Protein AF-0000000076972872 (afdb_homodimer)

Radius of gyration: 23.61 Å; Cα contacts (8 Å, |Δi|>4): 945; chains: 2; bounding box: 46×82×68 Å

InterPro domains:
  IPR011008 Dimeric alpha-beta barrel [SSF54909] (11-113)
  IPR011008 Dimeric alpha-beta barrel [SSF54909] (128-221)
  IPR013097 Stress responsive alpha+beta-barrel [PF07876] (12-112)
  IPR013097 Stress responsive alpha+beta-barrel [PF07876] (128-219)
  IPR013097 Stress responsive alpha+beta-barrel [PS51502] (12-111)
  IPR013097 Stress responsive alpha+beta-barrel [PS51502] (126-217)
  IPR013097 Stress responsive alpha+beta-barrel [SM00886] (12-113)
  IPR013097 Stress responsive alpha+beta-barrel [SM00886] (126-219)
  IPR044662 Stress-response A/B barrel domain-containing protein HS1/DABB1-like [PTHR33178] (10-219)

Structure (mmCIF, N/CA/C/O backbone):
data_AF-0000000076972872-model_v1
#
loop_
_entity.id
_entity.type
_entity.pdbx_description
1 polymer 'Stress-response A/B barrel domain-containing protein'
#
loop_
_atom_site.group_PDB
_atom_site.id
_atom_site.type_symbol
_atom_site.label_atom_id
_atom_site.label_alt_id
_atom_site.label_comp_id
_atom_site.label_asym_id
_atom_site.label_entity_id
_atom_site.label_seq_id
_atom_site.pdbx_PDB_ins_code
_atom_site.Cartn_x
_atom_site.Cartn_y
_atom_site.Cartn_z
_atom_site.occupancy
_atom_site.B_iso_or_equiv
_atom_site.auth_seq_id
_atom_site.auth_comp_id
_atom_site.auth_asym_id
_atom_site.auth_atom_id
_atom_site.pdbx_PDB_model_num
ATOM 1 N N . MET A 1 1 ? -20.781 -19.766 -42.25 1 26.36 1 MET A N 1
ATOM 2 C CA . MET A 1 1 ? -19.344 -19.75 -41.969 1 26.36 1 MET A CA 1
ATOM 3 C C . MET A 1 1 ? -19.062 -19.281 -40.562 1 26.36 1 MET A C 1
ATOM 5 O O . MET A 1 1 ? -19.422 -18.156 -40.188 1 26.36 1 MET A O 1
ATOM 9 N N . SER A 1 2 ? -19.234 -20.109 -39.5 1 29.66 2 SER A N 1
ATOM 10 C CA . SER A 1 2 ? -19.297 -19.969 -38.031 1 29.66 2 SER A CA 1
ATOM 11 C C . SER A 1 2 ? -18.031 -19.312 -37.5 1 29.66 2 SER A C 1
ATOM 13 O O . SER A 1 2 ? -16.922 -19.781 -37.75 1 29.66 2 SER A O 1
ATOM 15 N N . SER A 1 3 ? -17.938 -17.969 -37.531 1 35.22 3 SER A N 1
ATOM 16 C CA . SER A 1 3 ? -16.812 -17.156 -37.062 1 35.22 3 SER A CA 1
ATOM 17 C C . SER A 1 3 ? -16.219 -17.719 -35.781 1 35.22 3 SER A C 1
ATOM 19 O O . SER A 1 3 ? -16.891 -17.828 -34.75 1 35.22 3 SER A O 1
ATOM 21 N N . SER A 1 4 ? -15.445 -18.812 -35.875 1 34.09 4 SER A N 1
ATOM 22 C CA . SER A 1 4 ? -14.711 -19.484 -34.812 1 34.09 4 SER A CA 1
ATOM 23 C C . SER A 1 4 ? -14.055 -18.469 -33.875 1 34.09 4 SER A C 1
ATOM 25 O O . SER A 1 4 ? -13.164 -17.734 -34.281 1 34.09 4 SER A O 1
ATOM 27 N N . SER A 1 5 ? -14.852 -17.703 -33.156 1 38.12 5 SER A N 1
ATOM 28 C CA . SER A 1 5 ? -14.367 -16.844 -32.094 1 38.12 5 SER A CA 1
ATOM 29 C C . SER A 1 5 ? -13.094 -17.406 -31.469 1 38.12 5 SER A C 1
ATOM 31 O O . SER A 1 5 ? -13.078 -18.531 -30.984 1 38.12 5 SER A O 1
ATOM 33 N N . VAL A 1 6 ? -12 -17.344 -32.125 1 38.38 6 VAL A N 1
ATOM 34 C CA . VAL A 1 6 ? -10.703 -17.781 -31.625 1 38.38 6 VAL A CA 1
ATOM 35 C C . VAL A 1 6 ? -10.672 -17.641 -30.109 1 38.38 6 VAL A C 1
ATOM 37 O O . VAL A 1 6 ? -10.812 -16.547 -29.578 1 38.38 6 VAL A O 1
ATOM 40 N N . ALA A 1 7 ? -11.227 -18.547 -29.438 1 41.62 7 ALA A N 1
ATOM 41 C CA . ALA A 1 7 ? -11.188 -18.672 -27.984 1 41.62 7 ALA A CA 1
ATOM 42 C C . ALA A 1 7 ? -9.852 -18.203 -27.422 1 41.62 7 ALA A C 1
ATOM 44 O O . ALA A 1 7 ? -8.797 -18.719 -27.797 1 41.62 7 ALA A O 1
ATOM 45 N N . VAL A 1 8 ? -9.453 -16.969 -27.422 1 49.28 8 VAL A N 1
ATOM 46 C CA . VAL A 1 8 ? -8.273 -16.438 -26.734 1 49.28 8 VAL A CA 1
ATOM 47 C C . VAL A 1 8 ? -7.949 -17.328 -25.531 1 49.28 8 VAL A C 1
ATOM 49 O O . VAL A 1 8 ? -8.805 -17.547 -24.672 1 49.28 8 VAL A O 1
ATOM 52 N N . ALA A 1 9 ? -7.047 -18.281 -25.719 1 61.34 9 ALA A N 1
ATOM 53 C CA . ALA A 1 9 ? -6.613 -19.203 -24.672 1 61.34 9 ALA A CA 1
ATOM 54 C C . ALA A 1 9 ? -6.395 -18.5 -23.344 1 61.34 9 ALA A C 1
ATOM 56 O O . ALA A 1 9 ? -5.984 -17.328 -23.328 1 61.34 9 ALA A O 1
ATOM 57 N N . ALA A 1 10 ?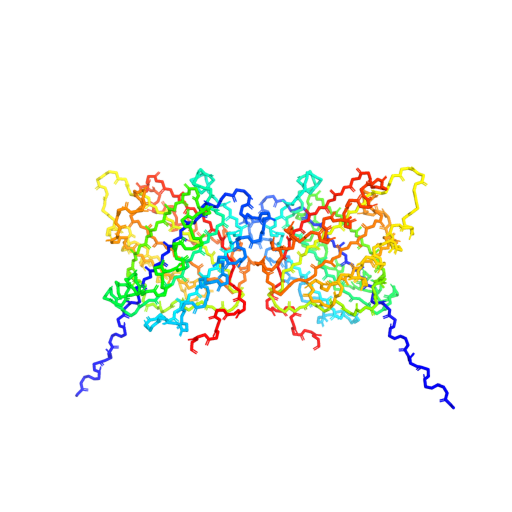 -6.902 -18.984 -22.234 1 83.5 10 ALA A N 1
ATOM 58 C CA . ALA A 1 10 ? -6.816 -18.484 -20.875 1 83.5 10 ALA A CA 1
ATOM 59 C C . ALA A 1 10 ? -5.363 -18.281 -20.453 1 83.5 10 ALA A C 1
ATOM 61 O O . ALA A 1 10 ? -4.52 -19.156 -20.688 1 83.5 10 ALA A O 1
ATOM 62 N N . PRO A 1 11 ? -5.004 -17.094 -20.109 1 92.88 11 PRO A N 1
ATOM 63 C CA . PRO A 1 11 ? -3.609 -16.844 -19.734 1 92.88 11 PRO A CA 1
ATOM 64 C C . PRO A 1 11 ? -3.111 -17.781 -18.641 1 92.88 11 PRO A C 1
ATOM 66 O O . PRO A 1 11 ? -3.898 -18.25 -17.812 1 92.88 11 PRO A O 1
ATOM 69 N N . VAL A 1 12 ? -1.85 -18.141 -18.781 1 96.81 12 VAL A N 1
ATOM 70 C CA . VAL A 1 12 ? -1.115 -18.844 -17.734 1 96.81 12 VAL A CA 1
ATOM 71 C C . VAL A 1 12 ? -0.46 -17.828 -16.797 1 96.81 12 VAL A C 1
ATOM 73 O O . VAL A 1 12 ? 0.195 -16.891 -17.25 1 96.81 12 VAL A O 1
ATOM 76 N N . GLU A 1 13 ? -0.621 -18.078 -15.492 1 97.5 13 GLU A N 1
ATOM 77 C CA . GLU A 1 13 ? -0.102 -17.109 -14.523 1 97.5 13 GLU A CA 1
ATOM 78 C C . GLU A 1 13 ? 0.884 -17.781 -13.57 1 97.5 13 GLU A C 1
ATOM 80 O O . GLU A 1 13 ? 0.744 -18.953 -13.242 1 97.5 13 GLU A O 1
ATOM 85 N N . HIS A 1 14 ? 1.835 -17 -13.219 1 98.38 14 HIS A N 1
ATOM 86 C CA . HIS A 1 14 ? 2.936 -17.406 -12.344 1 98.38 14 HIS A CA 1
ATOM 87 C C . HIS A 1 14 ? 3.104 -16.438 -11.188 1 98.38 14 HIS A C 1
ATOM 89 O O . HIS A 1 14 ? 3.252 -15.227 -11.398 1 98.38 14 HIS A O 1
ATOM 95 N N . MET A 1 15 ? 3 -16.938 -9.898 1 98.62 15 MET A N 1
ATOM 96 C CA . MET A 1 15 ? 3.168 -16.156 -8.68 1 98.62 15 MET A CA 1
ATOM 97 C C . MET A 1 15 ? 4.297 -16.719 -7.824 1 98.62 15 MET A C 1
ATOM 99 O O . MET A 1 15 ? 4.312 -17.922 -7.52 1 98.62 15 MET A O 1
ATOM 103 N N . VAL A 1 16 ? 5.25 -15.867 -7.504 1 98.75 16 VAL A N 1
ATOM 104 C CA . VAL A 1 16 ? 6.312 -16.234 -6.574 1 98.75 16 VAL A CA 1
ATOM 105 C C . VAL A 1 16 ? 6.262 -15.32 -5.348 1 98.75 16 VAL A C 1
ATOM 107 O O . VAL A 1 16 ? 6.297 -14.094 -5.477 1 98.75 16 VAL A O 1
ATOM 110 N N . LEU A 1 17 ? 6.137 -15.898 -4.211 1 98.56 17 LEU A N 1
ATOM 111 C CA . LEU A 1 17 ? 6.27 -15.203 -2.938 1 98.56 17 LEU A CA 1
ATOM 112 C C . LEU A 1 17 ? 7.676 -15.359 -2.373 1 98.56 17 LEU A C 1
ATOM 114 O O . LEU A 1 17 ? 8.219 -16.469 -2.348 1 98.56 17 LEU A O 1
ATOM 118 N N . ILE A 1 18 ? 8.258 -14.234 -1.926 1 98.06 18 ILE A N 1
ATOM 119 C CA . ILE A 1 18 ? 9.641 -14.242 -1.466 1 98.06 18 ILE A CA 1
ATOM 120 C C . ILE A 1 18 ? 9.719 -13.664 -0.054 1 98.06 18 ILE A C 1
ATOM 122 O O . ILE A 1 18 ? 9.25 -12.555 0.195 1 98.06 18 ILE A O 1
ATOM 126 N N . LYS A 1 19 ? 10.25 -14.438 0.799 1 97.38 19 LYS A N 1
ATOM 127 C CA . LYS A 1 19 ? 10.633 -13.93 2.115 1 97.38 19 LYS A CA 1
ATOM 128 C C . LYS A 1 19 ? 12.109 -13.539 2.145 1 97.38 19 LYS A C 1
ATOM 130 O O . LYS A 1 19 ? 12.984 -14.398 2.172 1 97.38 19 LYS A O 1
ATOM 135 N N . LEU A 1 20 ? 12.344 -12.25 2.145 1 95.56 20 LEU A N 1
ATOM 136 C CA . LEU A 1 20 ? 13.719 -11.758 2.098 1 95.56 20 LEU A CA 1
ATOM 137 C C . LEU A 1 20 ? 14.328 -11.711 3.494 1 95.56 20 LEU A C 1
ATOM 139 O O . LEU A 1 20 ? 13.609 -11.539 4.484 1 95.56 20 LEU A O 1
ATOM 143 N N . ARG A 1 21 ? 15.602 -11.836 3.416 1 94.38 21 ARG A N 1
ATOM 144 C CA . ARG A 1 21 ? 16.344 -11.547 4.637 1 94.38 21 ARG A CA 1
ATOM 145 C C . ARG A 1 21 ? 16.203 -10.078 5.039 1 94.38 21 ARG A C 1
ATOM 147 O O . ARG A 1 21 ? 16.203 -9.195 4.184 1 94.38 21 ARG A O 1
ATOM 154 N N . PRO A 1 22 ? 16.156 -9.93 6.352 1 86.75 22 PRO A N 1
ATOM 155 C CA . PRO A 1 22 ? 16.031 -8.539 6.805 1 86.75 22 PRO A CA 1
ATOM 156 C C . PRO A 1 22 ? 17.156 -7.648 6.297 1 86.75 22 PRO A C 1
ATOM 158 O O . PRO A 1 22 ? 16.922 -6.488 5.949 1 86.75 22 PRO A O 1
ATOM 161 N N . GLU A 1 23 ? 18.328 -8.109 6.188 1 86.31 23 GLU A N 1
ATOM 162 C CA . GLU A 1 23 ? 19.484 -7.348 5.73 1 86.31 23 GLU A CA 1
ATOM 163 C C . GLU A 1 23 ? 19.328 -6.938 4.27 1 86.31 23 GLU A C 1
ATOM 165 O O . GLU A 1 23 ? 19.891 -5.926 3.842 1 86.31 23 GLU A O 1
ATOM 170 N N . ALA A 1 24 ? 18.609 -7.73 3.541 1 86.19 24 ALA A N 1
ATOM 171 C CA . ALA A 1 24 ? 18.406 -7.41 2.133 1 86.19 24 ALA A CA 1
ATOM 172 C C . ALA A 1 24 ? 17.531 -6.176 1.975 1 86.19 24 ALA A C 1
ATOM 174 O O . ALA A 1 24 ? 17.672 -5.418 1.015 1 86.19 24 ALA A O 1
ATOM 175 N N . VAL A 1 25 ? 16.672 -6.035 2.887 1 73.69 25 VAL A N 1
ATOM 176 C CA . VAL A 1 25 ? 15.75 -4.906 2.84 1 73.69 25 VAL A CA 1
ATOM 177 C C . VAL A 1 25 ? 16.484 -3.621 3.211 1 73.69 25 VAL A C 1
ATOM 179 O O . VAL A 1 25 ? 16.344 -2.596 2.541 1 73.69 25 VAL A O 1
ATOM 182 N N . THR A 1 26 ? 17.453 -3.736 4.094 1 71.5 26 THR A N 1
ATOM 183 C CA . THR A 1 26 ? 18.125 -2.557 4.617 1 71.5 26 THR A CA 1
ATOM 184 C C . THR A 1 26 ? 19.312 -2.176 3.734 1 71.5 26 THR A C 1
ATOM 186 O O . THR A 1 26 ? 19.703 -1.008 3.684 1 71.5 26 THR A O 1
ATOM 189 N N . SER A 1 27 ? 19.844 -3.055 2.918 1 75.12 27 SER A N 1
ATOM 190 C CA . SER A 1 27 ? 21.062 -2.834 2.141 1 75.12 27 SER A CA 1
ATOM 191 C C . SER A 1 27 ? 20.734 -2.322 0.741 1 75.12 27 SER A C 1
ATOM 193 O O . SER A 1 27 ? 21.641 -1.948 -0.012 1 75.12 27 SER A O 1
ATOM 195 N N . GLY A 1 28 ? 19.469 -2.301 0.375 1 81.12 28 GLY A N 1
ATOM 196 C CA . GLY A 1 28 ? 19.125 -1.942 -0.988 1 81.12 28 GLY A CA 1
ATOM 197 C C . GLY A 1 28 ? 19.047 -3.137 -1.921 1 81.12 28 GLY A C 1
ATOM 198 O O . GLY A 1 28 ? 18.625 -3.006 -3.074 1 81.12 28 GLY A O 1
ATOM 199 N N . ALA A 1 29 ? 19.5 -4.262 -1.414 1 89.25 29 ALA A N 1
ATOM 200 C CA . ALA A 1 29 ? 19.484 -5.48 -2.223 1 89.25 29 ALA A CA 1
ATOM 201 C C . ALA A 1 29 ? 18.062 -5.812 -2.676 1 89.25 29 ALA A C 1
ATOM 203 O O . ALA A 1 29 ? 17.859 -6.332 -3.773 1 89.25 29 ALA A O 1
ATOM 204 N N . ALA A 1 30 ? 17.172 -5.539 -1.905 1 91 30 ALA A N 1
ATOM 205 C CA . ALA A 1 30 ? 15.773 -5.766 -2.275 1 91 30 ALA A CA 1
ATOM 206 C C . ALA A 1 30 ? 15.375 -4.914 -3.477 1 91 30 ALA A C 1
ATOM 208 O O . ALA A 1 30 ? 14.727 -5.398 -4.406 1 91 30 ALA A O 1
ATOM 209 N N . ALA A 1 31 ? 15.797 -3.686 -3.451 1 85.81 31 ALA A N 1
ATOM 210 C CA . ALA A 1 31 ? 15.492 -2.789 -4.562 1 85.81 31 ALA A CA 1
ATOM 211 C C . ALA A 1 31 ? 16.172 -3.258 -5.848 1 85.81 31 ALA A C 1
ATOM 213 O O . ALA A 1 31 ? 15.578 -3.205 -6.926 1 85.81 31 ALA A O 1
ATOM 214 N N . ALA A 1 32 ? 17.359 -3.66 -5.703 1 89.62 32 ALA A N 1
ATOM 215 C CA . ALA A 1 32 ? 18.078 -4.18 -6.855 1 89.62 32 ALA A CA 1
ATOM 216 C C . ALA A 1 32 ? 17.406 -5.426 -7.418 1 89.62 32 ALA A C 1
ATOM 218 O O . ALA A 1 32 ? 17.312 -5.594 -8.641 1 89.62 32 ALA A O 1
ATOM 219 N N . MET A 1 33 ? 16.953 -6.277 -6.547 1 94.5 33 MET A N 1
ATOM 220 C CA . MET A 1 33 ? 16.234 -7.477 -6.961 1 94.5 33 MET A CA 1
ATOM 221 C C . MET A 1 33 ? 14.977 -7.105 -7.746 1 94.5 33 MET A C 1
ATOM 223 O O . MET A 1 33 ? 14.75 -7.629 -8.836 1 94.5 33 MET A O 1
ATOM 227 N N . VAL A 1 34 ? 14.242 -6.215 -7.234 1 93.12 34 VAL A N 1
ATOM 228 C CA . VAL A 1 34 ? 13 -5.801 -7.875 1 93.12 34 VAL A CA 1
ATOM 229 C C . VAL A 1 34 ? 13.297 -5.215 -9.25 1 93.12 34 VAL A C 1
ATOM 231 O O . VAL A 1 34 ? 12.633 -5.562 -10.234 1 93.12 34 VAL A O 1
ATOM 234 N N . SER A 1 35 ? 14.266 -4.383 -9.297 1 89.94 35 SER A N 1
ATOM 235 C CA . SER A 1 35 ? 14.648 -3.773 -10.57 1 89.94 35 SER A CA 1
ATOM 236 C C . SER A 1 35 ? 15.047 -4.832 -11.594 1 89.94 35 SER A C 1
ATOM 238 O O . SER A 1 35 ? 14.633 -4.766 -12.75 1 89.94 35 SER A O 1
ATOM 240 N N . ALA A 1 36 ? 15.773 -5.742 -11.164 1 94.69 36 ALA A N 1
ATOM 241 C CA . ALA A 1 36 ? 16.234 -6.805 -12.062 1 94.69 36 ALA A CA 1
ATOM 242 C C . ALA A 1 36 ? 15.055 -7.641 -12.562 1 94.69 36 ALA A C 1
ATOM 244 O O . ALA A 1 36 ? 14.984 -7.98 -13.742 1 94.69 36 ALA A O 1
ATOM 245 N N . LEU A 1 37 ? 14.156 -7.949 -11.703 1 96.19 37 LEU A N 1
ATOM 246 C CA . LEU A 1 37 ? 13.008 -8.766 -12.07 1 96.19 37 LEU A CA 1
ATOM 247 C C . LEU A 1 37 ? 12.078 -8 -13.008 1 96.19 37 LEU A C 1
ATOM 249 O O . LEU A 1 37 ? 11.555 -8.562 -13.969 1 96.19 37 LEU A O 1
ATOM 253 N N . GLN A 1 38 ? 11.945 -6.773 -12.742 1 93.38 38 GLN A N 1
ATOM 254 C CA . GLN A 1 38 ? 11.039 -5.957 -13.539 1 93.38 38 GLN A CA 1
ATOM 255 C C . GLN A 1 38 ? 11.594 -5.746 -14.945 1 93.38 38 GLN A C 1
ATOM 257 O O . GLN A 1 38 ? 10.844 -5.395 -15.867 1 93.38 38 GLN A O 1
ATOM 262 N N . ALA A 1 39 ? 12.781 -5.965 -15.164 1 94.38 39 ALA A N 1
ATOM 263 C CA . ALA A 1 39 ? 13.414 -5.797 -16.469 1 94.38 39 ALA A CA 1
ATOM 264 C C . ALA A 1 39 ? 13.219 -7.039 -17.328 1 94.38 39 ALA A C 1
ATOM 266 O O . ALA A 1 39 ? 13.469 -7.008 -18.547 1 94.38 39 ALA A O 1
ATOM 267 N N . LEU A 1 40 ? 12.758 -8.086 -16.812 1 96.38 40 LEU A N 1
ATOM 268 C CA . LEU A 1 40 ? 12.75 -9.391 -17.469 1 96.38 40 LEU A CA 1
ATOM 269 C C . LEU A 1 40 ? 11.844 -9.367 -18.703 1 96.38 40 LEU A C 1
ATOM 271 O O . LEU A 1 40 ? 12.172 -9.984 -19.719 1 96.38 40 LEU A O 1
ATOM 275 N N . PRO A 1 41 ? 10.688 -8.672 -18.703 1 95 41 PRO A N 1
ATOM 276 C CA . PRO A 1 41 ? 9.844 -8.68 -19.891 1 95 41 PRO A CA 1
ATOM 277 C C . PRO A 1 41 ? 10.555 -8.133 -21.125 1 95 41 PRO A C 1
ATOM 279 O O . PRO A 1 41 ? 10.203 -8.477 -22.266 1 95 41 PRO A O 1
ATOM 282 N N . THR A 1 42 ? 11.508 -7.301 -20.922 1 94.81 42 THR A N 1
ATOM 283 C CA . THR A 1 42 ? 12.258 -6.754 -22.047 1 94.81 42 THR A CA 1
ATOM 284 C C . THR A 1 42 ? 13.352 -7.723 -22.484 1 94.81 42 THR A C 1
ATOM 286 O O . THR A 1 42 ? 13.836 -7.648 -23.625 1 94.81 42 THR A O 1
ATOM 289 N N . LEU A 1 43 ? 13.719 -8.625 -21.688 1 95.12 43 LEU A N 1
ATOM 290 C CA . LEU A 1 43 ? 14.852 -9.508 -21.953 1 95.12 43 LEU A CA 1
ATOM 291 C C . LEU A 1 43 ? 14.367 -10.891 -22.391 1 95.12 43 LEU A C 1
ATOM 293 O O . LEU A 1 43 ? 15.086 -11.602 -23.109 1 95.12 43 LEU A O 1
ATOM 297 N N . VAL A 1 44 ? 13.188 -11.281 -21.922 1 95.44 44 VAL A N 1
ATOM 298 C CA . VAL A 1 44 ? 12.664 -12.625 -22.172 1 95.44 44 VAL A CA 1
ATOM 299 C C . VAL A 1 44 ? 11.391 -12.539 -23.016 1 95.44 44 VAL A C 1
ATOM 301 O O . VAL A 1 44 ? 10.367 -12.023 -22.547 1 95.44 44 VAL A O 1
ATOM 304 N N . PRO A 1 45 ? 11.359 -13.102 -24.125 1 94.62 45 PRO A N 1
ATOM 305 C CA . PRO A 1 45 ? 10.141 -13.07 -24.953 1 94.62 45 PRO A CA 1
ATOM 306 C C . PRO A 1 45 ? 9 -13.891 -24.344 1 94.62 45 PRO A C 1
ATOM 308 O O . PRO A 1 45 ? 9.25 -14.867 -23.641 1 94.62 45 PRO A O 1
ATOM 311 N N . GLY A 1 46 ? 7.809 -13.453 -24.594 1 94 46 GLY A N 1
ATOM 312 C CA . GLY A 1 46 ? 6.656 -14.258 -24.234 1 94 46 GLY A CA 1
ATOM 313 C C . GLY A 1 46 ? 6.027 -13.844 -22.906 1 94 46 GLY A C 1
ATOM 314 O O . GLY A 1 46 ? 5.027 -14.422 -22.484 1 94 46 GLY A O 1
ATOM 315 N N . VAL A 1 47 ? 6.605 -12.898 -22.25 1 94.69 47 VAL A N 1
ATOM 316 C CA . VAL A 1 47 ? 6.039 -12.375 -21 1 94.69 47 VAL A CA 1
ATOM 317 C C . VAL A 1 47 ? 5.051 -11.25 -21.328 1 94.69 47 VAL A C 1
ATOM 319 O O . VAL A 1 47 ? 5.434 -10.195 -21.828 1 94.69 47 VAL A O 1
ATOM 322 N N . SER A 1 48 ? 3.789 -11.414 -21.016 1 93 48 SER A N 1
ATOM 323 C CA . SER A 1 48 ? 2.777 -10.438 -21.391 1 93 48 SER A CA 1
ATOM 324 C C . SER A 1 48 ? 2.531 -9.438 -20.25 1 93 48 SER A C 1
ATOM 326 O O . SER A 1 48 ? 2.021 -8.344 -20.484 1 93 48 SER A O 1
ATOM 328 N N . TYR A 1 49 ? 2.867 -9.875 -19.109 1 93.31 49 TYR A N 1
ATOM 329 C CA . TYR A 1 49 ? 2.727 -9.055 -17.922 1 93.31 49 TYR A CA 1
ATOM 330 C C . TYR A 1 49 ? 3.686 -9.523 -16.828 1 93.31 49 TYR A C 1
ATOM 332 O O . TYR A 1 49 ? 3.871 -10.727 -16.625 1 93.31 49 TYR A O 1
ATOM 340 N N . LEU A 1 50 ? 4.27 -8.484 -16.125 1 95.62 50 LEU A N 1
ATOM 341 C CA . LEU A 1 50 ? 5.074 -8.836 -14.961 1 95.62 50 LEU A CA 1
ATOM 342 C C . LEU A 1 50 ? 5.148 -7.68 -13.977 1 95.62 50 LEU A C 1
ATOM 344 O O . LEU A 1 50 ? 5.41 -6.539 -14.367 1 95.62 50 LEU A O 1
ATOM 348 N N . HIS A 1 51 ? 4.879 -8.047 -12.75 1 94.75 51 HIS A N 1
ATOM 349 C CA . HIS A 1 51 ? 5.098 -7.137 -11.633 1 94.75 51 HIS A CA 1
ATOM 350 C C . HIS A 1 51 ? 5.918 -7.809 -10.531 1 94.75 51 HIS A C 1
ATOM 352 O O . HIS A 1 51 ? 5.633 -8.945 -10.148 1 94.75 51 HIS A O 1
ATOM 358 N N . ALA A 1 52 ? 6.93 -7.078 -10.141 1 95.06 52 ALA A N 1
ATOM 359 C CA . ALA A 1 52 ? 7.672 -7.461 -8.945 1 95.06 52 ALA A CA 1
ATOM 360 C C . ALA A 1 52 ? 7.75 -6.305 -7.953 1 95.06 52 ALA A C 1
ATOM 362 O O . ALA A 1 52 ? 8.016 -5.164 -8.336 1 95.06 52 ALA A O 1
ATOM 363 N N . GLY A 1 53 ? 7.516 -6.605 -6.719 1 92.69 53 GLY A N 1
ATOM 364 C CA . GLY A 1 53 ? 7.547 -5.555 -5.715 1 92.69 53 GLY A CA 1
ATOM 365 C C . GLY A 1 53 ? 7.211 -6.047 -4.32 1 92.69 53 GLY A C 1
ATOM 366 O O . GLY A 1 53 ? 7.07 -7.254 -4.102 1 92.69 53 GLY A O 1
ATOM 367 N N . PRO A 1 54 ? 7.109 -5.098 -3.416 1 90.88 54 PRO A N 1
ATOM 368 C CA . PRO A 1 54 ? 6.832 -5.477 -2.029 1 90.88 54 PRO A CA 1
ATOM 369 C C . PRO A 1 54 ? 5.375 -5.875 -1.807 1 90.88 54 PRO A C 1
ATOM 371 O O . PRO A 1 54 ? 4.492 -5.441 -2.551 1 90.88 54 PRO A O 1
ATOM 374 N N . VAL A 1 55 ? 5.203 -6.754 -0.783 1 92.62 55 VAL A N 1
ATOM 375 C CA . VAL A 1 55 ? 3.871 -7.031 -0.261 1 92.62 55 VAL A CA 1
ATOM 376 C C . VAL A 1 55 ? 3.361 -5.824 0.525 1 92.62 55 VAL A C 1
ATOM 378 O O . VAL A 1 55 ? 4.102 -5.23 1.312 1 92.62 55 VAL A O 1
ATOM 381 N N . LEU A 1 56 ? 2.168 -5.52 0.202 1 88.69 56 LEU A N 1
ATOM 382 C CA . LEU A 1 56 ? 1.577 -4.383 0.897 1 88.69 56 LEU A CA 1
ATOM 383 C C . LEU A 1 56 ? 1.19 -4.758 2.324 1 88.69 56 LEU A C 1
ATOM 385 O O . LEU A 1 56 ? 1.545 -4.055 3.273 1 88.69 56 LEU A O 1
ATOM 389 N N . ARG A 1 57 ? 0.44 -5.836 2.469 1 87.69 57 ARG A N 1
ATOM 390 C CA . ARG A 1 57 ? -0.048 -6.273 3.773 1 87.69 57 ARG A CA 1
ATOM 391 C C . ARG A 1 57 ? -0.397 -7.758 3.76 1 87.69 57 ARG A C 1
ATOM 393 O O . ARG A 1 57 ? -0.877 -8.281 2.752 1 87.69 57 ARG A O 1
ATOM 400 N N . LEU A 1 58 ? -0.141 -8.297 4.918 1 92.62 58 LEU A N 1
ATOM 401 C CA . LEU A 1 58 ? -0.562 -9.672 5.176 1 92.62 58 LEU A CA 1
ATOM 402 C C . LEU A 1 58 ? -1.938 -9.703 5.836 1 92.62 58 LEU A C 1
ATOM 404 O O . LEU A 1 58 ? -2.176 -8.992 6.816 1 92.62 58 LEU A O 1
ATOM 408 N N . ARG A 1 59 ? -2.859 -10.539 5.297 1 90.31 59 ARG A N 1
ATOM 409 C CA . ARG A 1 59 ? -4.262 -10.406 5.68 1 90.31 59 ARG A CA 1
ATOM 410 C C . ARG A 1 59 ? -4.754 -11.656 6.402 1 90.31 59 ARG A C 1
ATOM 412 O O . ARG A 1 59 ? -5.914 -11.734 6.805 1 90.31 59 ARG A O 1
ATOM 419 N N . SER A 1 60 ? -3.938 -12.648 6.535 1 93.31 60 SER A N 1
ATOM 420 C CA . SER A 1 60 ? -4.344 -13.898 7.168 1 93.31 60 SER A CA 1
ATOM 421 C C . SER A 1 60 ? -3.238 -14.445 8.062 1 93.31 60 SER A C 1
ATOM 423 O O . SER A 1 60 ? -2.061 -14.141 7.863 1 93.31 60 SER A O 1
ATOM 425 N N . PRO A 1 61 ? -3.654 -15.297 9.031 1 94.81 61 PRO A N 1
ATOM 426 C CA . PRO A 1 61 ? -2.631 -15.945 9.852 1 94.81 61 PRO A CA 1
ATOM 427 C C . PRO A 1 61 ? -1.643 -16.766 9.023 1 94.81 61 PRO A C 1
ATOM 429 O O . PRO A 1 61 ? -0.445 -16.781 9.32 1 94.81 61 PRO A O 1
ATOM 432 N N . ALA A 1 62 ? -2.145 -17.391 8.016 1 96.12 62 ALA A N 1
ATOM 433 C CA . ALA A 1 62 ? -1.265 -18.172 7.16 1 96.12 62 ALA A CA 1
ATOM 434 C C . ALA A 1 62 ? -0.251 -17.281 6.449 1 96.12 62 ALA A C 1
ATOM 436 O O . ALA A 1 62 ? 0.901 -17.688 6.254 1 96.12 62 ALA A O 1
ATOM 437 N N . ALA A 1 63 ? -0.701 -16.125 6.051 1 97 63 ALA A N 1
ATOM 438 C CA . ALA A 1 63 ? 0.211 -15.172 5.422 1 97 63 ALA A CA 1
ATOM 439 C C . ALA A 1 63 ? 1.278 -14.703 6.406 1 97 63 ALA A C 1
ATOM 441 O O . ALA A 1 63 ? 2.453 -14.59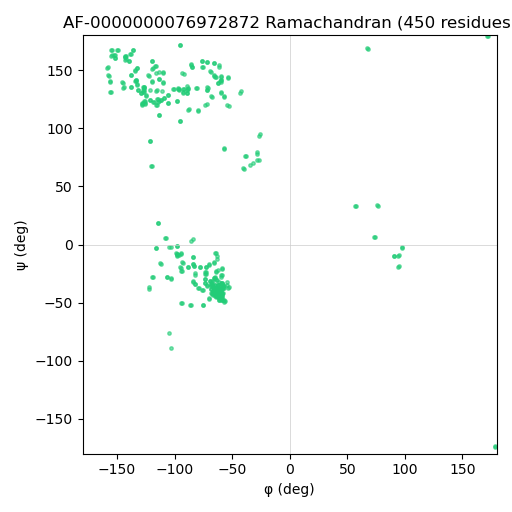4 6.051 1 97 63 ALA A O 1
ATOM 442 N N . ASP A 1 64 ? 0.856 -14.508 7.629 1 94.88 64 ASP A N 1
ATOM 443 C CA . ASP A 1 64 ? 1.797 -14.109 8.672 1 94.88 64 ASP A CA 1
ATOM 444 C C . ASP A 1 64 ? 2.852 -15.195 8.898 1 94.88 64 ASP A C 1
ATOM 446 O O . ASP A 1 64 ? 4.031 -14.891 9.078 1 94.88 64 ASP A O 1
ATOM 450 N N . ALA A 1 65 ? 2.391 -16.359 8.938 1 95.94 65 ALA A N 1
ATOM 451 C CA . ALA A 1 65 ? 3.287 -17.484 9.18 1 95.94 65 ALA A CA 1
ATOM 452 C C . ALA A 1 65 ? 4.281 -17.656 8.039 1 95.94 65 ALA A C 1
ATOM 454 O O . ALA A 1 65 ? 5.465 -17.906 8.266 1 95.94 65 ALA A O 1
ATOM 455 N N . LEU A 1 66 ? 3.838 -17.484 6.812 1 96.25 66 LEU A N 1
ATOM 456 C CA . LEU A 1 66 ? 4.711 -17.578 5.645 1 96.25 66 LEU A CA 1
ATOM 457 C C . LEU A 1 66 ? 5.668 -16.406 5.582 1 96.25 66 LEU A C 1
ATOM 459 O O . LEU A 1 66 ? 6.832 -16.562 5.203 1 96.25 66 LEU A O 1
ATOM 463 N N . GLY A 1 67 ? 5.176 -15.227 5.773 1 96.31 67 GLY A N 1
ATOM 464 C CA . GLY A 1 67 ? 5.953 -14.016 5.973 1 96.31 67 GLY A CA 1
ATOM 465 C C . GLY A 1 67 ? 6.555 -13.477 4.688 1 96.31 67 GLY A C 1
ATOM 466 O O . GLY A 1 67 ? 7.668 -12.953 4.691 1 96.31 67 GLY A O 1
ATOM 467 N N . PRO A 1 68 ? 5.898 -13.625 3.559 1 97.12 68 PRO A N 1
ATOM 468 C CA . PRO A 1 68 ? 6.477 -13.039 2.346 1 97.12 68 PRO A CA 1
ATOM 469 C C . PRO A 1 68 ? 6.605 -11.523 2.428 1 97.12 68 PRO A C 1
ATOM 471 O O . PRO A 1 68 ? 5.711 -10.852 2.951 1 97.12 68 PRO A O 1
ATOM 474 N N . THR A 1 69 ? 7.73 -11.047 1.928 1 93.31 69 THR A N 1
ATOM 475 C CA . THR A 1 69 ? 7.977 -9.609 1.947 1 93.31 69 THR A CA 1
ATOM 476 C C . THR A 1 69 ? 7.844 -9.023 0.547 1 93.31 69 THR A C 1
ATOM 478 O O . THR A 1 69 ? 7.547 -7.836 0.393 1 93.31 69 THR A O 1
ATOM 481 N N . HIS A 1 70 ? 8.109 -9.812 -0.458 1 95.19 70 HIS A N 1
ATOM 482 C CA . HIS A 1 70 ? 8.031 -9.422 -1.861 1 95.19 70 HIS A CA 1
ATOM 483 C C . HIS A 1 70 ? 7.352 -10.5 -2.695 1 95.19 70 HIS A C 1
ATOM 485 O O . HIS A 1 70 ? 7.094 -11.602 -2.199 1 95.19 70 HIS A O 1
ATOM 491 N N . LEU A 1 71 ? 7.027 -10.094 -3.895 1 97.31 71 LEU A N 1
ATOM 492 C CA . LEU A 1 71 ? 6.43 -11.078 -4.789 1 97.31 71 LEU A CA 1
ATOM 493 C C . LEU A 1 71 ? 6.723 -10.734 -6.246 1 97.31 71 LEU A C 1
ATOM 495 O O . LEU A 1 71 ? 7.164 -9.625 -6.551 1 97.31 71 LEU A O 1
ATOM 499 N N . LEU A 1 72 ? 6.535 -11.719 -7.09 1 97.69 72 LEU A N 1
ATOM 500 C CA . LEU A 1 72 ? 6.523 -11.594 -8.547 1 97.69 72 LEU A CA 1
ATOM 501 C C . LEU A 1 72 ? 5.266 -12.219 -9.133 1 97.69 72 LEU A C 1
ATOM 503 O O . LEU A 1 72 ? 4.961 -13.383 -8.852 1 97.69 72 LEU A O 1
ATOM 507 N N . HIS A 1 73 ? 4.488 -11.445 -9.812 1 97.56 73 HIS A N 1
ATOM 508 C CA . HIS A 1 73 ? 3.305 -11.875 -10.539 1 97.56 73 HIS A CA 1
ATOM 509 C C . HIS A 1 73 ? 3.49 -11.695 -12.047 1 97.56 73 HIS A C 1
ATOM 511 O O . HIS A 1 73 ? 3.721 -10.578 -12.516 1 97.56 73 HIS A O 1
ATOM 517 N N . SER A 1 74 ? 3.338 -12.805 -12.836 1 96.94 74 SER A N 1
ATOM 518 C CA . SER A 1 74 ? 3.549 -12.703 -14.281 1 96.94 74 SER A CA 1
ATOM 519 C C . SER A 1 74 ? 2.562 -13.57 -15.047 1 96.94 74 SER A C 1
ATOM 521 O O . SER A 1 74 ? 1.922 -14.453 -14.469 1 96.94 74 SER A O 1
ATOM 523 N N . ARG A 1 75 ? 2.406 -13.266 -16.391 1 96.44 75 ARG A N 1
ATOM 524 C CA . ARG A 1 75 ? 1.455 -13.961 -17.25 1 96.44 75 ARG A CA 1
ATOM 525 C C . ARG A 1 75 ? 2.107 -14.375 -18.562 1 96.44 75 ARG A C 1
ATOM 527 O O . ARG A 1 75 ? 2.996 -13.688 -19.062 1 96.44 75 ARG A O 1
ATOM 534 N N . TYR A 1 76 ? 1.513 -15.492 -19.094 1 96.12 76 TYR A N 1
ATOM 535 C CA . TYR A 1 76 ? 1.972 -16.109 -20.328 1 96.12 76 TYR A CA 1
ATOM 536 C C . TYR A 1 76 ? 0.796 -16.625 -21.156 1 96.12 76 TYR A C 1
ATOM 538 O O . TYR A 1 76 ? -0.276 -16.906 -20.609 1 96.12 76 TYR A O 1
ATOM 546 N N . ALA A 1 77 ? 1.103 -16.797 -22.422 1 94.56 77 ALA A N 1
ATOM 547 C CA . ALA A 1 77 ? 0.05 -17.328 -23.281 1 94.56 77 ALA A CA 1
ATOM 548 C C . ALA A 1 77 ? -0.135 -18.828 -23.062 1 94.56 77 ALA A C 1
ATOM 550 O O . ALA A 1 77 ? -1.256 -19.344 -23.141 1 94.56 77 ALA A O 1
ATOM 551 N N . THR A 1 78 ? 0.981 -19.531 -22.875 1 95.06 78 THR A N 1
ATOM 552 C CA . THR A 1 78 ? 0.917 -20.984 -22.75 1 95.06 78 THR A CA 1
ATOM 553 C C . THR A 1 78 ? 1.846 -21.469 -21.641 1 95.06 78 THR A C 1
ATOM 555 O O . THR A 1 78 ? 2.729 -20.734 -21.188 1 95.06 78 THR A O 1
ATOM 558 N N . LYS A 1 79 ? 1.582 -22.75 -21.234 1 96.81 79 LYS A N 1
ATOM 559 C CA . LYS A 1 79 ? 2.482 -23.375 -20.281 1 96.81 79 LYS A CA 1
ATOM 560 C C . LYS A 1 79 ? 3.896 -23.484 -20.844 1 96.81 79 LYS A C 1
ATOM 562 O O . LYS A 1 79 ? 4.875 -23.375 -20.109 1 96.81 79 LYS A O 1
ATOM 567 N N . ALA A 1 80 ? 3.979 -23.703 -22.109 1 96.44 80 ALA A N 1
ATOM 568 C CA . ALA A 1 80 ? 5.277 -23.797 -22.781 1 96.44 80 ALA A CA 1
ATOM 569 C C . ALA A 1 80 ? 6.027 -22.469 -22.688 1 96.44 80 ALA A C 1
ATOM 571 O O . ALA A 1 80 ? 7.246 -22.453 -22.484 1 96.44 80 ALA A O 1
ATOM 572 N N . ASP A 1 81 ? 5.336 -21.375 -22.812 1 96.56 81 ASP A N 1
ATOM 573 C CA . ASP A 1 81 ? 5.953 -20.047 -22.672 1 96.56 81 ASP A CA 1
ATOM 574 C C . ASP A 1 81 ? 6.508 -19.844 -21.266 1 96.56 81 ASP A C 1
ATOM 576 O O . ASP A 1 81 ? 7.594 -19.297 -21.094 1 96.56 81 ASP A O 1
ATOM 580 N N . LEU A 1 82 ? 5.746 -20.281 -20.266 1 97.81 82 LEU A N 1
ATOM 581 C CA . LEU A 1 82 ? 6.219 -20.203 -18.891 1 97.81 82 LEU A CA 1
ATOM 582 C C . LEU A 1 82 ? 7.48 -21.031 -18.703 1 97.81 82 LEU A C 1
ATOM 584 O O . LEU A 1 82 ? 8.43 -20.594 -18.062 1 97.81 82 LEU A O 1
ATOM 588 N N . ALA A 1 83 ? 7.449 -22.203 -19.297 1 97.56 83 ALA A N 1
ATOM 589 C CA . ALA A 1 83 ? 8.617 -23.062 -19.203 1 97.56 83 ALA A CA 1
ATOM 590 C C . ALA A 1 83 ? 9.836 -22.422 -19.875 1 97.56 83 ALA A C 1
ATOM 592 O O . ALA A 1 83 ? 10.953 -22.5 -19.359 1 97.56 83 ALA A O 1
ATOM 593 N N . ALA A 1 84 ? 9.648 -21.797 -20.984 1 97.56 84 ALA A N 1
ATOM 594 C CA . ALA A 1 84 ? 10.727 -21.109 -21.688 1 97.56 84 ALA A CA 1
ATOM 595 C C . ALA A 1 84 ? 11.273 -19.953 -20.859 1 97.56 84 ALA A C 1
ATOM 597 O O . ALA A 1 84 ? 12.484 -19.734 -20.797 1 97.56 84 ALA A O 1
ATOM 598 N N . TYR A 1 85 ? 10.398 -19.234 -20.281 1 97.81 85 TYR A N 1
ATOM 599 C CA . TYR A 1 85 ? 10.789 -18.156 -19.359 1 97.81 85 TYR A CA 1
ATOM 600 C C . TYR A 1 85 ? 11.656 -18.688 -18.234 1 97.81 85 TYR A C 1
ATOM 602 O O . TYR A 1 85 ? 12.711 -18.125 -17.922 1 97.81 85 TYR A O 1
ATOM 610 N N . ALA A 1 86 ? 11.227 -19.766 -17.609 1 97.5 86 ALA A N 1
ATOM 611 C CA . ALA A 1 86 ? 11.906 -20.344 -16.438 1 97.5 86 ALA A CA 1
ATOM 612 C C . ALA A 1 86 ? 13.328 -20.781 -16.797 1 97.5 86 ALA A C 1
ATOM 614 O O . ALA A 1 86 ? 14.242 -20.656 -15.984 1 97.5 86 ALA A O 1
ATOM 615 N N . ALA A 1 87 ? 13.484 -21.203 -18.031 1 97.69 87 ALA A N 1
ATOM 616 C CA . ALA A 1 87 ? 14.766 -21.734 -18.453 1 97.69 87 ALA A CA 1
ATOM 617 C C . ALA A 1 87 ? 15.641 -20.656 -19.078 1 97.69 87 ALA A C 1
ATOM 619 O O . ALA A 1 87 ? 16.828 -20.875 -19.312 1 97.69 87 ALA A O 1
ATOM 620 N N . HIS A 1 88 ? 15.102 -19.531 -19.453 1 97.94 88 HIS A N 1
ATOM 621 C CA . HIS A 1 88 ? 15.828 -18.5 -20.172 1 97.94 88 HIS A CA 1
ATOM 622 C C . HIS A 1 88 ? 17.031 -18 -19.359 1 97.94 88 HIS A C 1
ATOM 624 O O . HIS A 1 88 ? 16.922 -17.766 -18.156 1 97.94 88 HIS A O 1
ATOM 630 N N . PRO A 1 89 ? 18.141 -17.75 -19.969 1 98.06 89 PRO A N 1
ATOM 631 C CA . PRO A 1 89 ? 19.359 -17.344 -19.266 1 98.06 89 PRO A CA 1
ATOM 632 C C . PRO A 1 89 ? 19.188 -16.062 -18.453 1 98.06 89 PRO A C 1
ATOM 634 O O . PRO A 1 89 ? 19.703 -15.961 -17.344 1 98.06 89 PRO A O 1
ATOM 637 N N . ALA A 1 90 ? 18.484 -15.156 -18.953 1 97.81 90 ALA A N 1
ATOM 638 C CA . ALA A 1 90 ? 18.266 -13.898 -18.25 1 97.81 90 ALA A CA 1
ATOM 639 C C . ALA A 1 90 ? 17.5 -14.125 -16.953 1 97.81 90 ALA A C 1
ATOM 641 O O . ALA A 1 90 ? 17.812 -13.508 -15.93 1 97.81 90 ALA A O 1
ATOM 642 N N . HIS A 1 91 ? 16.469 -14.906 -17 1 98.06 91 HIS A N 1
ATOM 643 C CA . HIS A 1 91 ? 15.719 -15.234 -15.789 1 98.06 91 HIS A CA 1
ATOM 644 C C . HIS A 1 91 ? 16.594 -15.969 -14.773 1 98.06 91 HIS A C 1
ATOM 646 O O . HIS A 1 91 ? 16.625 -15.617 -13.594 1 98.06 91 HIS A O 1
ATOM 652 N N . VAL A 1 92 ? 17.297 -16.969 -15.258 1 98.12 92 VAL A N 1
ATOM 653 C CA . VAL A 1 92 ? 18.156 -17.766 -14.391 1 98.12 92 VAL A CA 1
ATOM 654 C C . VAL A 1 92 ? 19.203 -16.859 -13.734 1 98.12 92 VAL A C 1
ATOM 656 O O . VAL A 1 92 ? 19.469 -16.969 -12.531 1 98.12 92 VAL A O 1
ATOM 659 N N . ALA A 1 93 ? 19.75 -15.953 -14.461 1 97.88 93 ALA A N 1
ATOM 660 C CA . ALA A 1 93 ? 20.75 -15.031 -13.93 1 97.88 93 ALA A CA 1
ATOM 661 C C . ALA A 1 93 ? 20.156 -14.141 -12.844 1 97.88 93 ALA A C 1
ATOM 663 O O . ALA A 1 93 ? 20.781 -13.906 -11.812 1 97.88 93 ALA A O 1
ATOM 664 N N . ALA A 1 94 ? 18.984 -13.695 -13.062 1 97.5 94 ALA A N 1
ATOM 665 C CA . ALA A 1 94 ? 18.328 -12.836 -12.078 1 97.5 94 ALA A CA 1
ATOM 666 C C . ALA A 1 94 ? 18.062 -13.602 -10.781 1 97.5 94 ALA A C 1
ATOM 668 O O . ALA A 1 94 ? 18.266 -13.062 -9.688 1 97.5 94 ALA A O 1
ATOM 669 N N . VAL A 1 95 ? 17.625 -14.805 -10.922 1 97.94 95 VAL A N 1
ATOM 670 C CA . VAL A 1 95 ? 17.344 -15.633 -9.758 1 97.94 95 VAL A CA 1
ATOM 671 C C . VAL A 1 95 ? 18.625 -15.891 -8.969 1 97.94 95 VAL A C 1
ATOM 673 O O . VAL A 1 95 ? 18.672 -15.68 -7.758 1 97.94 95 VAL A O 1
ATOM 676 N N . GLN A 1 96 ? 19.656 -16.188 -9.648 1 97.88 96 GLN A N 1
ATOM 677 C CA . GLN A 1 96 ? 20.922 -16.562 -9.016 1 97.88 96 GLN A CA 1
ATOM 678 C C . GLN A 1 96 ? 21.578 -15.344 -8.375 1 97.88 96 GLN A C 1
ATOM 680 O O . GLN A 1 96 ? 22.172 -15.445 -7.297 1 97.88 96 GLN A O 1
ATOM 685 N N . ALA A 1 97 ? 21.438 -14.266 -8.961 1 97.56 97 ALA A N 1
ATOM 686 C CA . ALA A 1 97 ? 22.141 -13.07 -8.5 1 97.56 97 ALA A CA 1
ATOM 687 C C . ALA A 1 97 ? 21.375 -12.391 -7.367 1 97.56 97 ALA A C 1
ATOM 689 O O . ALA A 1 97 ? 21.984 -11.812 -6.465 1 97.56 97 ALA A O 1
ATOM 690 N N . HIS A 1 98 ? 20.031 -12.523 -7.445 1 97.06 98 HIS A N 1
ATOM 691 C CA . HIS A 1 98 ? 19.281 -11.625 -6.574 1 97.0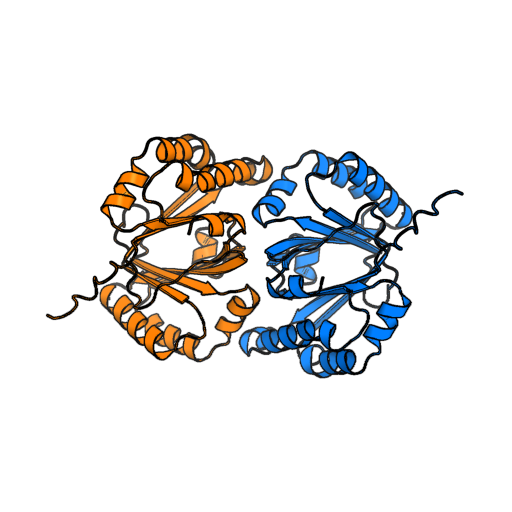6 98 HIS A CA 1
ATOM 692 C C . HIS A 1 98 ? 18.375 -12.398 -5.621 1 97.06 98 HIS A C 1
ATOM 694 O O . HIS A 1 98 ? 18.188 -12 -4.473 1 97.06 98 HIS A O 1
ATOM 700 N N . ILE A 1 99 ? 17.797 -13.461 -6.02 1 97.19 99 ILE A N 1
ATOM 701 C CA . ILE A 1 99 ? 16.844 -14.156 -5.164 1 97.19 99 ILE A CA 1
ATOM 702 C C . ILE A 1 99 ? 17.594 -15.125 -4.25 1 97.19 99 ILE A C 1
ATOM 704 O O . ILE A 1 99 ? 17.453 -15.062 -3.025 1 97.19 99 ILE A O 1
ATOM 708 N N . VAL A 1 100 ? 18.406 -15.938 -4.793 1 97.12 100 VAL A N 1
ATOM 709 C CA . VAL A 1 100 ? 19.062 -17.031 -4.07 1 97.12 100 VAL A CA 1
ATOM 710 C C . VAL A 1 100 ? 19.859 -16.453 -2.898 1 97.12 100 VAL A C 1
ATOM 712 O O . VAL A 1 100 ? 19.703 -16.906 -1.761 1 97.12 100 VAL A O 1
ATOM 715 N N . PRO A 1 101 ? 20.641 -15.438 -3.072 1 96.69 101 PRO A N 1
ATOM 716 C CA . PRO A 1 101 ? 21.453 -14.953 -1.948 1 96.69 101 PRO A CA 1
ATOM 717 C C . PRO A 1 101 ? 20.625 -14.227 -0.896 1 96.69 101 PRO A C 1
ATOM 719 O O . PRO A 1 101 ? 21.047 -14.078 0.249 1 96.69 101 PRO A O 1
ATOM 722 N N . ASN A 1 102 ? 19.453 -13.789 -1.265 1 96.56 102 ASN A N 1
ATOM 723 C CA . ASN A 1 102 ? 18.75 -12.859 -0.383 1 96.56 102 ASN A CA 1
ATOM 724 C C . ASN A 1 102 ? 17.5 -13.484 0.222 1 96.56 102 ASN A C 1
ATOM 726 O O . ASN A 1 102 ? 16.953 -12.977 1.2 1 96.56 102 ASN A O 1
ATOM 730 N N . ALA A 1 103 ? 17.047 -14.539 -0.293 1 97.12 103 ALA A N 1
ATOM 731 C CA . ALA A 1 103 ? 15.766 -15.102 0.123 1 97.12 103 ALA A CA 1
ATOM 732 C C . ALA A 1 103 ? 15.953 -16.141 1.23 1 97.12 103 ALA A C 1
ATOM 734 O O . ALA A 1 103 ? 16.844 -16.984 1.148 1 97.12 103 ALA A O 1
ATOM 735 N N . LEU A 1 104 ? 15.172 -16.062 2.234 1 97.56 104 LEU A N 1
ATOM 736 C CA . LEU A 1 104 ? 15.078 -17.094 3.264 1 97.56 104 LEU A CA 1
ATOM 737 C C . LEU A 1 104 ? 14.164 -18.219 2.811 1 97.56 104 LEU A C 1
ATOM 739 O O . LEU A 1 104 ? 14.359 -19.375 3.207 1 97.56 104 LEU A O 1
ATOM 743 N N . ASP A 1 105 ? 13.18 -17.812 2.066 1 97.19 105 ASP A N 1
ATOM 744 C CA . ASP A 1 105 ? 12.172 -18.766 1.624 1 97.19 105 ASP A CA 1
ATOM 745 C C . ASP A 1 105 ? 11.438 -18.266 0.385 1 97.19 105 ASP A C 1
ATOM 747 O O . ASP A 1 105 ? 11.359 -17.062 0.153 1 97.19 105 ASP A O 1
ATOM 751 N N . THR A 1 106 ? 10.945 -19.219 -0.429 1 97.94 106 THR A N 1
ATOM 752 C CA . THR A 1 106 ? 10.133 -18.891 -1.594 1 97.94 106 THR A CA 1
ATOM 753 C C . THR A 1 106 ? 8.953 -19.859 -1.716 1 97.94 106 THR A C 1
ATOM 755 O O . THR A 1 106 ? 9.031 -21 -1.261 1 97.94 106 THR A O 1
ATOM 758 N N . THR A 1 107 ? 7.859 -19.391 -2.184 1 98.44 107 THR A N 1
ATOM 759 C CA . THR A 1 107 ? 6.672 -20.141 -2.574 1 98.44 107 THR A CA 1
ATOM 760 C C . THR A 1 107 ? 6.242 -19.781 -3.992 1 98.44 107 THR A C 1
ATOM 762 O O . THR A 1 107 ? 6.188 -18.594 -4.348 1 98.44 107 THR A O 1
ATOM 765 N N . ALA A 1 108 ? 5.973 -20.812 -4.777 1 98.62 108 ALA A N 1
ATOM 766 C CA . ALA A 1 108 ? 5.578 -20.531 -6.156 1 98.62 108 ALA A CA 1
ATOM 767 C C . ALA A 1 108 ? 4.34 -21.344 -6.539 1 98.62 108 ALA A C 1
ATOM 769 O O . ALA A 1 108 ? 4.215 -22.516 -6.168 1 98.62 108 ALA A O 1
ATOM 770 N N . VAL A 1 109 ? 3.438 -20.703 -7.23 1 98.62 109 VAL A N 1
ATOM 771 C CA . VAL A 1 109 ? 2.242 -21.344 -7.758 1 98.62 109 VAL A CA 1
ATOM 772 C C . VAL A 1 109 ? 2.021 -20.922 -9.211 1 98.62 109 VAL A C 1
ATOM 774 O O . VAL A 1 109 ? 2.365 -19.812 -9.594 1 98.62 109 VAL A O 1
ATOM 777 N N . ASP A 1 110 ? 1.428 -21.812 -9.977 1 98.69 110 ASP A N 1
ATOM 778 C CA . ASP A 1 110 ? 1.069 -21.578 -11.375 1 98.69 110 ASP A CA 1
ATOM 779 C C . ASP A 1 110 ? -0.36 -22.031 -11.656 1 98.69 110 ASP A C 1
ATOM 781 O O . ASP A 1 110 ? -0.787 -23.094 -11.172 1 98.69 110 ASP A O 1
ATOM 785 N N . TRP A 1 111 ? -1.053 -21.25 -12.477 1 97.88 111 TRP A N 1
ATOM 786 C CA . TRP A 1 111 ? -2.408 -21.672 -12.82 1 97.88 111 TRP A CA 1
ATOM 787 C C . TRP A 1 111 ? -2.805 -21.141 -14.195 1 97.88 111 TRP A C 1
ATOM 789 O O . TRP A 1 111 ? -2.141 -20.266 -14.742 1 97.88 111 TRP A O 1
ATOM 799 N N . VAL A 1 112 ? -3.816 -21.797 -14.742 1 96.44 112 VAL A N 1
ATOM 800 C CA . VAL A 1 112 ? -4.508 -21.297 -15.922 1 96.44 112 VAL A CA 1
ATOM 801 C C . VAL A 1 112 ? -5.789 -20.578 -15.508 1 96.44 112 VAL A C 1
ATOM 803 O O . VAL A 1 112 ? -6.629 -21.141 -14.805 1 96.44 112 VAL A O 1
ATOM 806 N N . ASN A 1 113 ? -5.828 -19.359 -15.945 1 95.81 113 ASN A N 1
ATOM 807 C CA . ASN A 1 113 ? -7.012 -18.594 -15.57 1 95.81 113 ASN A CA 1
ATOM 808 C C . ASN A 1 113 ? -8.297 -19.281 -16.031 1 95.81 113 ASN A C 1
ATOM 810 O O . ASN A 1 113 ? -8.469 -19.547 -17.219 1 95.81 113 ASN A O 1
ATOM 814 N N . ALA A 1 114 ? -9.219 -19.453 -15.078 1 93.25 114 ALA A N 1
ATOM 815 C CA . ALA A 1 114 ? -10.484 -20.141 -15.367 1 93.25 114 ALA A CA 1
ATOM 816 C C . ALA A 1 114 ? -11.633 -19.141 -15.477 1 93.25 114 ALA A C 1
ATOM 818 O O . ALA A 1 114 ? -12.773 -19.516 -15.758 1 93.25 114 ALA A O 1
ATOM 819 N N . ALA A 1 115 ? -11.336 -17.922 -15.266 1 88.88 115 ALA A N 1
ATOM 820 C CA 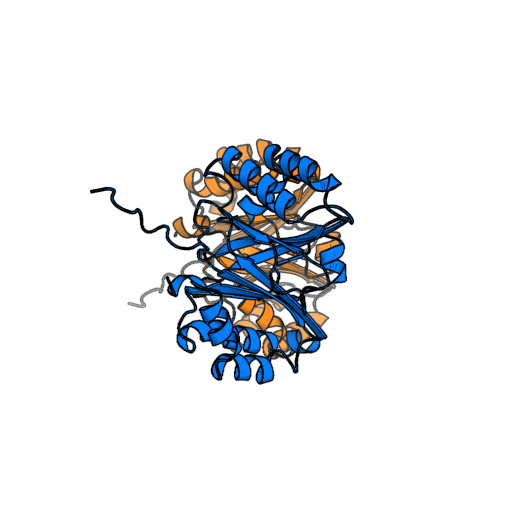. ALA A 1 115 ? -12.375 -16.906 -15.375 1 88.88 115 ALA A CA 1
ATOM 821 C C . ALA A 1 115 ? -12.773 -16.672 -16.828 1 88.88 115 ALA A C 1
ATOM 823 O O . ALA A 1 115 ? -11.977 -16.906 -17.734 1 88.88 115 ALA A O 1
ATOM 824 N N . GLU A 1 116 ? -13.938 -16.172 -17.047 1 80.44 116 GLU A N 1
ATOM 825 C CA . GLU A 1 116 ? -14.453 -15.945 -18.391 1 80.44 116 GLU A CA 1
ATOM 826 C C . GLU A 1 116 ? -13.922 -14.633 -18.969 1 80.44 116 GLU A C 1
ATOM 828 O O . GLU A 1 116 ? -13.852 -14.469 -20.188 1 80.44 116 GLU A O 1
ATOM 833 N N . SER A 1 117 ? -13.602 -13.75 -18.141 1 77.5 117 SER A N 1
ATOM 834 C CA . SER A 1 117 ? -13.133 -12.438 -18.578 1 77.5 117 SER A CA 1
ATOM 835 C C . SER A 1 117 ? -11.68 -12.211 -18.203 1 77.5 117 SER A C 1
ATOM 837 O O . SER A 1 117 ? -11.195 -12.758 -17.203 1 77.5 117 SER A O 1
ATOM 839 N N . PRO A 1 118 ? -11.07 -11.445 -19.094 1 78.94 118 PRO A N 1
ATOM 840 C CA . PRO A 1 118 ? -9.695 -11.094 -18.719 1 78.94 118 PRO A CA 1
ATOM 841 C C . PRO A 1 118 ? -9.617 -10.289 -17.422 1 78.94 118 PRO A C 1
ATOM 843 O O . PRO A 1 118 ? -10.609 -9.703 -17 1 78.94 118 PRO A O 1
ATOM 846 N N . SER A 1 119 ? -8.547 -10.383 -16.797 1 84.12 119 SER A N 1
ATOM 847 C CA . SER A 1 119 ? -8.297 -9.641 -15.562 1 84.12 119 SER A CA 1
ATOM 848 C C . SER A 1 119 ? -7.086 -8.719 -15.703 1 84.12 119 SER A C 1
ATOM 850 O O . SER A 1 119 ? -6.066 -8.914 -15.039 1 84.12 119 SER A O 1
ATOM 852 N N . PRO A 1 120 ? -7.273 -7.754 -16.516 1 84.75 120 PRO A N 1
ATOM 853 C CA . PRO A 1 120 ? -6.129 -6.863 -16.719 1 84.75 120 PRO A CA 1
ATOM 854 C C . PRO A 1 120 ? -5.664 -6.195 -15.422 1 84.75 120 PRO A C 1
ATOM 856 O O . PRO A 1 120 ? -6.48 -5.926 -14.539 1 84.75 120 PRO A O 1
ATOM 859 N N . VAL A 1 121 ? -4.363 -6.02 -15.336 1 88.75 121 VAL A N 1
ATOM 860 C CA . VAL A 1 121 ? -3.756 -5.32 -14.211 1 88.75 121 VAL A CA 1
ATOM 861 C C . VAL A 1 121 ? -3.129 -4.016 -14.688 1 88.75 121 VAL A C 1
ATOM 863 O O . VAL A 1 121 ? -2.17 -4.027 -15.461 1 88.75 121 VAL A O 1
ATOM 866 N N . GLY A 1 122 ? -3.721 -2.938 -14.266 1 85.06 122 GLY A N 1
ATOM 867 C CA . GLY A 1 122 ? -3.203 -1.632 -14.641 1 85.06 122 GLY A CA 1
ATOM 868 C C . GLY A 1 122 ? -2.277 -1.032 -13.602 1 85.06 122 GLY A C 1
ATOM 869 O O . GLY A 1 122 ? -2.09 -1.605 -12.523 1 85.06 122 GLY A O 1
ATOM 870 N N . PRO A 1 123 ? -1.691 0.084 -14.094 1 82.94 123 PRO A N 1
ATOM 871 C CA . PRO A 1 123 ? -0.841 0.772 -13.117 1 82.94 123 PRO A CA 1
ATOM 872 C C . PRO A 1 123 ? -1.607 1.213 -11.875 1 82.94 123 PRO A C 1
ATOM 874 O O . PRO A 1 123 ? -2.777 1.593 -11.969 1 82.94 123 PRO A O 1
ATOM 877 N N . CYS A 1 124 ? -1.045 1.131 -10.727 1 83.25 124 CYS A N 1
ATOM 878 C CA . CYS A 1 124 ? -1.558 1.595 -9.438 1 83.25 124 CYS A CA 1
ATOM 879 C C . CYS A 1 124 ? -2.672 0.685 -8.938 1 83.25 124 CYS A C 1
ATOM 881 O O . CYS A 1 124 ? -3.357 1.013 -7.965 1 83.25 124 CYS A O 1
ATOM 883 N N . ALA A 1 125 ? -2.852 -0.361 -9.648 1 89.56 125 ALA A N 1
ATOM 884 C CA . ALA A 1 125 ? -3.902 -1.275 -9.211 1 89.56 125 ALA A CA 1
ATOM 885 C C . ALA A 1 125 ? -3.551 -1.916 -7.875 1 89.56 125 ALA A C 1
ATOM 887 O O . ALA A 1 125 ? -2.375 -2.148 -7.582 1 89.56 125 ALA A O 1
ATOM 888 N N . ALA A 1 126 ? -4.574 -2.121 -7.133 1 89.94 126 ALA A N 1
ATOM 889 C CA . ALA A 1 126 ? -4.449 -2.926 -5.918 1 89.94 126 ALA A CA 1
ATOM 890 C C . ALA A 1 126 ? -4.879 -4.367 -6.172 1 89.94 126 ALA A C 1
ATOM 892 O O . ALA A 1 126 ? -5.902 -4.613 -6.816 1 89.94 126 ALA A O 1
ATOM 893 N N . VAL A 1 127 ? -4.047 -5.273 -5.684 1 93.62 127 VAL A N 1
ATOM 894 C CA . VAL A 1 127 ? -4.312 -6.676 -5.988 1 93.62 127 VAL A CA 1
ATOM 895 C C . VAL A 1 127 ? -4.355 -7.488 -4.699 1 93.62 127 VAL A C 1
ATOM 897 O O . VAL A 1 127 ? -3.502 -7.32 -3.824 1 93.62 127 VAL A O 1
ATOM 900 N N . ARG A 1 128 ? -5.359 -8.375 -4.598 1 94.19 128 ARG A N 1
ATOM 901 C CA . ARG A 1 128 ? -5.434 -9.336 -3.504 1 94.19 128 ARG A CA 1
ATOM 902 C C . ARG A 1 128 ? -5.145 -10.75 -3.998 1 94.19 128 ARG A C 1
ATOM 904 O O . ARG A 1 128 ? -5.805 -11.242 -4.914 1 94.19 128 ARG A O 1
ATOM 911 N N . LEU A 1 129 ? -4.215 -11.367 -3.371 1 96.94 129 LEU A N 1
ATOM 912 C CA . LEU A 1 129 ? -3.891 -12.766 -3.637 1 96.94 129 LEU A CA 1
ATOM 913 C C . LEU A 1 129 ? -4.5 -13.68 -2.576 1 96.94 129 LEU A C 1
ATOM 915 O O . LEU A 1 129 ? -4.395 -13.398 -1.38 1 96.94 129 LEU A O 1
ATOM 919 N N . THR A 1 130 ? -5.109 -14.727 -3.029 1 96.25 130 THR A N 1
ATOM 920 C CA . THR A 1 130 ? -5.621 -15.781 -2.158 1 96.25 130 THR A CA 1
ATOM 921 C C . THR A 1 130 ? -5.07 -17.141 -2.574 1 96.25 130 THR A C 1
ATOM 923 O O . THR A 1 130 ? -5.211 -17.547 -3.732 1 96.25 130 THR A O 1
ATOM 926 N N . LEU A 1 131 ? -4.418 -17.781 -1.734 1 98 131 LEU A N 1
ATOM 927 C CA . LEU A 1 131 ? -4.047 -19.188 -1.88 1 98 131 LEU A CA 1
ATOM 928 C C . LEU A 1 131 ? -4.828 -20.062 -0.9 1 98 131 LEU A C 1
ATOM 930 O O . LEU A 1 131 ? -5.113 -19.641 0.222 1 98 131 LEU A O 1
ATOM 934 N N . ALA A 1 132 ? -5.105 -21.328 -1.342 1 97.56 132 ALA A N 1
ATOM 935 C CA . ALA A 1 132 ? -5.848 -22.188 -0.426 1 97.56 132 ALA A CA 1
ATOM 936 C C . ALA A 1 132 ? -5.402 -23.641 -0.554 1 97.56 132 ALA A C 1
ATOM 938 O O . ALA A 1 132 ? -5.086 -24.109 -1.652 1 97.56 132 ALA A O 1
ATOM 939 N N . LYS A 1 133 ? -5.305 -24.266 0.568 1 97.56 133 LYS A N 1
ATOM 940 C CA . LYS A 1 133 ? -5.266 -25.719 0.639 1 97.56 133 LYS A CA 1
ATOM 941 C C . LYS A 1 133 ? -6.672 -26.297 0.747 1 97.56 133 LYS A C 1
ATOM 943 O O . LYS A 1 133 ? -7.52 -25.766 1.466 1 97.56 133 LYS A O 1
ATOM 948 N N . VAL A 1 134 ? -6.887 -27.312 0.012 1 96.06 134 VAL A N 1
ATOM 949 C CA . VAL A 1 134 ? -8.195 -27.953 0.022 1 96.06 134 VAL A CA 1
ATOM 950 C C . VAL A 1 134 ? -8.203 -29.094 1.034 1 96.06 134 VAL A C 1
ATOM 952 O O . VAL A 1 134 ? -7.195 -29.781 1.215 1 96.06 134 VAL A O 1
ATOM 955 N N . LYS A 1 135 ? -9.406 -29.297 1.644 1 94.69 135 LYS A N 1
ATOM 956 C CA . LYS A 1 135 ? -9.539 -30.359 2.645 1 94.69 135 LYS A CA 1
ATOM 957 C C . LYS A 1 135 ? -9.367 -31.734 2.016 1 94.69 135 LYS A C 1
ATOM 959 O O . LYS A 1 135 ? -9.656 -31.922 0.832 1 94.69 135 LYS A O 1
ATOM 964 N N . GLU A 1 136 ? -8.969 -32.625 2.959 1 90.19 136 GLU A N 1
ATOM 965 C CA . GLU A 1 136 ? -8.875 -34 2.506 1 90.19 136 GLU A CA 1
ATOM 966 C C . GLU A 1 136 ? -10.219 -34.5 1.993 1 90.19 136 GLU A C 1
ATOM 968 O O . GLU A 1 136 ? -11.242 -34.312 2.645 1 90.19 136 GLU A O 1
ATOM 973 N N . GLY A 1 137 ? -10.25 -35.094 0.837 1 87.25 137 GLY A N 1
ATOM 974 C CA . GLY A 1 137 ? -11.477 -35.594 0.262 1 87.25 137 GLY A CA 1
ATOM 975 C C . GLY A 1 137 ? -12.156 -34.625 -0.683 1 87.25 137 GLY A C 1
ATOM 976 O O . GLY A 1 137 ? -13.023 -35.031 -1.467 1 87.25 137 GLY A O 1
ATOM 977 N N . ALA A 1 138 ? -11.797 -33.406 -0.557 1 85.25 138 ALA A N 1
ATOM 978 C CA . ALA A 1 138 ? -12.367 -32.438 -1.472 1 85.25 138 ALA A CA 1
ATOM 979 C C . ALA A 1 138 ? -11.57 -32.375 -2.773 1 85.25 138 ALA A C 1
ATOM 981 O O . ALA A 1 138 ? -10.414 -32.781 -2.82 1 85.25 138 ALA A O 1
ATOM 982 N N . ASP A 1 139 ? -12.305 -31.938 -3.781 1 90.38 139 ASP A N 1
ATOM 983 C CA . ASP A 1 139 ? -11.727 -31.797 -5.113 1 90.38 139 ASP A CA 1
ATOM 984 C C . ASP A 1 139 ? -11.492 -30.328 -5.457 1 90.38 139 ASP A C 1
ATOM 986 O O . ASP A 1 139 ? -12.43 -29.531 -5.484 1 90.38 139 ASP A O 1
ATOM 990 N N . VAL A 1 140 ? -10.234 -30 -5.754 1 93.31 140 VAL A N 1
ATOM 991 C CA . VAL A 1 140 ? -9.891 -28.625 -6.098 1 93.31 140 VAL A CA 1
ATOM 992 C C . VAL A 1 140 ? -10.688 -28.172 -7.32 1 93.31 140 VAL A C 1
ATOM 994 O O . VAL A 1 140 ? -11.055 -27 -7.445 1 93.31 140 VAL A O 1
ATOM 997 N N . GLY A 1 141 ? -10.953 -29.078 -8.195 1 94.31 141 GLY A N 1
ATOM 998 C CA . GLY A 1 141 ? -11.789 -28.766 -9.344 1 94.31 141 GLY A CA 1
ATOM 999 C C . GLY A 1 141 ? -13.164 -28.234 -8.961 1 94.31 141 GLY A C 1
ATOM 1000 O O . GLY A 1 141 ? -13.688 -27.344 -9.617 1 94.31 141 GLY A O 1
ATOM 1001 N N . GLN A 1 142 ? -13.695 -28.766 -7.934 1 93.12 142 GLN A N 1
ATOM 1002 C CA . GLN A 1 142 ? -14.992 -28.297 -7.449 1 93.12 142 GLN A CA 1
ATOM 1003 C C . GLN A 1 142 ? -14.898 -26.875 -6.918 1 93.12 142 GLN A C 1
ATOM 1005 O O . GLN A 1 142 ? -15.828 -26.078 -7.09 1 93.12 142 GLN A O 1
ATOM 1010 N N . VAL A 1 143 ? -13.805 -26.641 -6.238 1 93.5 143 VAL A N 1
ATOM 1011 C CA . VAL A 1 143 ? -13.602 -25.281 -5.742 1 93.5 143 VAL A CA 1
ATOM 1012 C C . VAL A 1 143 ? -13.555 -24.297 -6.914 1 93.5 143 VAL A C 1
ATOM 1014 O O . VAL A 1 143 ? -14.227 -23.266 -6.891 1 93.5 143 VAL A O 1
ATOM 1017 N N . VAL A 1 144 ? -12.852 -24.594 -7.953 1 94.69 144 VAL A N 1
ATOM 1018 C CA . VAL A 1 144 ? -12.719 -23.75 -9.133 1 94.69 144 VAL A CA 1
ATOM 1019 C C . VAL A 1 144 ? -14.094 -23.516 -9.758 1 94.69 144 VAL A C 1
ATOM 1021 O O . VAL A 1 144 ? -14.43 -22.375 -10.125 1 94.69 144 VAL A O 1
ATOM 1024 N N . GLU A 1 145 ? -14.875 -24.547 -9.844 1 92.38 145 GLU A N 1
ATOM 1025 C CA . GLU A 1 145 ? -16.203 -24.438 -10.438 1 92.38 145 GLU A CA 1
ATOM 1026 C C . GLU A 1 145 ? -17.109 -23.531 -9.617 1 92.38 145 GLU A C 1
ATOM 1028 O O . GLU A 1 145 ? -17.859 -22.734 -10.172 1 92.38 145 GLU A O 1
ATOM 1033 N N . LYS A 1 146 ? -17.031 -23.672 -8.359 1 90.25 146 LYS A N 1
ATOM 1034 C CA . LYS A 1 146 ? -17.859 -22.844 -7.48 1 90.25 146 LYS A CA 1
ATOM 1035 C C . LYS A 1 146 ? -17.469 -21.375 -7.574 1 90.25 146 LYS A C 1
ATOM 1037 O O . LYS A 1 146 ? -18.328 -20.5 -7.602 1 90.25 146 LYS A O 1
ATOM 1042 N N . VAL A 1 147 ? -16.203 -21.125 -7.602 1 90.5 147 VAL A N 1
ATOM 1043 C CA . VAL A 1 147 ? -15.734 -19.75 -7.723 1 90.5 147 VAL A CA 1
ATOM 1044 C C . VAL A 1 147 ? -16.125 -19.188 -9.086 1 90.5 147 VAL A C 1
ATOM 1046 O O . VAL A 1 147 ? -16.516 -18.016 -9.195 1 90.5 147 VAL A O 1
ATOM 1049 N N . ALA A 1 148 ? -16.047 -19.969 -10.102 1 89.25 148 ALA A N 1
ATOM 1050 C CA . ALA A 1 148 ? -16.453 -19.547 -11.445 1 89.25 148 ALA A CA 1
ATOM 1051 C C . ALA A 1 148 ? -17.922 -19.125 -11.461 1 89.25 148 ALA A C 1
ATOM 1053 O O . ALA A 1 148 ? -18.266 -18.094 -12.047 1 89.25 148 ALA A O 1
ATOM 1054 N N . LYS A 1 149 ? -18.703 -19.844 -10.828 1 85.88 149 LYS A N 1
ATOM 1055 C CA . LYS A 1 149 ? -20.125 -19.531 -10.75 1 85.88 149 LYS A CA 1
ATOM 1056 C C . LYS A 1 149 ? -20.375 -18.266 -9.953 1 85.88 149 LYS A C 1
ATOM 1058 O O . LYS A 1 149 ? -21.141 -17.391 -10.375 1 85.88 149 LYS A O 1
ATOM 1063 N N . ALA A 1 150 ? -19.656 -18.172 -8.859 1 83.31 150 ALA A N 1
ATOM 1064 C CA . ALA A 1 150 ? -19.812 -17 -8.008 1 83.31 150 ALA A CA 1
ATOM 1065 C C . ALA A 1 150 ? -19.359 -15.734 -8.734 1 83.31 150 ALA A C 1
ATOM 1067 O O . ALA A 1 150 ? -19.938 -14.664 -8.555 1 83.31 150 ALA A O 1
ATOM 1068 N N . SER A 1 151 ? -18.312 -15.82 -9.422 1 82.25 151 SER A N 1
ATOM 1069 C CA . SER A 1 151 ? -17.766 -14.672 -10.141 1 82.25 151 SER A CA 1
ATOM 1070 C C . SER A 1 151 ? -18.703 -14.203 -11.25 1 82.25 151 SER A C 1
ATOM 1072 O O . SER A 1 151 ? -18.797 -13.008 -11.531 1 82.25 151 SER A O 1
ATOM 1074 N N . LYS A 1 152 ? -19.359 -15.031 -11.859 1 77.5 152 LYS A N 1
ATOM 1075 C CA . LYS A 1 152 ? -20.344 -14.695 -12.898 1 77.5 152 LYS A CA 1
ATOM 1076 C C . LYS A 1 152 ? -21.547 -13.969 -12.305 1 77.5 152 LYS A C 1
ATOM 1078 O O . LYS A 1 152 ? -22.062 -13.023 -12.898 1 77.5 152 LYS A O 1
ATOM 1083 N N . ASP A 1 153 ? -21.922 -14.289 -11.141 1 73.19 153 ASP A N 1
ATOM 1084 C CA . ASP A 1 153 ? -23.109 -13.742 -10.484 1 73.19 153 ASP A CA 1
ATOM 1085 C C . ASP A 1 153 ? -22.828 -12.359 -9.914 1 73.19 153 ASP A C 1
ATOM 1087 O O . ASP A 1 153 ? -23.734 -11.531 -9.781 1 73.19 153 ASP A O 1
ATOM 1091 N N . ALA A 1 154 ? -21.562 -12.203 -9.367 1 65.94 154 ALA A N 1
ATOM 1092 C CA . ALA A 1 154 ? -21.203 -10.93 -8.742 1 65.94 154 ALA A CA 1
ATOM 1093 C C . ALA A 1 154 ? -21.188 -9.797 -9.766 1 65.94 154 ALA A C 1
ATOM 1095 O O . ALA A 1 154 ? -21.344 -8.633 -9.414 1 65.94 154 ALA A O 1
ATOM 1096 N N . GLY A 1 155 ? -21.328 -10.055 -11.062 1 57.28 155 GLY A N 1
ATOM 1097 C CA . GLY A 1 155 ? -21.359 -9.047 -12.109 1 57.28 155 GLY A CA 1
ATOM 1098 C C . GLY A 1 155 ? -20.031 -8.344 -12.289 1 57.28 155 GLY A C 1
ATOM 1099 O O . GLY A 1 155 ? -19.062 -8.617 -11.562 1 57.28 155 GLY A O 1
ATOM 1100 N N . ALA A 1 156 ? -19.781 -7.492 -13.422 1 52.06 156 ALA A N 1
ATOM 1101 C CA . ALA A 1 156 ? -18.609 -6.801 -13.961 1 52.06 156 ALA A CA 1
ATOM 1102 C C . ALA A 1 156 ? -18.094 -5.754 -12.984 1 52.06 156 ALA A C 1
ATOM 1104 O O . ALA A 1 156 ? -16.953 -5.293 -13.102 1 52.06 156 ALA A O 1
ATOM 1105 N N . GLY A 1 157 ? -18.719 -5.418 -11.977 1 55.66 157 GLY A N 1
ATOM 1106 C CA . GLY A 1 157 ? -18.406 -4.113 -11.414 1 55.66 157 GLY A CA 1
ATOM 1107 C C . GLY A 1 157 ? -17.438 -4.176 -10.258 1 55.66 157 GLY A C 1
ATOM 1108 O O . GLY A 1 157 ? -16.906 -3.146 -9.828 1 55.66 157 GLY A O 1
ATOM 1109 N N . VAL A 1 158 ? -17.094 -5.301 -9.711 1 60.91 158 VAL A N 1
ATOM 1110 C CA . VAL A 1 158 ? -16.328 -5.043 -8.492 1 60.91 158 VAL A CA 1
ATOM 1111 C C . VAL A 1 158 ? -14.852 -5.32 -8.734 1 60.91 158 VAL A C 1
ATOM 1113 O O . VAL A 1 158 ? -14.016 -4.426 -8.594 1 60.91 158 VAL A O 1
ATOM 1116 N N . ALA A 1 159 ? -14.453 -6.625 -8.781 1 72.19 159 ALA A N 1
ATOM 1117 C CA . ALA A 1 159 ? -13.047 -7 -8.969 1 72.19 159 ALA A CA 1
ATOM 1118 C C . ALA A 1 159 ? -12.867 -7.855 -10.211 1 72.19 159 ALA A C 1
ATOM 1120 O O . ALA A 1 159 ? -13.781 -8.594 -10.602 1 72.19 159 ALA A O 1
ATOM 1121 N N . ARG A 1 160 ? -11.891 -7.562 -11.062 1 87.56 160 ARG A N 1
ATOM 1122 C CA . ARG A 1 160 ? -11.422 -8.461 -12.109 1 87.56 160 ARG A CA 1
ATOM 1123 C C . ARG A 1 160 ? -10.609 -9.609 -11.523 1 87.56 160 ARG A C 1
ATOM 1125 O O . ARG A 1 160 ? -9.609 -9.383 -10.836 1 87.56 160 ARG A O 1
ATOM 1132 N N . VAL A 1 161 ? -11.094 -10.781 -11.758 1 91.81 161 VAL A N 1
ATOM 1133 C CA . VAL A 1 161 ? -10.469 -11.883 -11.031 1 91.81 161 VAL A CA 1
ATOM 1134 C C . VAL A 1 161 ? -9.805 -12.836 -12.016 1 91.81 161 VAL A C 1
ATOM 1136 O O . VAL A 1 161 ? -10.18 -12.891 -13.188 1 91.81 161 VAL A O 1
ATOM 1139 N N . SER A 1 162 ? -8.828 -13.516 -11.594 1 94 162 SER A N 1
ATOM 1140 C CA . SER A 1 162 ? -8.18 -14.68 -12.188 1 94 162 SER A CA 1
ATOM 1141 C C . SER A 1 162 ? -8 -15.789 -11.156 1 94 162 SER A C 1
ATOM 1143 O O . SER A 1 162 ? -7.586 -15.531 -10.023 1 94 162 SER A O 1
ATOM 1145 N N . PHE A 1 163 ? -8.359 -16.984 -11.547 1 95.06 163 PHE A N 1
ATOM 1146 C CA . PHE A 1 163 ? -8.258 -18.062 -10.578 1 95.06 163 PHE A CA 1
ATOM 1147 C C . PHE A 1 163 ? -8.102 -19.406 -11.289 1 95.06 163 PHE A C 1
ATOM 1149 O O . PHE A 1 163 ? -8.312 -19.5 -12.5 1 95.06 163 PHE A O 1
ATOM 1156 N N . GLY A 1 164 ? -7.637 -20.391 -10.5 1 96.62 164 GLY A N 1
ATOM 1157 C CA . GLY A 1 164 ? -7.492 -21.734 -11.047 1 96.62 164 GLY A CA 1
ATOM 1158 C C . GLY A 1 164 ? -6.777 -22.688 -10.102 1 96.62 164 GLY A C 1
ATOM 1159 O O . GLY A 1 164 ? -6.453 -22.312 -8.969 1 96.62 164 GLY A O 1
ATOM 1160 N N . GLU A 1 165 ? -6.668 -23.875 -10.617 1 97.5 165 GLU A N 1
ATOM 1161 C CA . GLU A 1 165 ? -5.91 -24.906 -9.906 1 97.5 165 GLU A CA 1
ATOM 1162 C C . GLU A 1 165 ? -4.41 -24.75 -10.148 1 97.5 165 GLU A C 1
ATOM 1164 O O . GLU A 1 165 ? -3.98 -24.516 -11.281 1 97.5 165 GLU A O 1
ATOM 1169 N N . ASN A 1 166 ? -3.684 -24.859 -9.016 1 98.31 166 ASN A N 1
ATOM 1170 C CA . ASN A 1 166 ? -2.23 -24.875 -9.156 1 98.31 166 ASN A CA 1
ATOM 1171 C C . ASN A 1 166 ? -1.738 -26.141 -9.844 1 98.31 166 ASN A C 1
ATOM 1173 O O . ASN A 1 166 ? -1.983 -27.25 -9.359 1 98.31 166 ASN A O 1
ATOM 1177 N N . PHE A 1 167 ? -0.939 -25.984 -10.891 1 97.88 167 PHE A N 1
ATOM 1178 C CA . PHE A 1 167 ? -0.462 -27.172 -11.578 1 97.88 167 PHE A CA 1
ATOM 1179 C C . PHE A 1 167 ? 1.021 -27.406 -11.312 1 97.88 167 PHE A C 1
ATOM 1181 O O . PHE A 1 167 ? 1.638 -28.297 -11.898 1 97.88 167 PHE A O 1
ATOM 1188 N N . SER A 1 168 ? 1.626 -26.625 -10.445 1 97.19 168 SER A N 1
ATOM 1189 C CA . SER A 1 168 ? 3.016 -26.781 -10.031 1 97.19 168 SER A CA 1
ATOM 1190 C C . SER A 1 168 ? 3.123 -26.984 -8.523 1 97.19 168 SER A C 1
ATOM 1192 O O . SER A 1 168 ? 3.451 -26.062 -7.781 1 97.19 168 SER A O 1
ATOM 1194 N N . PRO A 1 169 ? 3.07 -28.203 -8.031 1 96 169 PRO A N 1
ATOM 1195 C CA . PRO A 1 169 ? 2.957 -28.438 -6.594 1 96 169 PRO A CA 1
ATOM 1196 C C . PRO A 1 169 ? 4.309 -28.406 -5.883 1 96 169 PRO A C 1
ATOM 1198 O O . PRO A 1 169 ? 4.363 -28.281 -4.656 1 96 169 PRO A O 1
ATOM 1201 N N . ALA A 1 170 ? 5.387 -28.516 -6.59 1 95.56 170 ALA A N 1
ATOM 1202 C CA . ALA A 1 170 ? 6.699 -28.766 -5.996 1 95.56 170 ALA A CA 1
ATOM 1203 C C . ALA A 1 170 ? 7.086 -27.641 -5.035 1 95.56 170 ALA A C 1
ATOM 1205 O O . ALA A 1 170 ? 7.684 -27.891 -3.984 1 95.56 170 ALA A O 1
ATOM 1206 N N . ARG A 1 171 ? 6.781 -26.438 -5.359 1 96.19 171 ARG A N 1
ATOM 1207 C CA . ARG A 1 171 ? 7.195 -25.281 -4.555 1 96.19 171 ARG A CA 1
ATOM 1208 C C . ARG A 1 171 ? 5.992 -24.578 -3.951 1 96.19 171 ARG A C 1
ATOM 1210 O O . ARG A 1 171 ? 6.094 -23.422 -3.518 1 96.19 171 ARG A O 1
ATOM 1217 N N . ALA A 1 172 ? 4.852 -25.203 -3.873 1 98.25 172 ALA A N 1
ATOM 1218 C CA . ALA A 1 172 ? 3.602 -24.5 -3.568 1 98.25 172 ALA A CA 1
ATOM 1219 C C . ALA A 1 172 ? 3.252 -24.641 -2.088 1 98.25 172 ALA A C 1
ATOM 1221 O O . ALA A 1 172 ? 2.273 -24.047 -1.622 1 98.25 172 ALA A O 1
ATOM 1222 N N . LYS A 1 173 ? 3.971 -25.438 -1.333 1 97.62 173 LYS A N 1
ATOM 1223 C CA . LYS A 1 173 ? 3.77 -25.656 0.098 1 97.62 173 LYS A CA 1
ATOM 1224 C C . LYS A 1 173 ? 2.355 -26.141 0.39 1 97.62 173 LYS A C 1
ATOM 1226 O O . LYS A 1 173 ? 1.729 -25.703 1.36 1 97.62 173 LYS A O 1
ATOM 1231 N N . GLY A 1 174 ? 1.812 -26.891 -0.502 1 97.31 174 GLY A N 1
ATOM 1232 C CA . GLY A 1 174 ? 0.536 -27.562 -0.287 1 97.31 174 GLY A CA 1
ATOM 1233 C C . GLY A 1 174 ? -0.645 -26.781 -0.826 1 97.31 174 GLY A C 1
ATOM 1234 O O . GLY A 1 174 ? -1.771 -27.281 -0.851 1 97.31 174 GLY A O 1
ATOM 1235 N N . PHE A 1 175 ? -0.457 -25.562 -1.251 1 98.06 175 PHE A N 1
ATOM 1236 C CA . PHE A 1 175 ? -1.558 -24.766 -1.794 1 98.06 175 PHE A CA 1
ATOM 1237 C C . PHE A 1 175 ? -1.974 -25.297 -3.164 1 98.06 175 PHE A C 1
ATOM 1239 O O . PHE A 1 175 ? -1.129 -25.5 -4.039 1 98.06 175 PHE A O 1
ATOM 1246 N N . GLN A 1 176 ? -3.291 -25.406 -3.357 1 97.94 176 GLN A N 1
ATOM 1247 C CA . GLN A 1 176 ? -3.801 -26.062 -4.559 1 97.94 176 GLN A CA 1
ATOM 1248 C C . GLN A 1 176 ? -4.656 -25.109 -5.383 1 97.94 176 GLN A C 1
ATOM 1250 O O . GLN A 1 176 ? -4.883 -25.344 -6.574 1 97.94 176 GLN A O 1
ATOM 1255 N N . PHE A 1 177 ? -5.242 -24.203 -4.746 1 97.38 177 PHE A N 1
ATOM 1256 C CA . PHE A 1 177 ? -6.094 -23.219 -5.395 1 97.38 177 PHE A CA 1
ATOM 1257 C C . PHE A 1 177 ? -5.477 -21.828 -5.297 1 97.38 177 PHE A C 1
ATOM 1259 O O . PHE A 1 177 ? -4.891 -21.469 -4.27 1 97.38 177 PHE A O 1
ATOM 1266 N N . VAL A 1 178 ? -5.629 -21.047 -6.391 1 97.75 178 VAL A N 1
ATOM 1267 C CA . VAL A 1 178 ? -5.098 -19.688 -6.441 1 97.75 178 VAL A CA 1
ATOM 1268 C C . VAL A 1 178 ? -6.156 -18.734 -7 1 97.75 178 VAL A C 1
ATOM 1270 O O . VAL A 1 178 ? -6.855 -19.062 -7.957 1 97.75 178 VAL A O 1
ATOM 1273 N N . MET A 1 179 ? -6.234 -17.5 -6.43 1 95.25 179 MET A N 1
ATOM 1274 C CA . MET A 1 179 ? -7.07 -16.438 -6.977 1 95.25 179 MET A CA 1
ATOM 1275 C C . MET A 1 179 ? -6.406 -15.078 -6.793 1 95.25 179 MET A C 1
ATOM 1277 O O . MET A 1 179 ? -5.859 -14.789 -5.727 1 95.25 179 MET A O 1
ATOM 1281 N N . VAL A 1 180 ? -6.441 -14.312 -7.836 1 95.75 180 VAL A N 1
ATOM 1282 C CA . VAL A 1 180 ? -6.086 -12.898 -7.758 1 95.75 180 VAL A CA 1
ATOM 1283 C C . VAL A 1 180 ? -7.309 -12.039 -8.078 1 95.75 180 VAL A C 1
ATOM 1285 O O . VAL A 1 180 ? -8.039 -12.32 -9.031 1 95.75 180 VAL A O 1
ATOM 1288 N N . ALA A 1 181 ? -7.551 -11.062 -7.277 1 93 181 ALA A N 1
ATOM 1289 C CA . ALA A 1 181 ? -8.562 -10.039 -7.512 1 93 181 ALA A CA 1
ATOM 1290 C C . ALA A 1 181 ? -7.922 -8.664 -7.695 1 93 181 ALA A C 1
ATOM 1292 O O . ALA A 1 181 ? -7.16 -8.211 -6.84 1 93 181 ALA A O 1
ATOM 1293 N N . VAL A 1 182 ? -8.234 -8.047 -8.789 1 92.5 182 VAL A N 1
ATOM 1294 C CA . VAL A 1 182 ? -7.633 -6.766 -9.156 1 92.5 182 VAL A CA 1
ATOM 1295 C C . VAL A 1 182 ? -8.641 -5.641 -8.945 1 92.5 182 VAL A C 1
ATOM 1297 O O . VAL A 1 182 ? -9.773 -5.715 -9.43 1 92.5 182 VAL A O 1
ATOM 1300 N N . PHE A 1 183 ? -8.188 -4.637 -8.227 1 88.62 183 PHE A N 1
ATOM 1301 C CA . PHE A 1 183 ? -8.969 -3.438 -7.957 1 88.62 183 PHE A CA 1
ATOM 1302 C C . PHE A 1 183 ? -8.273 -2.197 -8.5 1 88.62 183 PHE A C 1
ATOM 1304 O O . PHE A 1 183 ? -7.047 -2.184 -8.648 1 88.62 183 PHE A O 1
ATOM 1311 N N . ASP A 1 184 ? -9.031 -1.19 -8.719 1 84.25 184 ASP A N 1
ATOM 1312 C CA . ASP A 1 184 ? -8.445 0.019 -9.289 1 84.25 184 ASP A CA 1
ATOM 1313 C C . ASP A 1 184 ? -7.695 0.823 -8.227 1 84.25 184 ASP A C 1
ATOM 1315 O O . ASP A 1 184 ? -6.883 1.689 -8.555 1 84.25 184 ASP A O 1
ATOM 1319 N N . SER A 1 185 ? -8.039 0.526 -6.98 1 81.94 185 SER A N 1
ATOM 1320 C CA . SER A 1 185 ? -7.402 1.249 -5.883 1 81.94 185 SER A CA 1
ATOM 1321 C C . SER A 1 185 ? -7.418 0.427 -4.598 1 81.94 185 SER A C 1
ATOM 1323 O O . SER A 1 185 ? -8.148 -0.559 -4.492 1 81.94 185 SER A O 1
ATOM 1325 N N . VAL A 1 186 ? -6.637 0.932 -3.697 1 83.12 186 VAL A N 1
ATOM 1326 C CA . VAL A 1 186 ? -6.605 0.283 -2.391 1 83.12 186 VAL A CA 1
ATOM 1327 C C . VAL A 1 186 ? -7.941 0.493 -1.68 1 83.12 186 VAL A C 1
ATOM 1329 O O . VAL A 1 186 ? -8.422 -0.395 -0.969 1 83.12 186 VAL A O 1
ATOM 1332 N N . GLU A 1 187 ? -8.555 1.633 -1.86 1 79 187 GLU A N 1
ATOM 1333 C CA . GLU A 1 187 ? -9.852 1.921 -1.255 1 79 187 GLU A CA 1
ATOM 1334 C C . GLU A 1 187 ? -10.906 0.913 -1.702 1 79 187 GLU A C 1
ATOM 1336 O O . GLU A 1 187 ? -11.68 0.406 -0.883 1 79 187 GLU A O 1
ATOM 1341 N N . GLU A 1 188 ? -10.867 0.692 -2.984 1 82.62 188 GLU A N 1
ATOM 1342 C CA . GLU A 1 188 ? -11.82 -0.278 -3.52 1 82.62 188 GLU A CA 1
ATOM 1343 C C . GLU A 1 188 ? -11.555 -1.674 -2.963 1 82.62 188 GLU A C 1
ATOM 1345 O O . GLU A 1 188 ? -12.492 -2.424 -2.682 1 82.62 188 GLU A O 1
ATOM 1350 N N . LEU A 1 189 ? -10.297 -1.974 -2.82 1 86.56 189 LEU A N 1
ATOM 1351 C CA . LEU A 1 189 ? -9.906 -3.264 -2.262 1 86.56 189 LEU A CA 1
ATOM 1352 C C . LEU A 1 189 ? -10.414 -3.416 -0.833 1 86.56 189 LEU A C 1
ATOM 1354 O O . LEU A 1 189 ? -10.938 -4.473 -0.464 1 86.56 189 LEU A O 1
ATOM 1358 N N . GLU A 1 190 ? -10.375 -2.385 -0.109 1 79.94 190 GLU A N 1
ATOM 1359 C CA . GLU A 1 190 ? -10.828 -2.424 1.277 1 79.94 190 GLU A CA 1
ATOM 1360 C C . GLU A 1 190 ? -12.352 -2.492 1.356 1 79.94 190 GLU A C 1
ATOM 1362 O O . GLU A 1 190 ? -12.906 -3.117 2.264 1 79.94 190 GLU A O 1
ATOM 1367 N N . ALA A 1 191 ? -13.008 -1.94 0.388 1 76.25 191 ALA A N 1
ATOM 1368 C CA . ALA A 1 191 ? -14.461 -1.856 0.384 1 76.25 191 ALA A CA 1
ATOM 1369 C C . ALA A 1 191 ? -15.094 -3.221 0.104 1 76.25 191 ALA A C 1
ATOM 1371 O O . ALA A 1 191 ? -16.234 -3.479 0.5 1 76.25 191 ALA A O 1
ATOM 1372 N N . VAL A 1 192 ? -14.297 -4.051 -0.551 1 76.69 192 VAL A N 1
ATOM 1373 C CA . VAL A 1 192 ? -14.836 -5.348 -0.94 1 76.69 192 VAL A CA 1
ATOM 1374 C C . VAL A 1 192 ? -15.094 -6.195 0.304 1 76.69 192 VAL A C 1
ATOM 1376 O O . VAL A 1 192 ? -15.969 -7.059 0.303 1 76.69 192 VAL A O 1
ATOM 1379 N N . GLU A 1 193 ? -14.305 -6.043 1.351 1 69.75 193 GLU A N 1
ATOM 1380 C CA . GLU A 1 193 ? -14.492 -6.82 2.572 1 69.75 193 GLU A CA 1
ATOM 1381 C C . GLU A 1 193 ? -15.883 -6.59 3.164 1 69.75 193 GLU A C 1
ATOM 1383 O O . GLU A 1 193 ? -16.406 -7.449 3.877 1 69.75 193 GLU A O 1
ATOM 1388 N N . ALA A 1 194 ? -16.484 -5.492 2.766 1 64 194 ALA A N 1
ATOM 1389 C CA . ALA A 1 194 ? -17.797 -5.152 3.316 1 64 194 ALA A CA 1
ATOM 1390 C C . ALA A 1 194 ? -18.922 -5.582 2.373 1 64 194 ALA A C 1
ATOM 1392 O O . ALA A 1 194 ? -20.094 -5.488 2.719 1 64 194 ALA A O 1
ATOM 1393 N N . ASP A 1 195 ? -18.453 -6.129 1.302 1 70.31 195 ASP A N 1
ATOM 1394 C CA . ASP A 1 195 ? -19.453 -6.508 0.319 1 70.31 195 ASP A CA 1
ATOM 1395 C C . ASP A 1 195 ? -20.125 -7.832 0.696 1 70.31 195 ASP A C 1
ATOM 1397 O O . ASP A 1 195 ? -19.453 -8.859 0.802 1 70.31 195 ASP A O 1
ATOM 1401 N N . GLY A 1 196 ? -21.375 -7.832 0.974 1 66.44 196 GLY A N 1
ATOM 1402 C CA . GLY A 1 196 ? -22.141 -8.992 1.379 1 66.44 196 GLY A CA 1
ATOM 1403 C C . GLY A 1 196 ? -22.016 -10.156 0.415 1 66.44 196 GLY A C 1
ATOM 1404 O O . GLY A 1 196 ? -21.953 -11.312 0.834 1 66.44 196 GLY A O 1
ATOM 1405 N N . LYS A 1 197 ? -21.953 -9.898 -0.849 1 69 197 LYS A N 1
ATOM 1406 C CA . LYS A 1 197 ? -21.844 -10.961 -1.845 1 69 197 LYS A CA 1
ATOM 1407 C C . LYS A 1 197 ? -20.516 -11.695 -1.709 1 69 197 LYS A C 1
ATOM 1409 O O . LYS A 1 197 ? -20.453 -12.922 -1.872 1 69 197 LYS A O 1
ATOM 1414 N N . VAL A 1 198 ? -19.516 -10.953 -1.461 1 74.31 198 VAL A N 1
ATOM 1415 C CA . VAL A 1 198 ? -18.188 -11.547 -1.294 1 74.31 198 VAL A CA 1
ATOM 1416 C C . VAL A 1 198 ? -18.172 -12.414 -0.034 1 74.31 198 VAL A C 1
ATOM 1418 O O . VAL A 1 198 ? -17.609 -13.508 -0.033 1 74.31 198 VAL A O 1
ATOM 1421 N N . GLU A 1 199 ? -18.859 -11.953 0.896 1 75.44 199 GLU A N 1
ATOM 1422 C CA . GLU A 1 199 ? -18.922 -12.727 2.131 1 75.44 199 GLU A CA 1
ATOM 1423 C C . GLU A 1 199 ? -19.688 -14.039 1.919 1 75.44 199 GLU A C 1
ATOM 1425 O O . GLU A 1 199 ? -19.312 -15.078 2.471 1 75.44 199 GLU A O 1
ATOM 1430 N N . GLU A 1 200 ? -20.688 -13.945 1.236 1 77.25 200 GLU A N 1
ATOM 1431 C CA . GLU A 1 200 ? -21.469 -15.148 0.951 1 77.25 200 GLU A CA 1
ATOM 1432 C C . GLU A 1 200 ? -20.641 -16.156 0.163 1 77.25 200 GLU A C 1
ATOM 1434 O O . GLU A 1 200 ? -20.703 -17.359 0.438 1 77.25 200 GLU A O 1
ATOM 1439 N N . ALA A 1 201 ? -19.984 -15.695 -0.782 1 76.12 201 ALA A N 1
ATOM 1440 C CA . ALA A 1 201 ? -19.141 -16.578 -1.58 1 76.12 201 ALA A CA 1
ATOM 1441 C C . ALA A 1 201 ? -18.062 -17.234 -0.717 1 76.12 201 ALA A C 1
ATOM 1443 O O . ALA A 1 201 ? -17.812 -18.422 -0.849 1 76.12 201 ALA A O 1
ATOM 1444 N N . LYS A 1 202 ? -17.562 -16.5 0.128 1 78.44 202 LYS A N 1
ATOM 1445 C CA . LYS A 1 202 ? -16.562 -17.031 1.051 1 78.44 202 LYS A CA 1
ATOM 1446 C C . LYS A 1 202 ? -17.156 -18.125 1.936 1 78.44 202 LYS A C 1
ATOM 1448 O O . LYS A 1 202 ? -16.547 -19.172 2.148 1 78.44 202 LYS A O 1
ATOM 1453 N N . ALA A 1 203 ? -18.328 -17.812 2.348 1 82.06 203 ALA A N 1
ATOM 1454 C CA . ALA A 1 203 ? -19.016 -18.75 3.234 1 82.06 203 ALA A CA 1
ATOM 1455 C C . ALA A 1 203 ? -19.266 -20.094 2.531 1 82.06 203 ALA A C 1
ATOM 1457 O O . ALA A 1 203 ? -19.172 -21.156 3.15 1 82.06 203 ALA A O 1
ATOM 1458 N N . ALA A 1 204 ? -19.516 -20.078 1.328 1 83.12 204 ALA A N 1
ATOM 1459 C CA . ALA A 1 204 ? -19.812 -21.281 0.555 1 83.12 204 ALA A CA 1
ATOM 1460 C C . ALA A 1 204 ? -18.547 -22.109 0.32 1 83.12 204 ALA A C 1
ATOM 1462 O O . ALA A 1 204 ? -18.609 -23.328 0.189 1 83.12 204 ALA A O 1
ATOM 1463 N N . LEU A 1 205 ? -17.469 -21.469 0.345 1 88.94 205 LEU A N 1
ATOM 1464 C CA . LEU A 1 205 ? -16.203 -22.125 0.018 1 88.94 205 LEU A CA 1
ATOM 1465 C C . LEU A 1 205 ? -15.508 -22.609 1.28 1 88.94 205 LEU A C 1
ATOM 1467 O O . LEU A 1 205 ? -14.703 -23.547 1.228 1 88.94 205 LEU A O 1
ATOM 1471 N N . ARG A 1 206 ? -15.828 -22.109 2.375 1 88.75 206 ARG A N 1
ATOM 1472 C CA . ARG A 1 206 ? -15.133 -22.328 3.637 1 88.75 206 ARG A CA 1
ATOM 1473 C C . ARG A 1 206 ? -15.109 -23.797 4 1 88.75 206 ARG A C 1
ATOM 1475 O O . ARG A 1 206 ? -14.07 -24.328 4.398 1 88.75 206 ARG A O 1
ATOM 1482 N N . PRO A 1 207 ? -16.25 -24.516 3.787 1 91.38 207 PRO A N 1
ATOM 1483 C CA . PRO A 1 207 ? -16.25 -25.938 4.18 1 91.38 207 PRO A CA 1
ATOM 1484 C C . PRO A 1 207 ? -15.297 -26.781 3.352 1 91.38 207 PRO A C 1
ATOM 1486 O O . PRO A 1 207 ? -14.969 -27.906 3.738 1 91.38 207 PRO A O 1
ATOM 1489 N N . MET A 1 208 ? -14.852 -26.312 2.311 1 93.75 208 MET A N 1
ATOM 1490 C CA . MET A 1 208 ? -14.008 -27.078 1.405 1 93.75 208 MET A CA 1
ATOM 1491 C C . MET A 1 208 ? -12.531 -26.766 1.627 1 93.75 208 MET A C 1
ATOM 1493 O O . MET A 1 208 ? -11.664 -27.453 1.095 1 93.75 208 MET A O 1
ATOM 1497 N N . LEU A 1 209 ? -12.266 -25.781 2.422 1 95.38 209 LEU A N 1
ATOM 1498 C CA . LEU A 1 209 ? -10.906 -25.266 2.52 1 95.38 209 LEU A CA 1
ATOM 1499 C C . LEU A 1 209 ? -10.289 -25.609 3.871 1 95.38 209 LEU A C 1
ATOM 1501 O O . LEU A 1 209 ? -10.977 -25.594 4.895 1 95.38 209 LEU A O 1
ATOM 1505 N N . ASP A 1 210 ? -9.047 -25.984 3.879 1 95.88 210 ASP A N 1
ATOM 1506 C CA . ASP A 1 210 ? -8.289 -26.281 5.09 1 95.88 210 ASP A CA 1
ATOM 1507 C C . ASP A 1 210 ? -7.52 -25.062 5.574 1 95.88 210 ASP A C 1
ATOM 1509 O O . ASP A 1 210 ? -7.625 -24.672 6.742 1 95.88 210 ASP A O 1
ATOM 1513 N N . GLU A 1 211 ? -6.785 -24.422 4.719 1 96.38 211 GLU A N 1
ATOM 1514 C CA . GLU A 1 211 ? -5.984 -23.25 5.016 1 96.38 211 GLU A CA 1
ATOM 1515 C C . GLU A 1 211 ? -6.098 -22.203 3.9 1 96.38 211 GLU A C 1
ATOM 1517 O O . GLU A 1 211 ? -6.047 -22.562 2.719 1 96.38 211 GLU A O 1
ATOM 1522 N N . VAL A 1 212 ? -6.266 -20.969 4.312 1 96.38 212 VAL A N 1
ATOM 1523 C CA . VAL A 1 212 ? -6.363 -19.875 3.352 1 96.38 212 VAL A CA 1
ATOM 1524 C C . VAL A 1 212 ? -5.312 -18.812 3.67 1 96.38 212 VAL A C 1
ATOM 1526 O O . VAL A 1 212 ? -5.18 -18.375 4.82 1 96.38 212 VAL A O 1
ATOM 1529 N N . MET A 1 213 ? -4.551 -18.438 2.729 1 97.31 213 MET A N 1
ATOM 1530 C CA . MET A 1 213 ? -3.564 -17.359 2.822 1 97.31 213 MET A CA 1
ATOM 1531 C C . MET A 1 213 ? -3.965 -16.172 1.957 1 97.31 213 MET A C 1
ATOM 1533 O O . MET A 1 213 ? -4.219 -16.328 0.761 1 97.31 213 MET A O 1
ATOM 1537 N N . VAL A 1 214 ? -4.07 -15.008 2.527 1 95.62 214 VAL A N 1
ATOM 1538 C CA . VAL A 1 214 ? -4.48 -13.805 1.812 1 95.62 214 VAL A CA 1
ATOM 1539 C C . VAL A 1 214 ? -3.455 -12.695 2.029 1 95.62 214 VAL A C 1
ATOM 1541 O O . VAL A 1 214 ? -3.018 -12.453 3.158 1 95.62 214 VAL A O 1
ATOM 1544 N N . LEU A 1 215 ? -3.012 -12.055 0.998 1 96.19 215 LEU A N 1
ATOM 1545 C CA . LEU A 1 215 ? -2.18 -10.859 1.089 1 96.19 215 LEU A CA 1
ATOM 1546 C C . LEU A 1 215 ? -2.531 -9.867 -0.013 1 96.19 215 LEU A C 1
ATOM 1548 O O . LEU A 1 215 ? -3.209 -10.219 -0.98 1 96.19 215 LEU A O 1
ATOM 1552 N N . ASP A 1 216 ? -2.145 -8.648 0.173 1 93.06 216 ASP A N 1
ATOM 1553 C CA . ASP A 1 216 ? -2.381 -7.582 -0.793 1 93.06 216 ASP A CA 1
ATOM 1554 C C . ASP A 1 216 ? -1.064 -6.984 -1.282 1 93.06 216 ASP A C 1
ATOM 1556 O O . ASP A 1 216 ? -0.073 -6.969 -0.551 1 93.06 216 ASP A O 1
ATOM 1560 N N . PHE A 1 217 ? -1.087 -6.48 -2.504 1 92.69 217 PHE A N 1
ATOM 1561 C CA . PHE A 1 217 ? 0.019 -5.691 -3.029 1 92.69 217 PHE A CA 1
ATOM 1562 C C . PHE A 1 217 ? -0.481 -4.656 -4.027 1 92.69 217 PHE A C 1
ATOM 1564 O O . PHE A 1 217 ? -1.636 -4.707 -4.457 1 92.69 217 PHE A O 1
ATOM 1571 N N . VAL A 1 218 ? 0.392 -3.725 -4.355 1 89.75 218 VAL A N 1
ATOM 1572 C CA . VAL A 1 218 ? 0.076 -2.676 -5.316 1 89.75 218 VAL A CA 1
ATOM 1573 C C . VAL A 1 218 ? 1.044 -2.746 -6.496 1 89.75 218 VAL A C 1
ATOM 1575 O O . VAL A 1 218 ? 2.246 -2.943 -6.309 1 89.75 218 VAL A O 1
ATOM 1578 N N . VAL A 1 219 ? 0.426 -2.523 -7.609 1 89.75 219 VAL A N 1
ATOM 1579 C CA . VAL A 1 219 ? 1.222 -2.564 -8.828 1 89.75 219 VAL A CA 1
ATOM 1580 C C . VAL A 1 219 ? 1.796 -1.179 -9.117 1 89.75 219 VAL A C 1
ATOM 1582 O O . VAL A 1 219 ? 1.079 -0.177 -9.055 1 89.75 219 VAL A O 1
ATOM 1585 N N . ASP A 1 220 ? 3.078 -1.091 -9.375 1 76.12 220 ASP A N 1
ATOM 1586 C CA . ASP A 1 220 ? 3.752 0.171 -9.664 1 76.12 220 ASP A CA 1
ATOM 1587 C C . ASP A 1 220 ? 3.455 0.637 -11.086 1 76.12 220 ASP A C 1
ATOM 1589 O O . ASP A 1 220 ? 2.914 -0.121 -11.898 1 76.12 220 ASP A O 1
ATOM 1593 N N . ASP A 1 221 ? 3.621 1.964 -11.328 1 63.03 221 ASP A N 1
ATOM 1594 C CA . ASP A 1 221 ? 3.377 2.547 -12.648 1 63.03 221 ASP A CA 1
ATOM 1595 C C . ASP A 1 221 ? 4.191 1.834 -13.727 1 63.03 221 ASP A C 1
ATOM 1597 O O . ASP A 1 221 ? 3.775 1.771 -14.883 1 63.03 221 ASP A O 1
ATOM 1601 N N . ALA A 1 222 ? 5.273 1.367 -13.508 1 52.62 222 ALA A N 1
ATOM 1602 C CA . ALA A 1 222 ? 6.117 0.86 -14.586 1 52.62 222 ALA A CA 1
ATOM 1603 C C . ALA A 1 222 ? 5.469 -0.341 -15.273 1 52.62 222 ALA A C 1
ATOM 1605 O O . ALA A 1 222 ? 5.734 -0.611 -16.438 1 52.62 222 ALA A O 1
ATOM 1606 N N . ALA A 1 223 ? 4.668 -1.2 -14.664 1 46.38 223 ALA A N 1
ATOM 1607 C CA . ALA A 1 223 ? 4.199 -2.447 -15.258 1 46.38 223 ALA A CA 1
ATOM 1608 C C . ALA A 1 223 ? 3.309 -2.174 -16.469 1 46.38 223 ALA A C 1
ATOM 1610 O O . ALA A 1 223 ? 3.016 -3.08 -17.25 1 46.38 223 ALA A O 1
ATOM 1611 N N . ALA A 1 224 ? 2.537 -0.977 -16.547 1 39.59 224 ALA A N 1
ATOM 1612 C CA . ALA A 1 224 ? 1.611 -0.779 -17.656 1 39.59 224 ALA A CA 1
ATOM 1613 C C . ALA A 1 224 ? 2.357 -0.701 -18.984 1 39.59 224 ALA A C 1
ATOM 1615 O O . ALA A 1 224 ? 1.739 -0.689 -20.062 1 39.59 224 ALA A O 1
ATOM 1616 N N . ALA A 1 225 ? 3.506 -0.374 -18.953 1 32.94 225 ALA A N 1
ATOM 1617 C CA . ALA A 1 225 ? 4.004 -0.15 -20.297 1 32.94 225 ALA A CA 1
ATOM 1618 C C . ALA A 1 225 ? 3.895 -1.418 -21.141 1 32.94 225 ALA A C 1
ATOM 1620 O O . ALA A 1 225 ? 4.121 -1.388 -22.359 1 32.94 225 ALA A O 1
ATOM 1621 N N . SER A 1 226 ? 3.926 -2.52 -20.656 1 28.38 226 SER A N 1
ATOM 1622 C CA . SER A 1 226 ? 4.078 -3.588 -21.641 1 28.38 226 SER A CA 1
ATOM 1623 C C . SER A 1 226 ? 2.732 -3.984 -22.234 1 28.38 226 SER A C 1
ATOM 1625 O O . SER A 1 226 ? 2.625 -5.008 -22.906 1 28.38 226 SER A O 1
ATOM 1627 N N . LEU A 1 227 ? 1.613 -3.398 -21.984 1 26.31 227 LEU A N 1
ATOM 1628 C CA . LEU A 1 227 ? 0.615 -3.955 -22.891 1 26.31 227 LEU A CA 1
ATOM 1629 C C . LEU A 1 227 ? 0.812 -3.424 -24.297 1 26.31 227 LEU A C 1
ATOM 1631 O O . LEU A 1 227 ? 1.171 -2.258 -24.484 1 26.31 227 LEU A O 1
ATOM 1635 N N . MET B 1 1 ? 15.07 46.875 -13.523 1 26.56 1 MET B N 1
ATOM 1636 C CA . MET B 1 1 ? 13.719 46.531 -13.102 1 26.56 1 MET B CA 1
ATOM 1637 C C . MET B 1 1 ? 13.664 45.094 -12.586 1 26.56 1 MET B C 1
ATOM 1639 O O . MET B 1 1 ? 13.992 44.156 -13.312 1 26.56 1 MET B O 1
ATOM 1643 N N . SER B 1 2 ? 14.086 44.781 -11.328 1 29.61 2 SER B N 1
ATOM 1644 C CA . SER B 1 2 ? 14.383 43.562 -10.602 1 29.61 2 SER B CA 1
ATOM 1645 C C . SER B 1 2 ? 13.18 42.625 -10.578 1 29.61 2 SER B C 1
ATOM 1647 O O . SER B 1 2 ? 12.086 43.031 -10.172 1 29.61 2 SER B O 1
ATOM 1649 N N . SER B 1 3 ? 12.953 41.844 -11.633 1 34.81 3 SER B N 1
ATOM 1650 C CA . SER B 1 3 ? 11.867 40.875 -11.812 1 34.81 3 SER B CA 1
ATOM 1651 C C . SER B 1 3 ? 11.562 40.156 -10.508 1 34.81 3 SER B C 1
ATOM 1653 O O . SER B 1 3 ? 12.43 39.469 -9.953 1 34.81 3 SER B O 1
ATOM 1655 N N . SER B 1 4 ? 10.875 40.781 -9.562 1 34.5 4 SER B N 1
ATOM 1656 C CA . SER B 1 4 ? 10.398 40.281 -8.289 1 34.5 4 SER B CA 1
ATOM 1657 C C . SER B 1 4 ? 9.867 38.844 -8.438 1 34.5 4 SER B C 1
ATOM 1659 O O . SER B 1 4 ? 8.883 38.625 -9.141 1 34.5 4 SER B O 1
ATOM 1661 N N . SER B 1 5 ? 10.688 37.906 -8.758 1 38.53 5 SER B N 1
ATOM 1662 C CA . SER B 1 5 ? 10.352 36.5 -8.719 1 38.53 5 SER B CA 1
ATOM 1663 C C . SER B 1 5 ? 9.25 36.219 -7.703 1 38.53 5 SER B C 1
ATOM 1665 O O . SER B 1 5 ? 9.398 36.531 -6.52 1 38.53 5 SER B O 1
ATOM 1667 N N . VAL B 1 6 ? 8.023 36.594 -7.984 1 38.81 6 VAL B N 1
ATOM 1668 C CA . VAL B 1 6 ? 6.852 36.344 -7.156 1 38.81 6 VAL B CA 1
ATOM 1669 C C . VAL B 1 6 ? 7.062 35.062 -6.336 1 38.81 6 VAL B C 1
ATOM 1671 O O . VAL B 1 6 ? 7.242 34 -6.898 1 38.81 6 VAL B O 1
ATOM 1674 N N . ALA B 1 7 ? 7.793 35.125 -5.305 1 41.22 7 ALA B N 1
ATOM 1675 C CA . ALA B 1 7 ? 8.016 34.062 -4.332 1 41.22 7 ALA B CA 1
ATOM 1676 C C . ALA B 1 7 ? 6.781 33.188 -4.188 1 41.22 7 ALA B C 1
ATOM 1678 O O . ALA B 1 7 ? 5.699 33.656 -3.846 1 41.22 7 ALA B O 1
ATOM 1679 N N . VAL B 1 8 ? 6.355 32.375 -5.102 1 48.66 8 VAL B N 1
ATOM 1680 C CA . VAL B 1 8 ? 5.297 31.391 -4.926 1 48.66 8 VAL B CA 1
ATOM 1681 C C . VAL B 1 8 ? 5.211 30.969 -3.459 1 48.66 8 VAL B C 1
ATOM 1683 O O . VAL B 1 8 ? 6.207 30.531 -2.875 1 48.66 8 VAL B O 1
ATOM 1686 N N . ALA B 1 9 ? 4.359 31.625 -2.709 1 61.56 9 ALA B N 1
ATOM 1687 C CA . ALA B 1 9 ? 4.156 31.359 -1.287 1 61.56 9 ALA B CA 1
ATOM 1688 C C . ALA B 1 9 ? 4.102 29.859 -1.002 1 61.56 9 ALA B C 1
ATOM 1690 O O . ALA B 1 9 ? 3.637 29.078 -1.835 1 61.56 9 ALA B O 1
ATOM 1691 N N . ALA B 1 10 ? 4.84 29.344 -0.037 1 83.69 10 ALA B N 1
ATOM 1692 C CA . ALA B 1 10 ? 4.941 27.969 0.421 1 83.69 10 ALA B CA 1
ATOM 1693 C C . ALA B 1 10 ? 3.564 27.391 0.753 1 83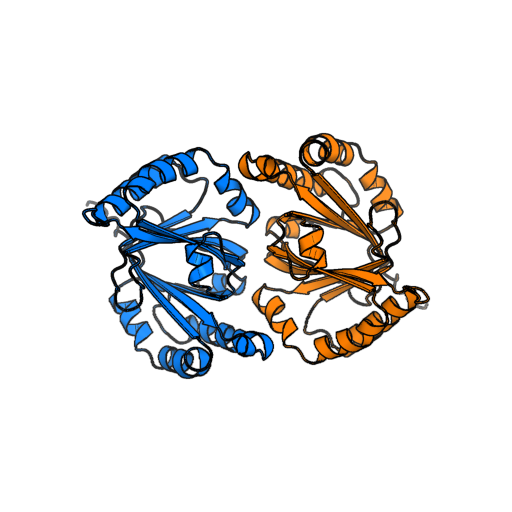.69 10 ALA B C 1
ATOM 1695 O O . ALA B 1 10 ? 2.762 28.047 1.424 1 83.69 10 ALA B O 1
ATOM 1696 N N . PRO B 1 11 ? 3.188 26.375 0.095 1 92.69 11 PRO B N 1
ATOM 1697 C CA . PRO B 1 11 ? 1.855 25.828 0.344 1 92.69 11 PRO B CA 1
ATOM 1698 C C . PRO B 1 11 ? 1.61 25.516 1.819 1 92.69 11 PRO B C 1
ATOM 1700 O O . PRO B 1 11 ? 2.553 25.219 2.557 1 92.69 11 PRO B O 1
ATOM 1703 N N . VAL B 1 12 ? 0.376 25.75 2.211 1 96.69 12 VAL B N 1
ATOM 1704 C CA . VAL B 1 12 ? -0.125 25.312 3.51 1 96.69 12 VAL B CA 1
ATOM 1705 C C . VAL B 1 12 ? -0.698 23.906 3.398 1 96.69 12 VAL B C 1
ATOM 1707 O O . VAL B 1 12 ? -1.486 23.625 2.494 1 96.69 12 VAL B O 1
ATOM 1710 N N . GLU B 1 13 ? -0.309 23.062 4.355 1 97.44 13 GLU B N 1
ATOM 1711 C CA . GLU B 1 13 ? -0.741 21.656 4.277 1 97.44 13 GLU B CA 1
ATOM 1712 C C . GLU B 1 13 ? -1.51 21.25 5.531 1 97.44 13 GLU B C 1
ATOM 1714 O O . GLU B 1 13 ? -1.23 21.75 6.625 1 97.44 13 GLU B O 1
ATOM 1719 N N . HIS B 1 14 ? -2.447 20.438 5.297 1 98.38 14 HIS B N 1
ATOM 1720 C CA . HIS B 1 14 ? -3.365 19.922 6.312 1 98.38 14 HIS B CA 1
ATOM 1721 C C . HIS B 1 14 ? -3.42 18.406 6.289 1 98.38 14 HIS B C 1
ATOM 1723 O O . HIS B 1 14 ? -3.697 17.797 5.25 1 98.38 14 HIS B O 1
ATOM 1729 N N . MET B 1 15 ? -3.082 17.719 7.449 1 98.56 15 MET B N 1
ATOM 1730 C CA . MET B 1 15 ? -3.113 16.281 7.613 1 98.56 15 MET B CA 1
ATOM 1731 C C . MET B 1 15 ? -4.047 15.875 8.75 1 98.56 15 MET B C 1
ATOM 1733 O O . MET B 1 15 ? -3.922 16.391 9.867 1 98.56 15 MET B O 1
ATOM 1737 N N . VAL B 1 16 ? -4.992 15.023 8.438 1 98.75 16 VAL B N 1
ATOM 1738 C CA . VAL B 1 16 ? -5.863 14.445 9.453 1 98.75 16 VAL B CA 1
ATOM 1739 C C . VAL B 1 16 ? -5.688 12.93 9.484 1 98.75 16 VAL B C 1
ATOM 1741 O O . VAL B 1 16 ? -5.836 12.258 8.461 1 98.75 16 VAL B O 1
ATOM 1744 N N . LEU B 1 17 ? -5.34 12.414 10.602 1 98.56 17 LEU B N 1
ATOM 1745 C CA . LEU B 1 17 ? -5.32 10.977 10.859 1 98.56 17 LEU B CA 1
ATOM 1746 C C . LEU B 1 17 ? -6.605 10.531 11.547 1 98.56 17 LEU B C 1
ATOM 1748 O O . LEU B 1 17 ? -7.055 11.164 12.508 1 98.56 17 LEU B O 1
ATOM 1752 N N . ILE B 1 18 ? -7.188 9.438 11.047 1 98.06 18 ILE B N 1
ATOM 1753 C CA . ILE B 1 18 ? -8.477 8.977 11.555 1 98.06 18 ILE B CA 1
ATOM 1754 C C . ILE B 1 18 ? -8.375 7.516 11.977 1 98.06 18 ILE B C 1
ATOM 1756 O O . ILE B 1 18 ? -7.961 6.66 11.195 1 98.06 18 ILE B O 1
ATOM 1760 N N . LYS B 1 19 ? -8.703 7.289 13.18 1 97.44 19 LYS B N 1
ATOM 1761 C CA . LYS B 1 19 ? -8.914 5.926 13.648 1 97.44 19 LYS B CA 1
ATOM 1762 C C . LYS B 1 19 ? -10.391 5.543 13.594 1 97.44 19 LYS B C 1
ATOM 1764 O O . LYS B 1 19 ? -11.188 5.996 14.422 1 97.44 19 LYS B O 1
ATOM 1769 N N . LEU B 1 20 ? -10.734 4.711 12.641 1 95.56 20 LEU B N 1
ATOM 1770 C CA . LEU B 1 20 ? -12.125 4.336 12.445 1 95.56 20 LEU B CA 1
ATOM 1771 C C . LEU B 1 20 ? -12.508 3.174 13.359 1 95.56 20 LEU B C 1
ATOM 1773 O O . LEU B 1 20 ? -11.664 2.355 13.719 1 95.56 20 LEU B O 1
ATOM 1777 N N . ARG B 1 21 ? -13.766 3.221 13.609 1 94.44 21 ARG B N 1
ATOM 1778 C CA . ARG B 1 21 ? -14.32 2.035 14.242 1 94.44 21 ARG B CA 1
ATOM 1779 C C . ARG B 1 21 ? -14.227 0.821 13.328 1 94.44 21 ARG B C 1
ATOM 1781 O O . ARG B 1 21 ? -14.438 0.932 12.117 1 94.44 21 ARG B O 1
ATOM 1788 N N . PRO B 1 22 ? -13.984 -0.298 14 1 86.81 22 PRO B N 1
ATOM 1789 C CA . PRO B 1 22 ? -13.891 -1.505 13.172 1 86.81 22 PRO B CA 1
ATOM 1790 C C . PRO B 1 22 ? -15.156 -1.757 12.352 1 86.81 22 PRO B C 1
ATOM 1792 O O . PRO B 1 22 ? -15.07 -2.191 11.195 1 86.81 22 PRO B O 1
ATOM 1795 N N . GLU B 1 23 ? -16.281 -1.477 12.836 1 86.62 23 GLU B N 1
ATOM 1796 C CA . GLU B 1 23 ? -17.562 -1.686 12.148 1 86.62 23 GLU B CA 1
ATOM 1797 C C . GLU B 1 23 ? -17.672 -0.792 10.914 1 86.62 23 GLU B C 1
ATOM 1799 O O . GLU B 1 23 ? -18.359 -1.137 9.953 1 86.62 23 GLU B O 1
ATOM 1804 N N . ALA B 1 24 ? -17.016 0.332 10.977 1 86.56 24 ALA B N 1
ATOM 1805 C CA . ALA B 1 24 ? -17.062 1.244 9.836 1 86.56 24 ALA B CA 1
ATOM 1806 C C . ALA B 1 24 ? -16.312 0.666 8.641 1 86.56 24 ALA B C 1
ATOM 1808 O O . ALA B 1 24 ? -16.672 0.93 7.492 1 86.56 24 ALA B O 1
ATOM 1809 N N . VAL B 1 25 ? -15.344 -0.061 8.953 1 74 25 VAL B N 1
ATOM 1810 C CA . VAL B 1 25 ? -14.523 -0.659 7.902 1 74 25 VAL B CA 1
ATOM 1811 C C . VAL B 1 25 ? -15.289 -1.805 7.242 1 74 25 VAL B C 1
ATOM 1813 O O . VAL B 1 25 ? -15.328 -1.909 6.016 1 74 25 VAL B O 1
ATOM 1816 N N . THR B 1 26 ? -16.094 -2.49 8.031 1 72.06 26 THR B N 1
ATOM 1817 C CA . THR B 1 26 ? -16.766 -3.688 7.539 1 72.06 26 THR B CA 1
ATOM 1818 C C . THR B 1 26 ? -18.109 -3.328 6.895 1 72.06 26 THR B C 1
ATOM 1820 O O . THR B 1 26 ? -18.594 -4.043 6.016 1 72.06 26 THR B O 1
ATOM 1823 N N . SER B 1 27 ? -18.672 -2.193 7.164 1 75.56 27 SER B N 1
ATOM 1824 C CA . SER B 1 27 ? -20.016 -1.819 6.715 1 75.56 27 SER B CA 1
ATOM 1825 C C . SER B 1 27 ? -19.953 -1.028 5.41 1 75.56 27 SER B C 1
ATOM 1827 O O . SER B 1 27 ? -21 -0.748 4.805 1 75.56 27 SER B O 1
ATOM 1829 N N . GLY B 1 28 ? -18.797 -0.659 4.965 1 81.44 28 GLY B N 1
ATOM 1830 C CA . GLY B 1 28 ? -18.688 0.202 3.797 1 81.44 28 GLY B CA 1
ATOM 1831 C C . GLY B 1 28 ? -18.672 1.679 4.145 1 81.44 28 GLY B C 1
ATOM 1832 O O . GLY B 1 28 ? -18.469 2.525 3.271 1 81.44 28 GLY B O 1
ATOM 1833 N N . ALA B 1 29 ? -18.953 1.953 5.402 1 89.62 29 ALA B N 1
ATOM 1834 C CA . ALA B 1 29 ? -18.953 3.344 5.848 1 89.62 29 ALA B CA 1
ATOM 1835 C C . ALA B 1 29 ? -17.609 4.008 5.605 1 89.62 29 ALA B C 1
ATOM 1837 O O . ALA B 1 29 ? -17.547 5.203 5.305 1 89.62 29 ALA B O 1
ATOM 1838 N N . ALA B 1 30 ? -16.625 3.311 5.727 1 91.12 30 ALA B N 1
ATOM 1839 C CA . ALA B 1 30 ? -15.289 3.846 5.457 1 91.12 30 ALA B CA 1
ATOM 1840 C C . ALA B 1 30 ? -15.156 4.273 3.998 1 91.12 30 ALA B C 1
ATOM 1842 O O . ALA B 1 30 ? -14.633 5.352 3.705 1 91.12 30 ALA B O 1
ATOM 1843 N N . ALA B 1 31 ? -15.656 3.451 3.129 1 85.88 31 ALA B N 1
ATOM 1844 C CA . ALA B 1 31 ? -15.602 3.773 1.706 1 85.88 31 ALA B CA 1
ATOM 1845 C C . ALA B 1 31 ? -16.438 5.012 1.393 1 85.88 31 ALA B C 1
ATOM 1847 O O . ALA B 1 31 ? -16.031 5.859 0.596 1 85.88 31 ALA B O 1
ATOM 1848 N N . ALA B 1 32 ? -17.562 5.059 1.977 1 89.81 32 ALA B N 1
ATOM 1849 C CA . ALA B 1 32 ? -18.422 6.223 1.792 1 89.81 32 ALA B CA 1
ATOM 1850 C C . ALA B 1 32 ? -17.734 7.492 2.307 1 89.81 32 ALA B C 1
ATOM 1852 O O . ALA B 1 32 ? -17.828 8.547 1.68 1 89.81 32 ALA B O 1
ATOM 1853 N N . MET B 1 33 ? -17.094 7.379 3.434 1 94.5 33 MET B N 1
ATOM 1854 C CA . MET B 1 33 ? -16.359 8.5 3.996 1 94.5 33 MET B CA 1
ATOM 1855 C C . MET B 1 33 ? -15.273 8.977 3.029 1 94.5 33 MET B C 1
ATOM 1857 O O . MET B 1 33 ? -15.18 10.172 2.73 1 94.5 33 MET B O 1
ATOM 1861 N N . VAL B 1 34 ? -14.539 8.078 2.539 1 93.19 34 VAL B N 1
ATOM 1862 C CA . VAL B 1 34 ? -13.445 8.414 1.632 1 93.19 34 VAL B CA 1
ATOM 1863 C C . VAL B 1 34 ? -14 9.094 0.383 1 93.19 34 VAL B C 1
ATOM 1865 O O . VAL B 1 34 ? -13.477 10.125 -0.053 1 93.19 34 VAL B O 1
ATOM 1868 N N . SER B 1 35 ? -15.031 8.547 -0.138 1 90 35 SER B N 1
ATOM 1869 C CA . SER B 1 35 ? -15.656 9.125 -1.326 1 90 35 SER B CA 1
ATOM 1870 C C . SER B 1 35 ? -16.125 10.547 -1.066 1 90 35 SER B C 1
ATOM 1872 O O . SER B 1 35 ? -15.914 11.438 -1.892 1 90 35 SER B O 1
ATOM 1874 N N . ALA B 1 36 ? -16.703 10.719 0.007 1 94.69 36 ALA B N 1
ATOM 1875 C CA . ALA B 1 36 ? -17.203 12.047 0.357 1 94.69 36 ALA B CA 1
ATOM 1876 C C . ALA B 1 36 ? -16.062 13.047 0.518 1 94.69 36 ALA B C 1
ATOM 1878 O O . ALA B 1 36 ? -16.156 14.188 0.051 1 94.69 36 ALA B O 1
ATOM 1879 N N . LEU B 1 37 ? -15.039 12.648 1.142 1 96.12 37 LEU B N 1
ATOM 1880 C CA . LEU B 1 37 ? -13.898 13.531 1.372 1 96.12 37 LEU B CA 1
ATOM 1881 C C . LEU B 1 37 ? -13.18 13.852 0.063 1 96.12 37 LEU B C 1
ATOM 1883 O O . LEU B 1 37 ? -12.781 14.992 -0.168 1 96.12 37 LEU B O 1
ATOM 1887 N N . GLN B 1 38 ? -13.109 12.883 -0.746 1 93.31 38 GLN B N 1
ATOM 1888 C CA . GLN B 1 38 ? -12.406 13.062 -2.014 1 93.31 38 GLN B CA 1
ATOM 1889 C C . GLN B 1 38 ? -13.188 13.984 -2.947 1 93.31 38 GLN B C 1
ATOM 1891 O O . GLN B 1 38 ? -12.625 14.531 -3.896 1 93.31 38 GLN B O 1
ATOM 1896 N N . ALA B 1 39 ? -14.383 14.203 -2.729 1 94.31 39 ALA B N 1
ATOM 1897 C CA . ALA B 1 39 ? -15.227 15.062 -3.555 1 94.31 39 ALA B CA 1
ATOM 1898 C C . ALA B 1 39 ? -15.078 16.531 -3.148 1 94.31 39 ALA B C 1
ATOM 1900 O O . ALA B 1 39 ? -15.508 17.422 -3.871 1 94.31 39 ALA B O 1
ATOM 1901 N N . LEU B 1 40 ? -14.461 16.812 -2.086 1 96.31 40 LEU B N 1
ATOM 1902 C CA . LEU B 1 40 ? -14.453 18.125 -1.479 1 96.31 40 LEU B CA 1
ATOM 1903 C C . LEU B 1 40 ? -13.758 19.141 -2.387 1 96.31 40 LEU B C 1
ATOM 1905 O O . LEU B 1 40 ? -14.188 20.297 -2.486 1 96.31 40 LEU B O 1
ATOM 1909 N N . PRO B 1 41 ? -12.672 18.812 -3.107 1 95 41 PRO B N 1
ATOM 1910 C CA . PRO B 1 41 ? -12.031 19.797 -3.963 1 95 41 PRO B CA 1
ATOM 1911 C C . PRO B 1 41 ? -12.969 20.359 -5.027 1 95 41 PRO B C 1
ATOM 1913 O O . PRO B 1 41 ? -12.766 21.484 -5.508 1 95 41 PRO B O 1
ATOM 1916 N N . THR B 1 42 ? -13.938 19.625 -5.398 1 94.75 42 THR B N 1
ATOM 1917 C CA . THR B 1 42 ? -14.906 20.094 -6.387 1 94.75 42 THR B CA 1
ATOM 1918 C C . THR B 1 42 ? -15.977 20.953 -5.727 1 94.75 42 THR B C 1
ATOM 1920 O O . THR B 1 42 ? -16.641 21.75 -6.395 1 94.75 42 THR B O 1
ATOM 1923 N N . LEU B 1 43 ? -16.141 20.875 -4.492 1 95 43 LEU B N 1
ATOM 1924 C CA . LEU B 1 43 ? -17.219 21.547 -3.775 1 95 43 LEU B CA 1
ATOM 1925 C C . LEU B 1 43 ? -16.719 22.781 -3.055 1 95 43 LEU B C 1
ATOM 1927 O O . LEU B 1 43 ? -17.469 23.719 -2.82 1 95 43 LEU B O 1
ATOM 1931 N N . VAL B 1 44 ? -15.453 22.75 -2.646 1 95.38 44 VAL B N 1
ATOM 1932 C CA . VAL B 1 44 ? -14.875 23.812 -1.84 1 95.38 44 VAL B CA 1
ATOM 1933 C C . VAL B 1 44 ? -13.766 24.516 -2.623 1 95.38 44 VAL B C 1
ATOM 1935 O O . VAL B 1 44 ? -12.734 23.906 -2.922 1 95.38 44 VAL B O 1
ATOM 1938 N N . PRO B 1 45 ? -13.867 25.75 -2.854 1 94.69 45 PRO B N 1
ATOM 1939 C CA . PRO B 1 45 ? -12.805 26.453 -3.564 1 94.69 45 PRO B CA 1
ATOM 1940 C C . PRO B 1 45 ? -11.516 26.578 -2.746 1 94.69 45 PRO B C 1
ATOM 1942 O O . PRO B 1 45 ? -11.57 26.594 -1.515 1 94.69 45 PRO B O 1
ATOM 1945 N N . GLY B 1 46 ? -10.422 26.594 -3.436 1 93.94 46 GLY B N 1
ATOM 1946 C CA . GLY B 1 46 ? -9.156 26.906 -2.775 1 93.94 46 GLY B CA 1
ATOM 1947 C C . GLY B 1 46 ? -8.367 25.672 -2.389 1 93.94 46 GLY B C 1
ATOM 1948 O O . GLY B 1 46 ? -7.273 25.781 -1.833 1 93.94 46 GLY B O 1
ATOM 1949 N N . VAL B 1 47 ? -8.898 24.516 -2.639 1 94.56 47 VAL B N 1
ATOM 1950 C CA . VAL B 1 47 ? -8.188 23.281 -2.377 1 94.56 47 VAL B CA 1
ATOM 1951 C C . VAL B 1 47 ? -7.344 22.891 -3.594 1 94.56 47 VAL B C 1
ATOM 1953 O O . VAL B 1 47 ? -7.887 22.609 -4.664 1 94.56 47 VAL B O 1
ATOM 1956 N N . SER B 1 48 ? -6.047 22.859 -3.475 1 92.81 48 SER B N 1
ATOM 1957 C CA . SER B 1 48 ? -5.184 22.609 -4.625 1 92.81 48 SER B CA 1
ATOM 1958 C C . SER B 1 48 ? -4.844 21.141 -4.75 1 92.81 48 SER B C 1
ATOM 1960 O O . SER B 1 48 ? -4.469 20.672 -5.828 1 92.81 48 SER B O 1
ATOM 1962 N N . TYR B 1 49 ? -4.949 20.5 -3.67 1 93.12 49 TYR B N 1
ATOM 1963 C CA . TYR B 1 49 ? -4.691 19.062 -3.598 1 93.12 49 TYR B CA 1
ATOM 1964 C C . TYR B 1 49 ? -5.426 18.438 -2.42 1 93.12 49 TYR B C 1
ATOM 1966 O O . TYR B 1 49 ? -5.48 19.016 -1.332 1 93.12 49 TYR B O 1
ATOM 1974 N N . LEU B 1 50 ? -5.965 17.188 -2.705 1 95.5 50 LEU B N 1
ATOM 1975 C CA . LEU B 1 50 ? -6.543 16.453 -1.593 1 95.5 50 LEU B CA 1
ATOM 1976 C C . LEU B 1 50 ? -6.551 14.953 -1.887 1 95.5 50 LEU B C 1
ATOM 1978 O O . LEU B 1 50 ? -6.965 14.531 -2.969 1 95.5 50 LEU B O 1
ATOM 1982 N N . HIS B 1 51 ? -6.062 14.25 -0.9 1 94.62 51 HIS B N 1
ATOM 1983 C CA . HIS B 1 51 ? -6.176 12.789 -0.887 1 94.62 51 HIS B CA 1
ATOM 1984 C C . HIS B 1 51 ? -6.75 12.297 0.434 1 94.62 51 HIS B C 1
ATOM 1986 O O . HIS B 1 51 ? -6.316 12.727 1.506 1 94.62 51 HIS B O 1
ATOM 1992 N N . ALA B 1 52 ? -7.738 11.453 0.268 1 95.06 52 ALA B N 1
ATOM 1993 C CA . ALA B 1 52 ? -8.25 10.711 1.414 1 95.06 52 ALA B CA 1
ATOM 1994 C C . ALA B 1 52 ? -8.258 9.211 1.131 1 95.06 52 ALA B C 1
ATOM 1996 O O . ALA B 1 52 ? -8.656 8.773 0.048 1 95.06 52 ALA B O 1
ATOM 1997 N N . GLY B 1 53 ? -7.805 8.453 2.08 1 92.69 53 GLY B N 1
ATOM 1998 C CA . GLY B 1 53 ? -7.758 7.012 1.879 1 92.69 53 GLY B CA 1
ATOM 1999 C C . GLY B 1 53 ? -7.172 6.262 3.061 1 92.69 53 GLY B C 1
ATOM 2000 O O . GLY B 1 53 ? -6.906 6.855 4.109 1 92.69 53 GLY B O 1
ATOM 2001 N N . PRO B 1 54 ? -6.996 4.973 2.859 1 90.94 54 PRO B N 1
ATOM 2002 C CA . PRO B 1 54 ? -6.473 4.152 3.957 1 90.94 54 PRO B CA 1
ATOM 2003 C C . PRO B 1 54 ? -4.973 4.336 4.172 1 90.94 54 PRO B C 1
ATOM 2005 O O . PRO B 1 54 ? -4.254 4.715 3.242 1 90.94 54 PRO B O 1
ATOM 2008 N N . VAL B 1 55 ? -4.582 4.098 5.449 1 92.69 55 VAL B N 1
ATOM 2009 C CA . VAL B 1 55 ? -3.166 3.969 5.773 1 92.69 55 VAL B CA 1
ATOM 2010 C C . VAL B 1 55 ? -2.631 2.645 5.234 1 92.69 55 VAL B C 1
ATOM 2012 O O . VAL B 1 55 ? -3.279 1.604 5.371 1 92.69 55 VAL B O 1
ATOM 2015 N N . LEU B 1 56 ? -1.53 2.801 4.613 1 88.5 56 LEU B N 1
ATOM 2016 C CA . LEU B 1 56 ? -0.924 1.597 4.059 1 88.5 56 LEU B CA 1
ATOM 2017 C C . LEU B 1 56 ? -0.284 0.754 5.156 1 88.5 56 LEU B C 1
ATOM 2019 O O . LEU B 1 56 ? -0.527 -0.451 5.242 1 88.5 56 LEU B O 1
ATOM 2023 N N . ARG B 1 57 ? 0.563 1.373 5.957 1 87.5 57 ARG B N 1
ATOM 2024 C CA . ARG B 1 57 ? 1.301 0.674 7.008 1 87.5 57 ARG B CA 1
ATOM 2025 C C . ARG B 1 57 ? 1.738 1.639 8.102 1 87.5 57 ARG B C 1
ATOM 2027 O O . ARG B 1 57 ? 2.084 2.789 7.824 1 87.5 57 ARG B O 1
ATOM 2034 N N . LEU B 1 58 ? 1.707 1.043 9.273 1 92.62 58 LEU B N 1
ATOM 2035 C CA . LEU B 1 58 ? 2.268 1.732 10.43 1 92.62 58 LEU B CA 1
ATOM 2036 C C . LEU B 1 58 ? 3.729 1.348 10.641 1 92.62 58 LEU B C 1
ATOM 2038 O O . LEU B 1 58 ? 4.066 0.162 10.648 1 92.62 58 LEU B O 1
ATOM 2042 N N . ARG B 1 59 ? 4.621 2.363 10.812 1 90.12 59 ARG B N 1
ATOM 2043 C CA . ARG B 1 59 ? 6.051 2.088 10.719 1 90.12 59 ARG B CA 1
ATOM 2044 C C . ARG B 1 59 ? 6.746 2.346 12.047 1 90.12 59 ARG B C 1
ATOM 2046 O O . ARG B 1 59 ? 7.957 2.166 12.172 1 90.12 59 ARG B O 1
ATOM 2053 N N . SER B 1 60 ? 6.039 2.807 13.031 1 93.31 60 SER B N 1
ATOM 2054 C CA . SER B 1 60 ? 6.637 3.125 14.328 1 93.31 60 SER B CA 1
ATOM 2055 C C . SER B 1 60 ? 5.734 2.691 15.477 1 93.31 60 SER B C 1
ATOM 2057 O O . SER B 1 60 ? 4.52 2.561 15.305 1 93.31 60 SER B O 1
ATOM 2059 N N . PRO B 1 61 ? 6.359 2.508 16.656 1 94.81 61 PRO B N 1
ATOM 2060 C CA . PRO B 1 61 ? 5.531 2.197 17.828 1 94.81 61 PRO B CA 1
ATOM 2061 C C . PRO B 1 61 ? 4.488 3.275 18.125 1 94.81 61 PRO B C 1
ATOM 2063 O O . PRO B 1 61 ? 3.359 2.959 18.5 1 94.81 61 PRO B O 1
ATOM 2066 N N . ALA B 1 62 ? 4.867 4.488 17.906 1 96.12 62 ALA B N 1
ATOM 2067 C CA . ALA B 1 62 ? 3.924 5.578 18.141 1 96.12 62 ALA B CA 1
ATOM 2068 C C . ALA B 1 62 ? 2.744 5.496 17.172 1 96.12 62 ALA B C 1
ATOM 2070 O O . ALA B 1 62 ? 1.609 5.801 17.547 1 96.12 62 ALA B O 1
ATOM 2071 N N . ALA B 1 63 ? 3.033 5.113 15.953 1 96.94 63 ALA B N 1
ATOM 2072 C CA . ALA B 1 63 ? 1.963 4.938 14.977 1 96.94 63 ALA B CA 1
ATOM 2073 C C . ALA B 1 63 ? 1.035 3.795 15.375 1 96.94 63 ALA B C 1
ATOM 2075 O O . ALA B 1 63 ? -0.187 3.906 15.258 1 96.94 63 ALA B O 1
ATOM 2076 N N . ASP B 1 64 ? 1.644 2.754 15.906 1 94.81 64 ASP B N 1
ATOM 2077 C CA . ASP B 1 64 ? 0.855 1.623 16.391 1 94.81 64 ASP B CA 1
ATOM 2078 C C . ASP B 1 64 ? -0.066 2.041 17.531 1 94.81 64 ASP B C 1
ATOM 2080 O O . ASP B 1 64 ? -1.223 1.617 17.594 1 94.81 64 ASP B O 1
ATOM 2084 N N . ALA B 1 65 ? 0.474 2.773 18.375 1 95.94 65 ALA B N 1
ATOM 2085 C CA . ALA B 1 65 ? -0.286 3.217 19.547 1 95.94 65 ALA B CA 1
ATOM 2086 C C . ALA B 1 65 ? -1.435 4.133 19.141 1 95.94 65 ALA B C 1
ATOM 2088 O O . ALA B 1 65 ? -2.545 4.023 19.656 1 95.94 65 ALA B O 1
ATOM 2089 N N . LEU B 1 66 ? -1.205 5.02 18.188 1 96.31 66 LEU B N 1
ATOM 2090 C CA . LEU B 1 66 ? -2.242 5.918 17.688 1 96.31 66 LEU B CA 1
ATOM 2091 C C . LEU B 1 66 ? -3.287 5.152 16.891 1 96.31 66 LEU B C 1
ATOM 2093 O O . LEU B 1 66 ? -4.48 5.453 16.969 1 96.31 66 LEU B O 1
ATOM 2097 N N . GLY B 1 67 ? -2.865 4.301 16.016 1 96.25 67 GLY B N 1
ATOM 2098 C CA . GLY B 1 67 ? -3.691 3.328 15.32 1 96.25 67 GLY B CA 1
ATOM 2099 C C . GLY B 1 67 ? -4.527 3.943 14.219 1 96.25 67 GLY B C 1
ATOM 2100 O O . GLY B 1 67 ? -5.668 3.533 13.992 1 96.25 67 GLY B O 1
ATOM 2101 N N . PRO B 1 68 ? -4.047 4.965 13.531 1 97.12 68 PRO B N 1
ATOM 2102 C CA . PRO B 1 68 ? -4.855 5.496 12.43 1 97.12 68 PRO B CA 1
ATOM 2103 C C . PRO B 1 68 ? -5.086 4.477 11.32 1 97.12 68 PRO B C 1
ATOM 2105 O O . PRO B 1 68 ? -4.18 3.715 10.977 1 97.12 68 PRO B O 1
ATOM 2108 N N . THR B 1 69 ? -6.309 4.484 10.836 1 93.31 69 THR B N 1
ATOM 2109 C CA . THR B 1 69 ? -6.66 3.553 9.773 1 93.31 69 THR B CA 1
ATOM 2110 C C . THR B 1 69 ? -6.797 4.285 8.438 1 93.31 69 THR B C 1
ATOM 21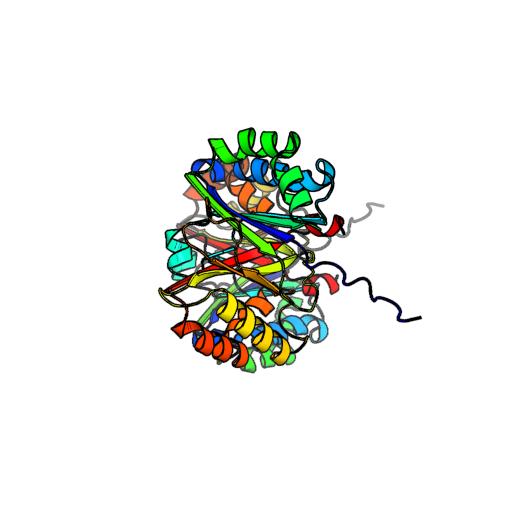12 O O . THR B 1 69 ? -6.617 3.686 7.375 1 93.31 69 THR B O 1
ATOM 2115 N N . HIS B 1 70 ? -7.152 5.539 8.469 1 95.25 70 HIS B N 1
ATOM 2116 C CA . HIS B 1 70 ? -7.324 6.395 7.305 1 9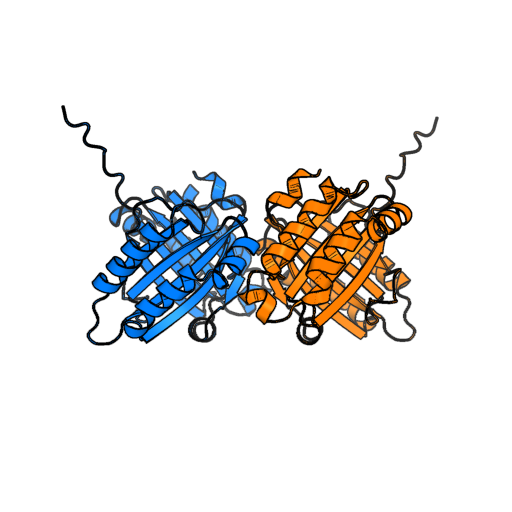5.25 70 HIS B CA 1
ATOM 2117 C C . HIS B 1 70 ? -6.707 7.77 7.527 1 95.25 70 HIS B C 1
ATOM 2119 O O . HIS B 1 70 ? -6.297 8.094 8.641 1 95.25 70 HIS B O 1
ATOM 2125 N N . LEU B 1 71 ? -6.602 8.469 6.426 1 97.31 71 LEU B N 1
ATOM 2126 C CA . LEU B 1 71 ? -6.082 9.828 6.547 1 97.31 71 LEU B CA 1
ATOM 2127 C C . LEU B 1 71 ? -6.629 10.719 5.441 1 97.31 71 LEU B C 1
ATOM 2129 O O . LEU B 1 71 ? -7.191 10.234 4.461 1 97.31 71 LEU B O 1
ATOM 2133 N N . LEU B 1 72 ? -6.5 12 5.664 1 97.56 72 LEU B N 1
ATOM 2134 C CA . LEU B 1 72 ? -6.727 13.055 4.68 1 97.56 72 LEU B CA 1
ATOM 2135 C C . LEU B 1 72 ? -5.531 14 4.613 1 97.56 72 LEU B C 1
ATOM 2137 O O . LEU B 1 72 ? -5.098 14.539 5.637 1 97.56 72 LEU B O 1
ATOM 2141 N N . HIS B 1 73 ? -4.945 14.109 3.471 1 97.44 73 HIS B N 1
ATOM 2142 C CA . HIS B 1 73 ? -3.861 15.039 3.17 1 97.44 73 HIS B CA 1
ATOM 2143 C C . HIS B 1 73 ? -4.297 16.078 2.145 1 97.44 73 HIS B C 1
ATOM 2145 O O . HIS B 1 73 ? -4.684 15.727 1.026 1 97.44 73 HIS B O 1
ATOM 2151 N N . SER B 1 74 ? -4.191 17.406 2.512 1 96.81 74 SER B N 1
ATOM 2152 C CA . SER B 1 74 ? -4.633 18.438 1.586 1 96.81 74 SER B CA 1
ATOM 2153 C C . SER B 1 74 ? -3.715 19.656 1.638 1 96.81 74 SER B C 1
ATOM 2155 O O . SER B 1 74 ? -2.924 19.812 2.572 1 96.81 74 SER B O 1
ATOM 2157 N N . ARG B 1 75 ? -3.801 20.516 0.563 1 96.31 75 ARG B N 1
ATOM 2158 C CA . ARG B 1 75 ? -2.947 21.688 0.43 1 96.31 75 ARG B CA 1
ATOM 2159 C C . ARG B 1 75 ? -3.766 22.922 0.055 1 96.31 75 ARG B C 1
ATOM 2161 O O . ARG B 1 75 ? -4.773 22.812 -0.645 1 96.31 75 ARG B O 1
ATOM 2168 N N . TYR B 1 76 ? -3.18 24.078 0.501 1 96.06 76 TYR B N 1
ATOM 2169 C CA . TYR B 1 76 ? -3.779 25.391 0.301 1 96.06 76 TYR B CA 1
ATOM 2170 C C . TYR B 1 76 ? -2.713 26.438 0.014 1 96.06 76 TYR B C 1
ATOM 2172 O O . TYR B 1 76 ? -1.551 26.266 0.39 1 96.06 76 TYR B O 1
ATOM 2180 N N . ALA B 1 77 ? -3.207 27.5 -0.592 1 94.56 77 ALA B N 1
ATOM 2181 C CA . ALA B 1 77 ? -2.268 28.594 -0.875 1 94.56 77 ALA B CA 1
ATOM 2182 C C . ALA B 1 77 ? -1.938 29.375 0.391 1 94.56 77 ALA B C 1
ATOM 2184 O O . ALA B 1 77 ? -0.81 29.844 0.563 1 94.56 77 ALA B O 1
ATOM 2185 N N . THR B 1 78 ? -2.943 29.578 1.239 1 95.06 78 THR B N 1
ATOM 2186 C CA . THR B 1 78 ? -2.752 30.391 2.438 1 95.06 78 THR B CA 1
ATOM 2187 C C . THR B 1 78 ? -3.451 29.75 3.637 1 95.06 78 THR B C 1
ATOM 2189 O O . THR B 1 78 ? -4.305 28.875 3.473 1 95.06 78 THR B O 1
ATOM 2192 N N . LYS B 1 79 ? -3.029 30.266 4.824 1 96.81 79 LYS B N 1
ATOM 2193 C CA . LYS B 1 79 ? -3.717 29.844 6.043 1 96.81 79 LYS B CA 1
ATOM 2194 C C . LYS B 1 79 ? -5.188 30.25 6.008 1 96.81 79 LYS B C 1
ATOM 2196 O O . LYS B 1 79 ? -6.043 29.531 6.527 1 96.81 79 LYS B O 1
ATOM 2201 N N . ALA B 1 80 ? -5.461 31.375 5.422 1 96.5 80 ALA B N 1
ATOM 2202 C CA . ALA B 1 80 ? -6.84 31.844 5.289 1 96.5 80 ALA B CA 1
ATOM 2203 C C . ALA B 1 80 ? -7.664 30.875 4.441 1 96.5 80 ALA B C 1
ATOM 2205 O O . ALA B 1 80 ? -8.836 30.625 4.738 1 96.5 80 ALA B O 1
ATOM 2206 N N . ASP B 1 81 ? -7.094 30.328 3.398 1 96.56 81 ASP B N 1
ATOM 2207 C CA . ASP B 1 81 ? -7.781 29.359 2.559 1 96.56 81 ASP B CA 1
ATOM 2208 C C . ASP B 1 81 ? -8.117 28.094 3.35 1 96.56 81 ASP B C 1
ATOM 2210 O O . ASP B 1 81 ? -9.203 27.531 3.193 1 96.56 81 ASP B O 1
ATOM 2214 N N . LEU B 1 82 ? -7.172 27.641 4.168 1 97.81 82 LEU B N 1
ATOM 2215 C CA . LEU B 1 82 ? -7.426 26.484 5.02 1 97.81 82 LEU B CA 1
ATOM 2216 C C . LEU B 1 82 ? -8.57 26.766 5.988 1 97.81 82 LEU B C 1
ATOM 2218 O O . LEU B 1 82 ? -9.445 25.906 6.184 1 97.81 82 LEU B O 1
ATOM 2222 N N . ALA B 1 83 ? -8.539 27.969 6.52 1 97.62 83 ALA B N 1
ATOM 2223 C CA . ALA B 1 83 ? -9.617 28.344 7.438 1 97.62 83 ALA B CA 1
ATOM 2224 C C . ALA B 1 83 ? -10.961 28.359 6.723 1 97.62 83 ALA B C 1
ATOM 2226 O O . ALA B 1 83 ? -11.977 27.938 7.285 1 97.62 83 ALA B O 1
ATOM 2227 N N . ALA B 1 84 ? -11.008 28.859 5.523 1 97.62 84 ALA B N 1
ATOM 2228 C CA . ALA B 1 84 ? -12.234 28.891 4.727 1 97.62 84 ALA B CA 1
ATOM 2229 C C . ALA B 1 84 ? -12.727 27.469 4.43 1 97.62 84 ALA B C 1
ATOM 2231 O O . ALA B 1 84 ? -13.93 27.203 4.484 1 97.62 84 ALA B O 1
ATOM 2232 N N . TYR B 1 85 ? -11.836 26.641 4.086 1 97.81 85 TYR B N 1
ATOM 2233 C CA . TYR B 1 85 ? -12.156 25.234 3.871 1 97.81 85 TYR B CA 1
ATOM 2234 C C . TYR B 1 85 ? -12.789 24.625 5.117 1 97.81 85 TYR B C 1
ATOM 2236 O O . TYR B 1 85 ? -13.812 23.953 5.027 1 97.81 85 TYR B O 1
ATOM 2244 N N . ALA B 1 86 ? -12.172 24.828 6.258 1 97.5 86 ALA B N 1
ATOM 2245 C CA . ALA B 1 86 ? -12.609 24.25 7.52 1 97.5 86 ALA B CA 1
ATOM 2246 C C . ALA B 1 86 ? -14.031 24.688 7.867 1 97.5 86 ALA B C 1
ATOM 2248 O O . ALA B 1 86 ? -14.812 23.906 8.414 1 97.5 86 ALA B O 1
ATOM 2249 N N . ALA B 1 87 ? -14.344 25.891 7.469 1 97.75 87 ALA B N 1
ATOM 2250 C CA . ALA B 1 87 ? -15.633 26.469 7.836 1 97.75 87 ALA B CA 1
ATOM 2251 C C . ALA B 1 87 ? -16.672 26.219 6.754 1 97.75 87 ALA B C 1
ATOM 2253 O O . ALA B 1 87 ? -17.875 26.438 6.965 1 97.75 87 ALA B O 1
ATOM 2254 N N . HIS B 1 88 ? -16.297 25.828 5.578 1 97.94 88 HIS B N 1
ATOM 2255 C CA . HIS B 1 88 ? -17.219 25.688 4.445 1 97.94 88 HIS B CA 1
ATOM 2256 C C . HIS B 1 88 ? -18.297 24.672 4.746 1 97.94 88 HIS B C 1
ATOM 2258 O O . HIS B 1 88 ? -18.031 23.594 5.277 1 97.94 88 HIS B O 1
ATOM 2264 N N . PRO B 1 89 ? -19.516 24.906 4.352 1 98.12 89 PRO B N 1
ATOM 2265 C CA . PRO B 1 89 ? -20.641 24.016 4.668 1 98.12 89 PRO B CA 1
ATOM 2266 C C . PRO B 1 89 ? -20.438 22.594 4.133 1 98.12 89 PRO B C 1
ATOM 2268 O O . PRO B 1 89 ? -20.781 21.625 4.812 1 98.12 89 PRO B O 1
ATOM 2271 N N . ALA B 1 90 ? -19.891 22.469 3.014 1 97.81 90 ALA B N 1
ATOM 2272 C CA . ALA B 1 90 ? -19.672 21.141 2.432 1 97.81 90 ALA B CA 1
ATOM 2273 C C . ALA B 1 90 ? -18.688 20.328 3.273 1 97.81 90 ALA B C 1
ATOM 2275 O O . ALA B 1 90 ? -18.875 19.125 3.467 1 97.81 90 ALA B O 1
ATOM 2276 N N . HIS B 1 91 ? -17.609 20.938 3.691 1 98.06 91 HIS B N 1
ATOM 2277 C CA . HIS B 1 91 ? -16.656 20.266 4.562 1 98.06 91 HIS B CA 1
ATOM 2278 C C . HIS B 1 91 ? -17.297 19.875 5.887 1 98.06 91 HIS B C 1
ATOM 2280 O O . HIS B 1 91 ? -17.172 18.719 6.332 1 98.06 91 HIS B O 1
ATOM 2286 N N . VAL B 1 92 ? -18 20.812 6.48 1 98.12 92 VAL B N 1
ATOM 2287 C CA . VAL B 1 92 ? -18.656 20.562 7.762 1 98.12 92 VAL B CA 1
ATOM 2288 C C . VAL B 1 92 ? -19.641 19.406 7.629 1 98.12 92 VAL B C 1
ATOM 2290 O O . VAL B 1 92 ? -19.703 18.531 8.492 1 98.12 92 VAL B O 1
ATOM 2293 N N . ALA B 1 93 ? -20.359 19.375 6.566 1 97.88 93 ALA B N 1
ATOM 2294 C CA . ALA B 1 93 ? -21.328 18.312 6.328 1 97.88 93 ALA B CA 1
ATOM 2295 C C . ALA B 1 93 ? -20.641 16.953 6.207 1 97.88 93 ALA B C 1
ATOM 2297 O O . ALA B 1 93 ? -21.109 15.953 6.754 1 97.88 93 ALA B O 1
ATOM 2298 N N . ALA B 1 94 ? -19.562 16.938 5.543 1 97.5 94 ALA B N 1
ATOM 2299 C CA . ALA B 1 94 ? -18.828 15.688 5.379 1 97.5 94 ALA B CA 1
ATOM 2300 C C . ALA B 1 94 ? -18.297 15.172 6.719 1 97.5 94 ALA B C 1
ATOM 2302 O O . ALA B 1 94 ? -18.375 13.977 7.004 1 97.5 94 ALA B O 1
ATOM 2303 N N . VAL B 1 95 ? -17.797 16.062 7.5 1 98 95 VAL B N 1
ATOM 2304 C CA . VAL B 1 95 ? -17.266 15.703 8.812 1 98 95 VAL B CA 1
ATOM 2305 C C . VAL B 1 95 ? -18.391 15.156 9.688 1 98 95 VAL B C 1
ATOM 2307 O O . VAL B 1 95 ? -18.25 14.078 10.273 1 98 95 VAL B O 1
ATOM 2310 N N . GLN B 1 96 ? -19.5 15.789 9.672 1 97.88 96 GLN B N 1
ATOM 2311 C CA . GLN B 1 96 ? -20.609 15.43 10.539 1 97.88 96 GLN B CA 1
ATOM 2312 C C . GLN B 1 96 ? -21.25 14.117 10.094 1 97.88 96 GLN B C 1
ATOM 2314 O O . GLN B 1 96 ? -21.656 13.297 10.922 1 97.88 96 GLN B O 1
ATOM 2319 N N . ALA B 1 97 ? -21.281 13.914 8.883 1 97.56 97 ALA B N 1
ATOM 2320 C CA . ALA B 1 97 ? -22 12.758 8.344 1 97.56 97 ALA B CA 1
ATOM 2321 C C . ALA B 1 97 ? -21.109 11.516 8.383 1 97.56 97 ALA B C 1
ATOM 2323 O O . ALA B 1 97 ? -21.609 10.398 8.578 1 97.56 97 ALA B O 1
ATOM 2324 N N . HIS B 1 98 ? -19.797 11.75 8.227 1 97 98 HIS B N 1
ATOM 2325 C CA . HIS B 1 98 ? -18.984 10.57 7.938 1 97 98 HIS B CA 1
ATOM 2326 C C . HIS B 1 98 ? -17.891 10.383 8.984 1 97 98 HIS B C 1
ATOM 2328 O O . HIS B 1 98 ? -17.547 9.25 9.336 1 97 98 HIS B O 1
ATOM 2334 N N . ILE B 1 99 ? -17.297 11.398 9.461 1 97.19 99 ILE B N 1
ATOM 2335 C CA . ILE B 1 99 ? -16.172 11.242 10.375 1 97.19 99 ILE B CA 1
ATOM 2336 C C . ILE B 1 99 ? -16.672 11.078 11.805 1 97.19 99 ILE B C 1
ATOM 2338 O O . ILE B 1 99 ? -16.359 10.102 12.477 1 97.19 99 ILE B O 1
ATOM 2342 N N . VAL B 1 100 ? -17.5 11.953 12.242 1 97.19 100 VAL B N 1
ATOM 2343 C CA . VAL B 1 100 ? -17.953 12.016 13.625 1 97.19 100 VAL B CA 1
ATOM 2344 C C . VAL B 1 100 ? -18.594 10.688 14.031 1 97.19 100 VAL B C 1
ATOM 2346 O O . VAL B 1 100 ? -18.234 10.102 15.055 1 97.19 100 VAL B O 1
ATOM 2349 N N . PRO B 1 101 ? -19.469 10.125 13.258 1 96.69 101 PRO B N 1
ATOM 2350 C CA . PRO B 1 101 ? -20.125 8.891 13.695 1 96.69 101 PRO B CA 1
ATOM 2351 C C . PRO B 1 101 ? -19.203 7.684 13.641 1 96.69 101 PRO B C 1
ATOM 2353 O O . PRO B 1 101 ? -19.453 6.668 14.297 1 96.69 101 PRO B O 1
ATOM 2356 N N . ASN B 1 102 ? -18.156 7.781 12.891 1 96.62 102 ASN B N 1
ATOM 2357 C CA . ASN B 1 102 ? -17.391 6.566 12.594 1 96.62 102 ASN B CA 1
ATOM 2358 C C . ASN B 1 102 ? -16.016 6.586 13.25 1 96.62 102 ASN B C 1
ATOM 2360 O O . ASN B 1 102 ? -15.367 5.547 13.359 1 96.62 102 ASN B O 1
ATOM 2364 N N . ALA B 1 103 ? -15.562 7.676 13.672 1 97.19 103 ALA B N 1
ATOM 2365 C CA . ALA B 1 103 ? -14.195 7.801 14.164 1 97.19 103 ALA B CA 1
ATOM 2366 C C . ALA B 1 103 ? -14.125 7.57 15.664 1 97.19 103 ALA B C 1
ATOM 2368 O O . ALA B 1 103 ? -14.953 8.094 16.422 1 97.19 103 ALA B O 1
ATOM 2369 N N . LEU B 1 104 ? -13.203 6.805 16.109 1 97.56 104 LEU B N 1
ATOM 2370 C CA . LEU B 1 104 ? -12.867 6.656 17.516 1 97.56 104 LEU B CA 1
ATOM 2371 C C . LEU B 1 104 ? -11.953 7.789 17.984 1 97.56 104 LEU B C 1
ATOM 2373 O O . LEU B 1 104 ? -11.992 8.188 19.141 1 97.56 104 LEU B O 1
ATOM 2377 N N . ASP B 1 105 ? -11.117 8.195 17.047 1 97.19 105 ASP B N 1
ATOM 2378 C CA . ASP B 1 105 ? -10.125 9.211 17.359 1 97.19 105 ASP B CA 1
ATOM 2379 C C . ASP B 1 105 ? -9.641 9.914 16.094 1 97.19 105 ASP B C 1
ATOM 2381 O O . ASP B 1 105 ? -9.695 9.344 15 1 97.19 105 ASP B O 1
ATOM 2385 N N . THR B 1 106 ? -9.211 11.18 16.266 1 97.94 106 THR B N 1
ATOM 2386 C CA . THR B 1 106 ? -8.617 11.945 15.164 1 97.94 106 THR B CA 1
ATOM 2387 C C . THR B 1 106 ? -7.406 12.727 15.656 1 97.94 106 THR B C 1
ATOM 2389 O O . THR B 1 106 ? -7.32 13.078 16.828 1 97.94 106 THR B O 1
ATOM 2392 N N . THR B 1 107 ? -6.434 12.875 14.828 1 98.44 107 THR B N 1
ATOM 2393 C CA . THR B 1 107 ? -5.27 13.742 14.984 1 98.44 107 THR B CA 1
ATOM 2394 C C . THR B 1 107 ? -5.102 14.656 13.773 1 98.44 107 THR B C 1
ATOM 2396 O O . THR B 1 107 ? -5.199 14.195 12.633 1 98.44 107 THR B O 1
ATOM 2399 N N . ALA B 1 108 ? -4.883 15.922 14.047 1 98.62 108 ALA B N 1
ATOM 2400 C CA . ALA B 1 108 ? -4.734 16.859 12.938 1 98.62 108 ALA B CA 1
ATOM 2401 C C . ALA B 1 108 ? -3.512 17.75 13.133 1 98.62 108 ALA B C 1
ATOM 2403 O O . ALA B 1 108 ? -3.238 18.203 14.25 1 98.62 108 ALA B O 1
ATOM 2404 N N . VAL B 1 109 ? -2.785 17.953 12.07 1 98.62 109 VAL B N 1
ATOM 2405 C CA . VAL B 1 109 ? -1.643 18.875 12.055 1 98.62 109 VAL B CA 1
ATOM 2406 C C . VAL B 1 109 ? -1.69 19.75 10.812 1 98.62 109 VAL B C 1
ATOM 2408 O O . VAL B 1 109 ? -2.174 19.312 9.758 1 98.62 109 VAL B O 1
ATOM 2411 N N . ASP B 1 110 ? -1.159 20.938 10.93 1 98.62 110 ASP B N 1
ATOM 2412 C CA . ASP B 1 110 ? -1.048 21.906 9.852 1 98.62 110 ASP B CA 1
ATOM 2413 C C . ASP B 1 110 ? 0.349 22.531 9.812 1 98.62 110 ASP B C 1
ATOM 2415 O O . ASP B 1 110 ? 0.923 22.844 10.852 1 98.62 110 ASP B O 1
ATOM 2419 N N . TRP B 1 111 ? 0.838 22.719 8.594 1 97.81 111 TRP B N 1
ATOM 2420 C CA . TRP B 1 111 ? 2.148 23.359 8.492 1 97.81 111 TRP B CA 1
ATOM 2421 C C . TRP B 1 111 ? 2.281 24.125 7.18 1 97.81 111 TRP B C 1
ATOM 2423 O O . TRP B 1 111 ? 1.471 23.953 6.266 1 97.81 111 TRP B O 1
ATOM 2433 N N . VAL B 1 112 ? 3.234 25.047 7.195 1 96.38 112 VAL B N 1
ATOM 2434 C CA . VAL B 1 112 ? 3.689 25.703 5.977 1 96.38 112 VAL B CA 1
ATOM 2435 C C . VAL B 1 112 ? 4.961 25.031 5.465 1 96.38 112 VAL B C 1
ATOM 2437 O O . VAL B 1 112 ? 5.941 24.891 6.203 1 96.38 112 VAL B O 1
ATOM 2440 N N . ASN B 1 113 ? 4.84 24.609 4.246 1 95.69 113 ASN B N 1
ATOM 2441 C CA . ASN B 1 113 ? 6.004 23.922 3.686 1 95.69 113 ASN B CA 1
ATOM 2442 C C . ASN B 1 113 ? 7.246 24.797 3.734 1 95.69 113 ASN B C 1
ATOM 2444 O O . ASN B 1 113 ? 7.25 25.906 3.191 1 95.69 113 ASN B O 1
ATOM 2448 N N . ALA B 1 114 ? 8.328 24.25 4.312 1 93.06 114 ALA B N 1
ATOM 2449 C CA . ALA B 1 114 ? 9.578 24.984 4.461 1 93.06 114 ALA B CA 1
ATOM 2450 C C . ALA B 1 114 ? 10.609 24.531 3.438 1 93.06 114 ALA B C 1
ATOM 2452 O O . ALA B 1 114 ? 11.719 25.062 3.383 1 93.06 114 ALA B O 1
ATOM 2453 N N . ALA B 1 115 ? 10.242 23.594 2.674 1 88.62 115 ALA B N 1
ATOM 2454 C CA . ALA B 1 115 ? 11.164 23.109 1.647 1 88.62 115 ALA B CA 1
ATOM 2455 C C . ALA B 1 115 ? 11.32 24.141 0.523 1 88.62 115 ALA B C 1
ATOM 2457 O O . ALA B 1 115 ? 10.414 24.938 0.277 1 88.62 115 ALA B O 1
ATOM 2458 N N . GLU B 1 116 ? 12.391 24.078 -0.18 1 79.88 116 GLU B N 1
ATOM 2459 C CA . GLU B 1 116 ? 12.672 25.016 -1.26 1 79.88 116 GLU B CA 1
ATOM 2460 C C . GLU B 1 116 ? 11.977 24.609 -2.551 1 79.88 116 GLU B C 1
ATOM 2462 O O . GLU B 1 116 ? 11.719 25.438 -3.422 1 79.88 116 GLU B O 1
ATOM 2467 N N . SER B 1 117 ? 11.695 23.391 -2.672 1 76.81 117 SER B N 1
ATOM 2468 C CA . SER B 1 117 ? 11.086 22.859 -3.889 1 76.81 117 SER B CA 1
ATOM 2469 C C . SER B 1 117 ? 9.688 22.312 -3.615 1 76.81 117 SER B C 1
ATOM 2471 O O . SER B 1 117 ? 9.398 21.859 -2.508 1 76.81 117 SER B O 1
ATOM 2473 N N . PRO B 1 118 ? 8.898 22.484 -4.668 1 78.19 118 PRO B N 1
ATOM 2474 C CA . PRO B 1 118 ? 7.574 21.891 -4.52 1 78.19 118 PRO B CA 1
ATOM 2475 C C . PRO B 1 118 ? 7.633 20.375 -4.328 1 78.19 118 PRO B C 1
ATOM 2477 O O . PRO B 1 118 ? 8.633 19.734 -4.672 1 78.19 118 PRO B O 1
ATOM 2480 N N . SER B 1 119 ? 6.684 19.859 -3.688 1 83.5 119 SER B N 1
ATOM 2481 C CA . SER B 1 119 ? 6.57 18.422 -3.467 1 83.5 119 SER B CA 1
ATOM 2482 C C . SER B 1 119 ? 5.281 17.859 -4.07 1 83.5 119 SER B C 1
ATOM 2484 O O . SER B 1 119 ? 4.398 17.391 -3.348 1 83.5 119 SER B O 1
ATOM 2486 N N . PRO B 1 120 ? 5.262 17.906 -5.348 1 83.94 120 PRO B N 1
ATOM 2487 C CA . PRO B 1 120 ? 4.035 17.422 -5.98 1 83.94 120 PRO B CA 1
ATOM 2488 C C . PRO B 1 120 ? 3.736 15.969 -5.637 1 83.94 120 PRO B C 1
ATOM 2490 O O . PRO B 1 120 ? 4.66 15.172 -5.445 1 83.94 120 PRO B O 1
ATOM 2493 N N . VAL B 1 121 ? 2.465 15.688 -5.508 1 88.44 121 VAL B N 1
ATOM 2494 C CA . VAL B 1 121 ? 1.991 14.328 -5.27 1 88.44 121 VAL B CA 1
ATOM 2495 C C . VAL B 1 121 ? 1.201 13.836 -6.48 1 88.44 121 VAL B C 1
ATOM 2497 O O . VAL B 1 121 ? 0.135 14.367 -6.793 1 88.44 121 VAL B O 1
ATOM 2500 N N . GLY B 1 122 ? 1.769 12.883 -7.156 1 84.75 122 GLY B N 1
ATOM 2501 C CA . GLY B 1 122 ? 1.103 12.32 -8.32 1 84.75 122 GLY B CA 1
ATOM 2502 C C . GLY B 1 122 ? 0.305 11.07 -8.008 1 84.75 122 GLY B C 1
ATOM 2503 O O . GLY B 1 122 ? 0.338 10.57 -6.879 1 84.75 122 GLY B O 1
ATOM 2504 N N . PRO B 1 123 ? -0.43 10.711 -9.086 1 82.94 123 PRO B N 1
ATOM 2505 C CA . PRO B 1 123 ? -1.168 9.461 -8.891 1 82.94 123 PRO B CA 1
ATOM 2506 C C . PRO B 1 123 ? -0.252 8.273 -8.594 1 82.94 123 PRO B C 1
ATOM 2508 O O . PRO B 1 123 ? 0.858 8.195 -9.125 1 82.94 123 PRO B O 1
ATOM 2511 N N . CYS B 1 124 ? -0.62 7.391 -7.746 1 83.19 124 CYS B N 1
ATOM 2512 C CA . CYS B 1 124 ? 0.052 6.145 -7.41 1 83.19 124 CYS B CA 1
ATOM 2513 C C . CYS B 1 124 ? 1.3 6.402 -6.574 1 83.19 124 CYS B C 1
ATOM 2515 O O . CYS B 1 124 ? 2.104 5.496 -6.352 1 83.19 124 CYS B O 1
ATOM 2517 N N . ALA B 1 125 ? 1.45 7.625 -6.227 1 89.5 125 ALA B N 1
ATOM 2518 C CA . ALA B 1 125 ? 2.623 7.938 -5.414 1 89.5 125 ALA B CA 1
ATOM 2519 C C . ALA B 1 125 ? 2.535 7.266 -4.047 1 89.5 125 ALA B C 1
ATOM 2521 O O . ALA B 1 125 ? 1.441 7.09 -3.504 1 89.5 125 ALA B O 1
ATOM 2522 N N . ALA B 1 126 ? 3.676 6.887 -3.588 1 89.81 126 ALA B N 1
ATOM 2523 C CA . ALA B 1 126 ? 3.807 6.441 -2.205 1 89.81 126 ALA B CA 1
ATOM 2524 C C . ALA B 1 126 ? 4.305 7.57 -1.307 1 89.81 126 ALA B C 1
ATOM 2526 O O . ALA B 1 126 ? 5.223 8.305 -1.675 1 89.81 126 ALA B O 1
ATOM 2527 N N . VAL B 1 127 ? 3.635 7.684 -0.161 1 93.5 127 VAL B N 1
ATOM 2528 C CA . VAL B 1 127 ? 3.959 8.82 0.697 1 93.5 127 VAL B CA 1
ATOM 2529 C C . VAL B 1 127 ? 4.27 8.328 2.109 1 93.5 127 VAL B C 1
ATOM 2531 O O . VAL B 1 127 ? 3.557 7.473 2.646 1 93.5 127 VAL B O 1
ATOM 2534 N N . ARG B 1 128 ? 5.34 8.883 2.693 1 94.06 128 ARG B N 1
ATOM 2535 C CA . ARG B 1 128 ? 5.656 8.641 4.098 1 94.06 128 ARG B CA 1
ATOM 2536 C C . ARG B 1 128 ? 5.406 9.891 4.938 1 94.06 128 ARG B C 1
ATOM 2538 O O . ARG B 1 128 ? 5.945 10.961 4.652 1 94.06 128 ARG B O 1
ATOM 2545 N N . LEU B 1 129 ? 4.637 9.719 5.953 1 96.94 129 LEU B N 1
ATOM 2546 C CA . LEU B 1 129 ? 4.387 10.773 6.926 1 96.94 129 LEU B CA 1
ATOM 2547 C C . LEU B 1 129 ? 5.223 10.562 8.188 1 96.94 129 LEU B C 1
ATOM 2549 O O . LEU B 1 129 ? 5.285 9.453 8.719 1 96.94 129 LEU B O 1
ATOM 2553 N N . THR B 1 130 ? 5.824 11.625 8.625 1 96.19 130 THR B N 1
ATOM 2554 C CA . THR B 1 130 ? 6.547 11.641 9.891 1 96.19 130 THR B CA 1
ATOM 2555 C C . THR B 1 130 ? 6.047 12.773 10.789 1 96.19 130 THR B C 1
ATOM 2557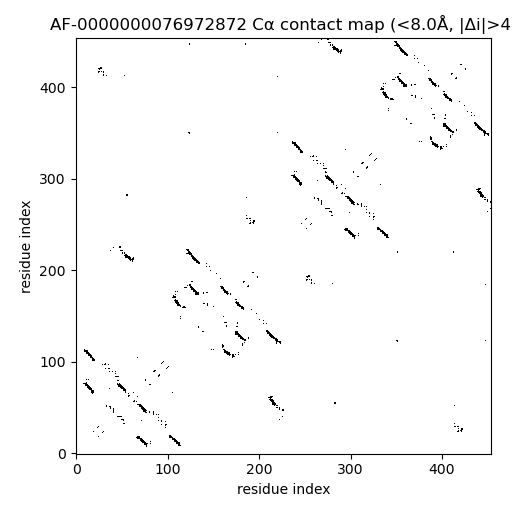 O O . THR B 1 130 ? 6.023 13.938 10.375 1 96.19 130 THR B O 1
ATOM 2560 N N . LEU B 1 131 ? 5.594 12.469 11.906 1 98 131 LEU B N 1
ATOM 2561 C CA . LEU B 1 131 ? 5.316 13.43 12.969 1 98 131 LEU B CA 1
ATOM 2562 C C . LEU B 1 131 ? 6.305 13.273 14.117 1 98 131 LEU B C 1
ATOM 2564 O O . LEU B 1 131 ? 6.734 12.164 14.43 1 98 131 LEU B O 1
ATOM 2568 N N . ALA B 1 132 ? 6.605 14.438 14.781 1 97.56 132 ALA B N 1
ATOM 2569 C CA . ALA B 1 132 ? 7.551 14.32 15.891 1 97.56 132 ALA B CA 1
ATOM 2570 C C . ALA B 1 132 ? 7.199 15.297 17.016 1 97.56 132 ALA B C 1
ATOM 2572 O O . ALA B 1 132 ? 6.746 16.406 16.75 1 97.56 132 ALA B O 1
ATOM 2573 N N . LYS B 1 133 ? 7.328 14.805 18.203 1 97.56 133 LYS B N 1
ATOM 2574 C CA . LYS B 1 133 ? 7.414 15.656 19.391 1 97.56 133 LYS B CA 1
ATOM 2575 C C . LYS B 1 133 ? 8.859 16.047 19.688 1 97.56 133 LYS B C 1
ATOM 2577 O O . LYS B 1 133 ? 9.766 15.219 19.562 1 97.56 133 LYS B O 1
ATOM 2582 N N . VAL B 1 134 ? 9.031 17.266 19.969 1 96.12 134 VAL B N 1
ATOM 2583 C CA . VAL B 1 134 ? 10.367 17.766 20.266 1 96.12 134 VAL B CA 1
ATOM 2584 C C . VAL B 1 134 ? 10.625 17.688 21.766 1 96.12 134 VAL B C 1
ATOM 2586 O O . VAL B 1 134 ? 9.711 17.891 22.578 1 96.12 134 VAL B O 1
ATOM 2589 N N . LYS B 1 135 ? 11.914 17.438 22.109 1 94.75 135 LYS B N 1
ATOM 2590 C CA . LYS B 1 135 ? 12.289 17.328 23.516 1 94.75 135 LYS B CA 1
ATOM 2591 C C . LYS B 1 135 ? 12.125 18.656 24.234 1 94.75 135 LYS B C 1
ATOM 2593 O O . LYS B 1 135 ? 12.234 19.719 23.609 1 94.75 135 LYS B O 1
ATOM 2598 N N . GLU B 1 136 ? 11.953 18.438 25.562 1 90.25 136 GLU B N 1
ATOM 2599 C CA . GLU B 1 136 ? 11.891 19.656 26.375 1 90.25 136 GLU B CA 1
ATOM 2600 C C . GLU B 1 136 ? 13.172 20.469 26.25 1 90.25 136 GLU B C 1
ATOM 2602 O O . GLU B 1 136 ? 14.273 19.922 26.328 1 90.25 136 GLU B O 1
ATOM 2607 N N . GLY B 1 137 ? 13.055 21.734 25.984 1 87.25 137 GLY B N 1
ATOM 2608 C CA . GLY B 1 137 ? 14.211 22.609 25.844 1 87.25 137 GLY B CA 1
ATOM 2609 C C . GLY B 1 137 ? 14.656 22.781 24.406 1 87.25 137 GLY B C 1
ATOM 2610 O O . GLY B 1 137 ? 15.406 23.703 24.094 1 87.25 137 GLY B O 1
ATOM 2611 N N . ALA B 1 138 ? 14.227 21.891 23.594 1 85.31 138 ALA B N 1
ATOM 2612 C CA . ALA B 1 138 ? 14.57 22.031 22.172 1 85.31 138 ALA B CA 1
ATOM 2613 C C . ALA B 1 138 ? 13.578 22.938 21.453 1 85.31 138 ALA B C 1
ATOM 2615 O O . ALA B 1 138 ? 12.461 23.141 21.938 1 85.31 138 ALA B O 1
ATOM 2616 N N . ASP B 1 139 ? 14.094 23.516 20.391 1 90.38 139 ASP B N 1
ATOM 2617 C CA . ASP B 1 139 ? 13.305 24.422 19.562 1 90.38 139 ASP B CA 1
ATOM 2618 C C . ASP B 1 139 ? 12.914 23.75 18.25 1 90.38 139 ASP B C 1
ATOM 2620 O O . ASP B 1 139 ? 13.773 23.344 17.469 1 90.38 139 ASP B O 1
ATOM 2624 N N . VAL B 1 140 ? 11.602 23.672 18.016 1 93.38 140 VAL B N 1
ATOM 2625 C CA . VAL B 1 140 ? 11.102 23.062 16.797 1 93.38 140 VAL B CA 1
ATOM 2626 C C . VAL B 1 140 ? 11.664 23.797 15.57 1 93.38 140 VAL B C 1
ATOM 2628 O O . VAL B 1 140 ? 11.914 23.188 14.531 1 93.38 140 VAL B O 1
ATOM 2631 N N . GLY B 1 141 ? 11.852 25.047 15.703 1 94.31 141 GLY B N 1
ATOM 2632 C CA . GLY B 1 141 ? 12.469 25.812 14.633 1 94.31 141 GLY B CA 1
ATOM 2633 C C . GLY B 1 141 ? 13.844 25.297 14.242 1 94.31 141 GLY B C 1
ATOM 2634 O O . GLY B 1 141 ? 14.188 25.281 13.055 1 94.31 141 GLY B O 1
ATOM 2635 N N . GLN B 1 142 ? 14.578 24.875 15.188 1 93.12 142 GLN B N 1
ATOM 2636 C CA . GLN B 1 142 ? 15.891 24.297 14.914 1 93.12 142 GLN B CA 1
ATOM 2637 C C . GLN B 1 142 ? 15.773 22.984 14.141 1 93.12 142 GLN B C 1
ATOM 2639 O O . GLN B 1 142 ? 16.594 22.703 13.273 1 93.12 142 GLN B O 1
ATOM 2644 N N . VAL B 1 143 ? 14.797 22.219 14.555 1 93.5 143 VAL B N 1
ATOM 2645 C CA . VAL B 1 143 ? 14.57 20.969 13.836 1 93.5 143 VAL B CA 1
ATOM 2646 C C . VAL B 1 143 ? 14.266 21.266 12.367 1 93.5 143 VAL B C 1
ATOM 2648 O O . VAL B 1 143 ? 14.844 20.656 11.477 1 93.5 143 VAL B O 1
ATOM 2651 N N . VAL B 1 144 ? 13.422 22.203 12.07 1 94.62 144 VAL B N 1
ATOM 2652 C CA . VAL B 1 144 ? 13.039 22.594 10.719 1 94.62 144 VAL B CA 1
ATOM 2653 C C . VAL B 1 144 ? 14.273 23.031 9.93 1 94.62 144 VAL B C 1
ATOM 2655 O O . VAL B 1 144 ? 14.453 22.641 8.781 1 94.62 144 VAL B O 1
ATOM 2658 N N . GLU B 1 145 ? 15.102 23.812 10.562 1 92.31 145 GLU B N 1
ATOM 2659 C CA . GLU B 1 145 ? 16.312 24.312 9.906 1 92.31 145 GLU B CA 1
ATOM 2660 C C . GLU B 1 145 ? 17.25 23.172 9.555 1 92.31 145 GLU B C 1
ATOM 2662 O O . GLU B 1 145 ? 17.844 23.156 8.477 1 92.31 145 GLU B O 1
ATOM 2667 N N . LYS B 1 146 ? 17.406 22.266 10.445 1 90.12 146 LYS B N 1
ATOM 2668 C CA . LYS B 1 146 ? 18.297 21.141 10.211 1 90.12 146 LYS B CA 1
ATOM 2669 C C . LYS B 1 146 ? 17.781 20.266 9.07 1 90.12 146 LYS B C 1
ATOM 2671 O O . LYS B 1 146 ? 18.562 19.797 8.234 1 90.12 146 LYS B O 1
ATOM 2676 N N . VAL B 1 147 ? 16.516 20.031 9.055 1 90.44 147 VAL B N 1
ATOM 2677 C CA . VAL B 1 147 ? 15.922 19.234 7.988 1 90.44 147 VAL B CA 1
ATOM 2678 C C . VAL B 1 147 ? 16.047 19.969 6.66 1 90.44 147 VAL B C 1
ATOM 2680 O O . VAL B 1 147 ? 16.328 19.359 5.625 1 90.44 147 VAL B O 1
ATOM 2683 N N . ALA B 1 148 ? 15.867 21.25 6.66 1 89.19 148 ALA B N 1
ATOM 2684 C CA . ALA B 1 148 ? 16.016 22.047 5.449 1 89.19 148 ALA B CA 1
ATOM 2685 C C . ALA B 1 148 ? 17.422 21.906 4.871 1 89.19 148 ALA B C 1
ATOM 2687 O O . ALA B 1 148 ? 17.594 21.75 3.66 1 89.19 148 ALA B O 1
ATOM 2688 N N . LYS B 1 149 ? 18.359 21.938 5.707 1 85.75 149 LYS B N 1
ATOM 2689 C CA . LYS B 1 149 ? 19.75 21.797 5.281 1 85.75 149 LYS B CA 1
ATOM 2690 C C . LYS B 1 149 ? 20.016 20.391 4.734 1 85.75 149 LYS B C 1
ATOM 2692 O O . LYS B 1 149 ? 20.641 20.234 3.686 1 85.75 149 LYS B O 1
ATOM 2697 N N . ALA B 1 150 ? 19.484 19.422 5.457 1 83.25 150 ALA B N 1
ATOM 2698 C CA . ALA B 1 150 ? 19.688 18.047 5.039 1 83.25 150 ALA B CA 1
ATOM 2699 C C . ALA B 1 150 ? 19.031 17.781 3.689 1 83.25 150 ALA B C 1
ATOM 2701 O O . ALA B 1 150 ? 19.547 17.016 2.873 1 83.25 150 ALA B O 1
ATOM 2702 N N . SER B 1 151 ? 17.891 18.281 3.49 1 82.06 151 SER B N 1
ATOM 2703 C CA . SER B 1 151 ? 17.156 18.078 2.25 1 82.06 151 SER B CA 1
ATOM 2704 C C . SER B 1 151 ? 17.859 18.719 1.064 1 82.06 151 SER B C 1
ATOM 2706 O O . SER B 1 151 ? 17.812 18.203 -0.051 1 82.06 151 SER B O 1
ATOM 2708 N N . LYS B 1 152 ? 18.469 19.766 1.239 1 77.31 152 LYS B N 1
ATOM 2709 C CA . LYS B 1 152 ? 19.234 20.422 0.193 1 77.31 152 LYS B CA 1
ATOM 2710 C C . LYS B 1 152 ? 20.469 19.609 -0.201 1 77.31 152 LYS B C 1
ATOM 2712 O O . LYS B 1 152 ? 20.812 19.516 -1.382 1 77.31 152 LYS B O 1
ATOM 2717 N N . ASP B 1 153 ? 21.062 18.938 0.688 1 73.19 153 ASP B N 1
ATOM 2718 C CA . ASP B 1 153 ? 22.281 18.172 0.473 1 73.19 153 ASP B CA 1
ATOM 2719 C C . ASP B 1 153 ? 22 16.844 -0.203 1 73.19 153 ASP B C 1
ATOM 2721 O O . ASP B 1 153 ? 22.844 16.297 -0.91 1 73.19 153 ASP B O 1
ATOM 2725 N N . ALA B 1 154 ? 20.844 16.219 0.197 1 65.81 154 ALA B N 1
ATOM 2726 C CA . ALA B 1 154 ? 20.484 14.906 -0.349 1 65.81 154 ALA B CA 1
ATOM 2727 C C . ALA B 1 154 ? 20.234 14.992 -1.85 1 65.81 154 ALA B C 1
ATOM 2729 O O . ALA B 1 154 ? 20.359 14 -2.564 1 65.81 154 ALA B O 1
ATOM 2730 N N . GLY B 1 155 ? 20.203 16.172 -2.475 1 57.12 155 GLY B N 1
ATOM 2731 C CA . GLY B 1 155 ? 19.984 16.344 -3.902 1 57.12 155 GLY B CA 1
ATOM 2732 C C . GLY B 1 155 ? 18.594 15.953 -4.355 1 57.12 155 GLY B C 1
ATOM 2733 O O . GLY B 1 155 ? 17.781 15.5 -3.549 1 57.12 155 GLY B O 1
ATOM 2734 N N . ALA B 1 156 ? 18.125 16.281 -5.68 1 52.06 156 ALA B N 1
ATOM 2735 C CA . ALA B 1 156 ? 16.844 16.188 -6.375 1 52.06 156 ALA B CA 1
ATOM 2736 C C . ALA B 1 156 ? 16.391 14.734 -6.512 1 52.06 156 ALA B C 1
ATOM 2738 O O . ALA B 1 156 ? 15.219 14.461 -6.754 1 52.06 156 ALA B O 1
ATOM 2739 N N . GLY B 1 157 ? 17.141 13.789 -6.281 1 55.94 157 GLY B N 1
ATOM 2740 C CA . GLY B 1 157 ? 16.812 12.508 -6.891 1 55.94 157 GLY B CA 1
ATOM 2741 C C . GLY B 1 157 ? 16.031 11.586 -5.969 1 55.94 157 GLY B C 1
ATOM 2742 O O . GLY B 1 157 ? 15.516 10.562 -6.402 1 55.94 157 GLY B O 1
ATOM 2743 N N . VAL B 1 158 ? 15.867 11.898 -4.711 1 61.25 158 VAL B N 1
ATOM 2744 C CA . VAL B 1 158 ? 15.266 10.781 -3.996 1 61.25 158 VAL B CA 1
ATOM 2745 C C . VAL B 1 158 ? 13.781 11.062 -3.758 1 61.25 158 VAL B C 1
ATOM 2747 O O . VAL B 1 158 ? 12.93 10.664 -4.559 1 61.25 158 VAL B O 1
ATOM 2750 N N . ALA B 1 159 ? 13.453 11.711 -2.621 1 71.62 159 ALA B N 1
ATOM 2751 C CA . ALA B 1 159 ? 12.078 11.984 -2.229 1 71.62 159 ALA B CA 1
ATOM 2752 C C . ALA B 1 159 ? 11.773 13.477 -2.297 1 71.62 159 ALA B C 1
ATOM 2754 O O . ALA B 1 159 ? 12.664 14.312 -2.096 1 71.62 159 ALA B O 1
ATOM 2755 N N . ARG B 1 160 ? 10.664 13.891 -2.912 1 87.38 160 ARG B N 1
ATOM 2756 C CA . ARG B 1 160 ? 10.109 15.227 -2.775 1 87.38 160 ARG B CA 1
ATOM 2757 C C . ARG B 1 160 ? 9.492 15.422 -1.394 1 87.38 160 ARG B C 1
ATOM 2759 O O . ARG B 1 160 ? 8.602 14.664 -0.99 1 87.38 160 ARG B O 1
ATOM 2766 N N . VAL B 1 161 ? 10.016 16.391 -0.715 1 91.69 161 VAL B N 1
ATOM 2767 C CA . VAL B 1 161 ? 9.609 16.469 0.684 1 91.69 161 VAL B CA 1
ATOM 2768 C C . VAL B 1 161 ? 8.867 17.781 0.935 1 91.69 161 VAL B C 1
ATOM 2770 O O . VAL B 1 161 ? 9.055 18.75 0.203 1 91.69 161 VAL B O 1
ATOM 2773 N N . SER B 1 162 ? 8.031 17.797 1.878 1 93.88 162 SER B N 1
ATOM 2774 C CA . SER B 1 162 ? 7.391 18.922 2.529 1 93.88 162 SER B CA 1
ATOM 2775 C C . SER B 1 162 ? 7.461 18.812 4.047 1 93.88 162 SER B C 1
ATOM 2777 O O . SER B 1 162 ? 7.223 17.734 4.602 1 93.88 162 SER B O 1
ATOM 2779 N N . PHE B 1 163 ? 7.844 19.891 4.672 1 95 163 PHE B N 1
ATOM 2780 C CA . PHE B 1 163 ? 7.977 19.812 6.121 1 95 163 PHE B CA 1
ATOM 2781 C C . PHE B 1 163 ? 7.812 21.188 6.754 1 95 163 PHE B C 1
ATOM 2783 O O . PHE B 1 163 ? 7.832 22.203 6.055 1 95 163 PHE B O 1
ATOM 2790 N N . GLY B 1 164 ? 7.559 21.172 8.086 1 96.56 164 GLY B N 1
ATOM 2791 C CA . GLY B 1 164 ? 7.43 22.406 8.82 1 96.56 164 GLY B CA 1
ATOM 2792 C C . GLY B 1 164 ? 6.949 22.219 10.242 1 96.56 164 GLY B C 1
ATOM 2793 O O . GLY B 1 164 ? 6.781 21.078 10.695 1 96.56 164 GLY B O 1
ATOM 2794 N N . GLU B 1 165 ? 6.863 23.359 10.875 1 97.5 165 GLU B N 1
ATOM 2795 C CA . GLU B 1 165 ? 6.309 23.391 12.227 1 97.5 165 GLU B CA 1
ATOM 2796 C C . GLU B 1 165 ? 4.781 23.375 12.195 1 97.5 165 GLU B C 1
ATOM 2798 O O . GLU B 1 165 ? 4.16 24.078 11.398 1 97.5 165 GLU B O 1
ATOM 2803 N N . ASN B 1 166 ? 4.254 22.5 13.086 1 98.31 166 ASN B N 1
ATOM 2804 C CA . ASN B 1 166 ? 2.801 22.5 13.242 1 98.31 166 ASN B CA 1
ATOM 2805 C C . ASN B 1 166 ? 2.303 23.797 13.883 1 98.31 166 ASN B C 1
ATOM 2807 O O . ASN B 1 166 ? 2.707 24.141 14.992 1 98.31 166 ASN B O 1
ATOM 2811 N N . PHE B 1 167 ? 1.349 24.453 13.25 1 97.88 167 PHE B N 1
ATOM 2812 C CA . PHE B 1 167 ? 0.858 25.688 13.82 1 97.88 167 PHE B CA 1
ATOM 2813 C C . PHE B 1 167 ? -0.542 25.516 14.398 1 97.88 167 PHE B C 1
ATOM 2815 O O . PHE B 1 167 ? -1.178 26.484 14.82 1 97.88 167 PHE B O 1
ATOM 2822 N N . SER B 1 168 ? -1.067 24.297 14.422 1 97.25 168 SER B N 1
ATOM 2823 C CA . SER B 1 168 ? -2.359 23.969 15.016 1 97.25 168 SER B CA 1
ATOM 2824 C C . SER B 1 168 ? -2.209 22.922 16.109 1 97.25 168 SER B C 1
ATOM 2826 O O . SER B 1 168 ? -2.49 21.734 15.891 1 97.25 168 SER B O 1
ATOM 2828 N N . PRO B 1 169 ? -1.988 23.297 17.344 1 96.12 169 PRO B N 1
ATOM 2829 C CA . PRO B 1 169 ? -1.628 22.344 18.375 1 96.12 169 PRO B CA 1
ATOM 2830 C C . PRO B 1 169 ? -2.846 21.656 19 1 96.12 169 PRO B C 1
ATOM 2832 O O . PRO B 1 169 ? -2.713 20.625 19.656 1 96.12 169 PRO B O 1
ATOM 2835 N N . ALA B 1 170 ? -4.012 22.188 18.828 1 95.69 170 ALA B N 1
ATOM 2836 C CA . ALA B 1 170 ? -5.188 21.781 19.594 1 95.69 170 ALA B CA 1
ATOM 2837 C C . ALA B 1 170 ? -5.496 20.297 19.375 1 95.69 170 ALA B C 1
ATOM 2839 O O . ALA B 1 170 ? -5.891 19.594 20.297 1 95.69 170 ALA B O 1
ATOM 2840 N N . ARG B 1 171 ? -5.348 19.828 18.188 1 96.31 171 ARG B N 1
ATOM 2841 C CA . ARG B 1 171 ? -5.707 18.453 17.844 1 96.31 171 ARG B CA 1
ATOM 2842 C C . ARG B 1 171 ? -4.477 17.641 17.469 1 96.31 171 ARG B C 1
ATOM 2844 O O . ARG B 1 171 ? -4.594 16.578 16.859 1 96.31 171 ARG B O 1
ATOM 2851 N N . ALA B 1 172 ? -3.303 18.062 17.828 1 98.25 172 ALA B N 1
ATOM 2852 C CA . ALA B 1 172 ? -2.072 17.484 17.281 1 98.25 172 ALA B CA 1
ATOM 2853 C C . ALA B 1 172 ? -1.484 16.453 18.219 1 98.25 172 ALA B C 1
ATOM 2855 O O . ALA B 1 172 ? -0.498 15.781 17.891 1 98.25 172 ALA B O 1
ATOM 2856 N N . LYS B 1 173 ? -2.012 16.312 19.422 1 97.62 173 LYS B N 1
ATOM 2857 C CA . LYS B 1 173 ? -1.573 15.344 20.422 1 97.62 173 LYS B CA 1
ATOM 2858 C C . LYS B 1 173 ? -0.095 15.523 20.766 1 97.62 173 LYS B C 1
ATOM 2860 O O . LYS B 1 173 ? 0.639 14.547 20.906 1 97.62 173 LYS B O 1
ATOM 2865 N N . GLY B 1 174 ? 0.348 16.734 20.719 1 97.31 174 GLY B N 1
ATOM 2866 C CA . GLY B 1 174 ? 1.69 17.078 21.156 1 97.31 174 GLY B CA 1
ATOM 2867 C C . GLY B 1 174 ? 2.705 17.094 20.031 1 97.31 174 GLY B C 1
ATOM 2868 O O . GLY B 1 174 ? 3.85 17.516 20.234 1 97.31 174 GLY B O 1
ATOM 2869 N N . PHE B 1 175 ? 2.367 16.641 18.875 1 98.06 175 PHE B N 1
ATOM 2870 C CA . PHE B 1 175 ? 3.303 16.656 17.75 1 98.06 175 PHE B CA 1
ATOM 2871 C C . PHE B 1 175 ? 3.535 18.078 17.25 1 98.06 175 PHE B C 1
ATOM 2873 O O . PHE B 1 175 ? 2.582 18.828 17.016 1 98.06 175 PHE B O 1
ATOM 2880 N N . GLN B 1 176 ? 4.812 18.406 17.016 1 97.94 176 GLN B N 1
ATOM 2881 C CA . GLN B 1 176 ? 5.172 19.797 16.719 1 97.94 176 GLN B CA 1
ATOM 2882 C C . GLN B 1 176 ? 5.809 19.906 15.328 1 97.94 176 GLN B C 1
ATOM 2884 O O . GLN B 1 176 ? 5.859 20.984 14.75 1 97.94 176 GLN B O 1
ATOM 2889 N N . PHE B 1 177 ? 6.414 18.891 14.922 1 97.38 177 PHE B N 1
ATOM 2890 C CA . PHE B 1 177 ? 7.07 18.844 13.617 1 97.38 177 PHE B CA 1
ATOM 2891 C C . PHE B 1 177 ? 6.375 17.844 12.695 1 97.38 177 PHE B C 1
ATOM 2893 O O . PHE B 1 177 ? 5.938 16.781 13.133 1 97.38 177 PHE B O 1
ATOM 2900 N N . VAL B 1 178 ? 6.289 18.219 11.398 1 97.75 178 VAL B N 1
ATOM 2901 C CA . VAL B 1 178 ? 5.652 17.375 10.391 1 97.75 178 VAL B CA 1
ATOM 2902 C C . VAL B 1 178 ? 6.535 17.297 9.148 1 97.75 178 VAL B C 1
ATOM 2904 O O . VAL B 1 178 ? 7.098 18.297 8.711 1 97.75 178 VAL B O 1
ATOM 2907 N N . MET B 1 179 ? 6.609 16.094 8.547 1 95.19 179 MET B N 1
ATOM 2908 C CA . MET B 1 179 ? 7.266 15.914 7.25 1 95.19 179 MET B CA 1
ATOM 2909 C C . MET B 1 179 ? 6.535 14.875 6.41 1 95.19 179 MET B C 1
ATOM 2911 O O . MET B 1 179 ? 6.145 13.82 6.918 1 95.19 179 MET B O 1
ATOM 2915 N N . VAL B 1 180 ? 6.348 15.203 5.164 1 95.62 180 VAL B N 1
ATOM 2916 C CA . VAL B 1 180 ? 5.898 14.242 4.168 1 95.62 180 VAL B CA 1
ATOM 2917 C C . VAL B 1 180 ? 6.984 14.047 3.111 1 95.62 180 VAL B C 1
ATOM 2919 O O . VAL B 1 180 ? 7.57 15.016 2.627 1 95.62 180 VAL B O 1
ATOM 2922 N N . ALA B 1 181 ? 7.273 12.828 2.816 1 92.94 181 ALA B N 1
ATOM 2923 C CA . ALA B 1 181 ? 8.156 12.445 1.715 1 92.94 181 ALA B CA 1
ATOM 2924 C C . ALA B 1 181 ? 7.383 11.68 0.64 1 92.94 181 ALA B C 1
ATOM 2926 O O . ALA B 1 181 ? 6.734 10.672 0.93 1 92.94 181 ALA B O 1
ATOM 2927 N N . VAL B 1 182 ? 7.473 12.172 -0.57 1 92.44 182 VAL B N 1
ATOM 2928 C CA . VAL B 1 182 ? 6.723 11.609 -1.688 1 92.44 182 VAL B CA 1
ATOM 2929 C C . VAL B 1 182 ? 7.664 10.82 -2.596 1 92.44 182 VAL B C 1
ATOM 2931 O O . VAL B 1 182 ? 8.703 11.336 -3.02 1 92.44 182 VAL B O 1
ATOM 2934 N N . PHE B 1 183 ? 7.25 9.586 -2.857 1 88.44 183 PHE B N 1
ATOM 2935 C CA . PHE B 1 183 ? 7.977 8.695 -3.752 1 88.44 183 PHE B CA 1
ATOM 2936 C C . PHE B 1 183 ? 7.105 8.289 -4.934 1 88.44 183 PHE B C 1
ATOM 2938 O O . PHE B 1 183 ? 5.875 8.297 -4.84 1 88.44 183 PHE B O 1
ATOM 2945 N N . ASP B 1 184 ? 7.73 7.883 -5.98 1 84.12 184 ASP B N 1
ATOM 2946 C CA . ASP B 1 184 ? 6.973 7.531 -7.176 1 84.12 184 ASP B CA 1
ATOM 2947 C C . ASP B 1 184 ? 6.34 6.145 -7.035 1 84.12 184 ASP B C 1
ATOM 2949 O O . ASP B 1 184 ? 5.422 5.797 -7.781 1 84.12 184 ASP B O 1
ATOM 2953 N N . SER B 1 185 ? 6.91 5.383 -6.098 1 81.75 185 SER B N 1
ATOM 2954 C CA . SER B 1 185 ? 6.402 4.031 -5.887 1 81.75 185 SER B CA 1
ATOM 2955 C C . SER B 1 185 ? 6.684 3.547 -4.469 1 81.75 185 SER B C 1
ATOM 2957 O O . SER B 1 185 ? 7.5 4.137 -3.758 1 81.75 185 SER B O 1
ATOM 2959 N N . VAL B 1 186 ? 6.016 2.471 -4.191 1 83.06 186 VAL B N 1
ATOM 2960 C CA . VAL B 1 186 ? 6.242 1.859 -2.885 1 83.06 186 VAL B CA 1
ATOM 2961 C C . VAL B 1 186 ? 7.648 1.274 -2.826 1 83.06 186 VAL B C 1
ATOM 2963 O O . VAL B 1 186 ? 8.305 1.312 -1.779 1 83.06 186 VAL B O 1
ATOM 2966 N N . GLU B 1 187 ? 8.148 0.759 -3.92 1 78.81 187 GLU B N 1
ATOM 2967 C CA . GLU B 1 187 ? 9.5 0.208 -3.979 1 78.81 187 GLU B CA 1
ATOM 2968 C C . GLU B 1 187 ? 10.539 1.266 -3.633 1 78.81 187 GLU B C 1
ATOM 2970 O O . GLU B 1 187 ? 11.469 1.003 -2.863 1 78.81 187 GLU B O 1
ATOM 2975 N N . GLU B 1 188 ? 10.312 2.385 -4.238 1 82.44 188 GLU B N 1
ATOM 2976 C CA . GLU B 1 188 ? 11.234 3.48 -3.961 1 82.44 188 GLU B CA 1
ATOM 2977 C C . GLU B 1 188 ? 11.164 3.902 -2.496 1 82.44 188 GLU B C 1
ATOM 2979 O O . GLU B 1 188 ? 12.188 4.23 -1.893 1 82.44 188 GLU B O 1
ATOM 2984 N N . LEU B 1 189 ? 9.977 3.893 -1.978 1 86.62 189 LEU B N 1
ATOM 2985 C CA . LEU B 1 189 ? 9.781 4.234 -0.574 1 86.62 189 LEU B CA 1
ATOM 2986 C C . LEU B 1 189 ? 10.516 3.258 0.335 1 86.62 189 LEU B C 1
ATOM 2988 O O . LEU B 1 189 ? 11.164 3.67 1.299 1 86.62 189 LEU B O 1
ATOM 2992 N N . GLU B 1 190 ? 10.516 2.047 -0.018 1 79.81 190 GLU B N 1
ATOM 2993 C CA . GLU B 1 190 ? 11.188 1.031 0.786 1 79.81 190 GLU B CA 1
ATOM 2994 C C . GLU B 1 190 ? 12.703 1.129 0.647 1 79.81 190 GLU B C 1
ATOM 2996 O O . GLU B 1 190 ? 13.438 0.855 1.599 1 79.81 190 GLU B O 1
ATOM 3001 N N . ALA B 1 191 ? 13.148 1.578 -0.472 1 76.06 191 ALA B N 1
ATOM 3002 C CA . ALA B 1 191 ? 14.578 1.641 -0.768 1 76.06 191 ALA B CA 1
ATOM 3003 C C . ALA B 1 191 ? 15.25 2.76 0.019 1 76.06 191 ALA B C 1
ATOM 3005 O O . ALA B 1 191 ? 16.453 2.705 0.28 1 76.06 191 ALA B O 1
ATOM 3006 N N . VAL B 1 192 ? 14.422 3.725 0.395 1 76.62 192 VAL B N 1
ATOM 3007 C CA . VAL B 1 192 ? 14.992 4.883 1.078 1 76.62 192 VAL B CA 1
ATOM 3008 C C . VAL B 1 192 ? 15.516 4.469 2.451 1 76.62 192 VAL B C 1
ATOM 3010 O O . VAL B 1 192 ? 16.438 5.082 2.98 1 76.62 192 VAL B O 1
ATOM 3013 N N . GLU B 1 193 ? 14.906 3.492 3.1 1 69.69 193 GLU B N 1
ATOM 3014 C CA . GLU B 1 193 ? 15.344 3.041 4.414 1 69.69 193 GLU B CA 1
ATOM 3015 C C . GLU B 1 193 ? 16.797 2.555 4.375 1 69.69 193 GLU B C 1
ATOM 3017 O O . GLU B 1 193 ? 17.484 2.576 5.395 1 69.69 193 GLU B O 1
ATOM 3022 N N . ALA B 1 194 ? 17.234 2.225 3.186 1 64.06 194 ALA B N 1
ATOM 3023 C CA . ALA B 1 194 ? 18.594 1.688 3.047 1 64.06 194 ALA B CA 1
ATOM 3024 C C . ALA B 1 194 ? 19.578 2.779 2.631 1 64.06 194 ALA B C 1
ATOM 3026 O O . ALA B 1 194 ? 20.781 2.549 2.584 1 64.06 194 ALA B O 1
ATOM 3027 N N . ASP B 1 195 ? 18.984 3.918 2.471 1 70.44 195 ASP B N 1
ATOM 3028 C CA . ASP B 1 195 ? 19.844 5 2.008 1 70.44 195 ASP B CA 1
ATOM 3029 C C . ASP B 1 195 ? 20.656 5.582 3.158 1 70.44 195 ASP B C 1
ATOM 3031 O O . ASP B 1 195 ? 20.094 6.09 4.133 1 70.44 195 ASP B O 1
ATOM 3035 N N . GLY B 1 196 ? 21.938 5.453 3.129 1 66.5 196 GLY B N 1
ATOM 3036 C CA . GLY B 1 196 ? 22.844 5.926 4.156 1 66.5 196 GLY B CA 1
ATOM 3037 C C . GLY B 1 196 ? 22.656 7.391 4.5 1 66.5 196 GLY B C 1
ATOM 3038 O O . GLY B 1 196 ? 22.75 7.777 5.664 1 66.5 196 GLY B O 1
ATOM 3039 N N . LYS B 1 197 ? 22.359 8.211 3.547 1 69.38 197 LYS B N 1
ATOM 3040 C CA . LYS B 1 197 ? 22.172 9.633 3.787 1 69.38 197 LYS B CA 1
ATOM 3041 C C . LYS B 1 197 ? 20.938 9.883 4.652 1 69.38 197 LYS B C 1
ATOM 3043 O O . LYS B 1 197 ? 20.953 10.766 5.512 1 69.38 197 LYS B O 1
ATOM 3048 N N . VAL B 1 198 ? 19.953 9.156 4.379 1 74.56 198 VAL B N 1
ATOM 3049 C CA . VAL B 1 198 ? 18.734 9.297 5.156 1 74.56 198 VAL B CA 1
ATOM 3050 C C . VAL B 1 198 ? 18.969 8.852 6.598 1 74.56 198 VAL B C 1
ATOM 3052 O O . VAL B 1 198 ? 18.5 9.492 7.539 1 74.56 198 VAL B O 1
ATOM 3055 N N . GLU B 1 199 ? 19.766 7.887 6.695 1 75.5 199 GLU B N 1
ATOM 3056 C CA . GLU B 1 199 ? 20.094 7.414 8.039 1 75.5 199 GLU B CA 1
ATOM 3057 C C . GLU B 1 199 ? 20.906 8.453 8.805 1 75.5 199 GLU B C 1
ATOM 3059 O O . GLU B 1 199 ? 20.703 8.641 10.008 1 75.5 199 GLU B O 1
ATOM 3064 N N . GLU B 1 200 ? 21.781 9.008 8.156 1 77.44 200 GLU B N 1
ATOM 3065 C CA . GLU B 1 200 ? 22.594 10.039 8.797 1 77.44 200 GLU B CA 1
ATOM 3066 C C . GLU B 1 200 ? 21.734 11.219 9.234 1 77.44 200 GLU B C 1
ATOM 3068 O O . GLU B 1 200 ? 21.922 11.758 10.328 1 77.44 200 GLU B O 1
ATOM 3073 N N . ALA B 1 201 ? 20.891 11.609 8.398 1 76.31 201 ALA B N 1
ATOM 3074 C CA . ALA B 1 201 ? 20 12.719 8.734 1 76.31 201 ALA B CA 1
ATOM 3075 C C . ALA B 1 201 ? 19.141 12.375 9.938 1 76.31 201 ALA B C 1
ATOM 3077 O O . ALA B 1 201 ? 18.953 13.203 10.836 1 76.31 201 ALA B O 1
ATOM 3078 N N . LYS B 1 202 ? 18.719 11.227 9.977 1 78.69 202 LYS B N 1
ATOM 3079 C CA . LYS B 1 202 ? 17.922 10.773 11.109 1 78.69 202 LYS B CA 1
ATOM 3080 C C . LYS B 1 202 ? 18.75 10.812 12.398 1 78.69 202 LYS B C 1
ATOM 3082 O O . LYS B 1 202 ? 18.25 11.25 13.438 1 78.69 202 LYS B O 1
ATOM 3087 N N . ALA B 1 203 ? 19.922 10.383 12.219 1 82.25 203 ALA B N 1
ATOM 3088 C CA . ALA B 1 203 ? 20.797 10.336 13.375 1 82.25 203 ALA B CA 1
ATOM 3089 C C . ALA B 1 203 ? 21.047 11.734 13.945 1 82.25 203 ALA B C 1
ATOM 3091 O O . ALA B 1 203 ? 21.141 11.906 15.156 1 82.25 203 ALA B O 1
ATOM 3092 N N . ALA B 1 204 ? 21.109 12.68 13.156 1 83.19 204 ALA B N 1
ATOM 3093 C CA . ALA B 1 204 ? 21.359 14.055 13.578 1 83.19 204 ALA B CA 1
ATOM 3094 C C . ALA B 1 204 ? 20.156 14.656 14.273 1 83.19 204 ALA B C 1
ATOM 3096 O O . ALA B 1 204 ? 20.297 15.523 15.141 1 83.19 204 ALA B O 1
ATOM 3097 N N . LEU B 1 205 ? 19.047 14.148 13.961 1 89.12 205 LEU B N 1
ATOM 3098 C CA . LEU B 1 205 ? 17.812 14.727 14.477 1 89.12 205 LEU B CA 1
ATOM 3099 C C . LEU B 1 205 ? 17.359 14 15.742 1 89.12 205 LEU B C 1
ATOM 3101 O O . LEU B 1 205 ? 16.641 14.57 16.562 1 89.12 205 LEU B O 1
ATOM 3105 N N . ARG B 1 206 ? 17.812 12.852 15.953 1 88.75 206 ARG B N 1
ATOM 3106 C CA . ARG B 1 206 ? 17.344 11.953 17.016 1 88.75 206 ARG B CA 1
ATOM 3107 C C . ARG B 1 206 ? 17.484 12.602 18.391 1 88.75 206 ARG B C 1
ATOM 3109 O O . ARG B 1 206 ? 16.578 12.539 19.203 1 88.75 206 ARG B O 1
ATOM 3116 N N . PRO B 1 207 ? 18.625 13.297 18.625 1 91.38 207 PRO B N 1
ATOM 3117 C CA . PRO B 1 207 ? 18.812 13.883 19.969 1 91.38 207 PRO B CA 1
ATOM 3118 C C . PRO B 1 207 ? 17.797 14.977 20.266 1 91.38 207 PRO B C 1
ATOM 3120 O O . PRO B 1 207 ? 17.625 15.352 21.438 1 91.38 207 PRO B O 1
ATOM 3123 N N . MET B 1 208 ? 17.156 15.461 19.344 1 93.81 208 MET B N 1
ATOM 3124 C CA . MET B 1 208 ? 16.234 16.578 19.531 1 93.81 208 MET B CA 1
ATOM 3125 C C . MET B 1 208 ? 14.797 16.094 19.656 1 93.81 208 MET B C 1
ATOM 3127 O O . MET B 1 208 ? 13.906 16.875 20 1 93.81 208 MET B O 1
ATOM 3131 N N . LEU B 1 209 ? 14.586 14.852 19.422 1 95.44 209 LEU B N 1
ATOM 3132 C CA . LEU B 1 209 ? 13.219 14.344 19.297 1 95.44 209 LEU B CA 1
ATOM 3133 C C . LEU B 1 209 ? 12.859 13.469 20.484 1 95.44 209 LEU B C 1
ATOM 3135 O O . LEU B 1 209 ? 13.695 12.711 20.984 1 95.44 209 LEU B O 1
ATOM 3139 N N . ASP B 1 210 ? 11.664 13.594 20.969 1 95.94 210 ASP B N 1
ATOM 3140 C CA . ASP B 1 210 ? 11.133 12.781 22.062 1 95.94 210 ASP B CA 1
ATOM 3141 C C . ASP B 1 210 ? 10.352 11.586 21.516 1 95.94 210 ASP B C 1
ATOM 3143 O O . ASP B 1 210 ? 10.602 10.445 21.938 1 95.94 210 ASP B O 1
ATOM 3147 N N . GLU B 1 211 ? 9.461 11.797 20.625 1 96.38 211 GLU B N 1
ATOM 3148 C CA . GLU B 1 211 ? 8.625 10.766 20 1 96.38 211 GLU B CA 1
ATOM 3149 C C . GLU B 1 211 ? 8.477 11 18.5 1 96.38 211 GLU B C 1
ATOM 3151 O O . GLU B 1 211 ? 8.266 12.133 18.062 1 96.38 211 GLU B O 1
ATOM 3156 N N . VAL B 1 212 ? 8.617 9.906 17.766 1 96.44 212 VAL B N 1
ATOM 3157 C CA . VAL B 1 212 ? 8.469 9.977 16.312 1 96.44 212 VAL B CA 1
ATOM 3158 C C . VAL B 1 212 ? 7.406 8.984 15.852 1 96.44 212 VAL B C 1
ATOM 3160 O O . VAL B 1 212 ? 7.422 7.816 16.25 1 96.44 212 VAL B O 1
ATOM 3163 N N . MET B 1 213 ? 6.48 9.43 15.109 1 97.31 213 MET B N 1
ATOM 3164 C CA . MET B 1 213 ? 5.438 8.609 14.492 1 97.31 213 MET B CA 1
ATOM 3165 C C . MET B 1 213 ? 5.605 8.57 12.977 1 97.31 213 MET B C 1
ATOM 3167 O O . MET B 1 213 ? 5.68 9.617 12.328 1 97.31 213 MET B O 1
ATOM 3171 N N . VAL B 1 214 ? 5.703 7.398 12.398 1 95.62 214 VAL B N 1
ATOM 3172 C CA . VAL B 1 214 ? 5.902 7.234 10.961 1 95.62 214 VAL B CA 1
ATOM 3173 C C . VAL B 1 214 ? 4.844 6.293 10.398 1 95.62 214 VAL B C 1
ATOM 3175 O O . VAL B 1 214 ? 4.57 5.234 10.969 1 95.62 214 VAL B O 1
ATOM 3178 N N . LEU B 1 215 ? 4.195 6.66 9.344 1 96.12 215 LEU B N 1
ATOM 3179 C CA . LEU B 1 215 ? 3.297 5.777 8.602 1 96.12 215 LEU B CA 1
ATOM 3180 C C . LEU B 1 215 ? 3.393 6.039 7.102 1 96.12 215 LEU B C 1
ATOM 3182 O O . LEU B 1 215 ? 3.932 7.062 6.68 1 96.12 215 LEU B O 1
ATOM 3186 N N . ASP B 1 216 ? 2.951 5.105 6.332 1 93 216 ASP B N 1
ATOM 3187 C CA . ASP B 1 216 ? 2.947 5.203 4.875 1 93 216 ASP B CA 1
ATOM 3188 C C . ASP B 1 216 ? 1.527 5.113 4.32 1 93 216 ASP B C 1
ATOM 3190 O O . ASP B 1 216 ? 0.663 4.469 4.918 1 93 216 ASP B O 1
ATOM 3194 N N . PHE B 1 217 ? 1.326 5.746 3.178 1 92.62 217 PHE B N 1
ATOM 3195 C CA . PHE B 1 217 ? 0.091 5.578 2.422 1 92.62 217 PHE B CA 1
ATOM 3196 C C . PHE B 1 217 ? 0.344 5.746 0.928 1 92.62 217 PHE B C 1
ATOM 3198 O O . PHE B 1 217 ? 1.413 6.207 0.522 1 92.62 217 PHE B O 1
ATOM 3205 N N . VAL B 1 218 ? -0.645 5.352 0.145 1 89.75 218 VAL B N 1
ATOM 3206 C CA . VAL B 1 218 ? -0.57 5.465 -1.308 1 89.75 218 VAL B CA 1
ATOM 3207 C C . VAL B 1 218 ? -1.703 6.355 -1.813 1 89.75 218 VAL B C 1
ATOM 3209 O O . VAL B 1 218 ? -2.84 6.25 -1.349 1 89.75 218 VAL B O 1
ATOM 3212 N N . VAL B 1 219 ? -1.291 7.125 -2.77 1 89.62 219 VAL B N 1
ATOM 3213 C CA . VAL B 1 219 ? -2.264 8.039 -3.354 1 89.62 219 VAL B CA 1
ATOM 3214 C C . VAL B 1 219 ? -2.986 7.363 -4.516 1 89.62 219 VAL B C 1
ATOM 3216 O O . VAL B 1 219 ? -2.352 6.742 -5.371 1 89.62 219 VAL B O 1
ATOM 3219 N N . ASP B 1 220 ? -4.301 7.414 -4.539 1 76.31 220 ASP B N 1
ATOM 3220 C CA . ASP B 1 220 ? -5.113 6.801 -5.586 1 76.31 220 ASP B CA 1
ATOM 3221 C C . ASP B 1 220 ? -5.082 7.637 -6.863 1 76.31 220 ASP B C 1
ATOM 3223 O O . ASP B 1 220 ? -4.621 8.781 -6.855 1 76.31 220 ASP B O 1
ATOM 3227 N N . ASP B 1 221 ? -5.383 6.977 -8.023 1 63.19 221 ASP B N 1
ATOM 3228 C CA . ASP B 1 221 ? -5.398 7.648 -9.32 1 63.19 221 ASP B CA 1
ATOM 3229 C C . ASP B 1 221 ? -6.316 8.867 -9.297 1 63.19 221 ASP B C 1
ATOM 3231 O O . ASP B 1 221 ? -6.09 9.836 -10.023 1 63.19 221 ASP B O 1
ATOM 3235 N N . ALA B 1 222 ? -7.332 8.883 -8.641 1 52.97 222 ALA B N 1
ATOM 3236 C CA . ALA B 1 222 ? -8.297 9.969 -8.758 1 52.97 222 ALA B CA 1
ATOM 3237 C C . ALA B 1 222 ? -7.684 11.297 -8.312 1 52.97 222 ALA B C 1
ATOM 3239 O O . ALA B 1 222 ? -8.109 12.367 -8.758 1 52.97 222 ALA B O 1
ATOM 3240 N N . ALA B 1 223 ? -6.742 11.406 -7.387 1 47.84 223 ALA B N 1
ATOM 3241 C CA . ALA B 1 223 ? -6.277 12.68 -6.844 1 47.84 223 ALA B CA 1
ATOM 3242 C C . ALA B 1 223 ? -5.594 13.516 -7.922 1 47.84 223 ALA B C 1
ATOM 3244 O O . ALA B 1 223 ? -5.359 14.711 -7.727 1 47.84 223 ALA B O 1
ATOM 3245 N N . ALA B 1 224 ? -4.934 12.906 -9.031 1 41.34 224 ALA B N 1
ATOM 3246 C CA . ALA B 1 224 ? -4.203 13.719 -10 1 41.34 224 ALA B CA 1
ATOM 3247 C C . ALA B 1 224 ? -5.137 14.664 -10.742 1 41.34 224 ALA B C 1
ATOM 3249 O O . ALA B 1 224 ? -4.688 15.523 -11.5 1 41.34 224 ALA B O 1
ATOM 3250 N N . ALA B 1 225 ? -6.332 14.375 -10.805 1 34.06 225 ALA B N 1
ATOM 3251 C CA . ALA B 1 225 ? -7.043 15.273 -11.711 1 34.06 225 ALA B CA 1
ATOM 3252 C C . ALA B 1 225 ? -6.984 16.719 -11.211 1 34.06 225 ALA B C 1
ATOM 3254 O O . ALA B 1 225 ? -7.434 17.641 -11.898 1 34.06 225 ALA B O 1
ATOM 3255 N N . SER B 1 226 ? -6.773 16.969 -10.047 1 28.81 226 SER B N 1
ATOM 3256 C CA . SER B 1 226 ? -7 18.375 -9.734 1 28.81 226 SER B CA 1
ATOM 3257 C C . SER B 1 226 ? -5.758 19.219 -10.023 1 28.81 226 SER B C 1
ATOM 3259 O O . SER B 1 226 ? -5.672 20.375 -9.609 1 28.81 226 SER B O 1
ATOM 3261 N N . LEU B 1 227 ? -4.691 18.766 -10.523 1 26.77 227 LEU B N 1
ATOM 3262 C CA . LEU B 1 227 ? -3.812 19.906 -10.805 1 26.77 227 LEU B CA 1
ATOM 3263 C C . LEU B 1 227 ? -4.297 20.688 -12.023 1 26.77 227 LEU B C 1
ATOM 3265 O O . LEU B 1 227 ? -4.789 20.094 -12.984 1 26.77 227 LEU B O 1
#

Sequence (454 aa):
MSSSSVAVAAPVEHMVLIKLRPEAVTSGAAAAMVSALQALPTLVPGVSYLHAGPVLRLRSPAADALGPTHLLHSRYATKADLAAYAAHPAHVAAVQAHIVPNALDTTAVDWVNAAESPSPVGPCAAVRLTLAKVKEGADVGQVVEKVAKASKDAGAGVARVSFGENFSPARAKGFQFVMVAVFDSVEELEAVEADGKVEEAKAALRPMLDEVMVLDFVVDDAAAASLMSSSSVAVAAPVEHMVLIKLRPEAVTSGAAAAMVSALQALPTLVPGVSYLHAGPVLRLRSPAADALGPTHLLHSRYATKADLAAYAAHPAHVAAVQAHIVPNALDTTAVDWVNAAESPSPVGPCAAVRLTLAKVKEGADVGQVVEKVAKASKDAGAGVARVSFGENFSPARAKGFQFVMVAVFDSVEELEAVEADGKVEEAKAALRPMLDEVMVLDFVVDDAAAASL

Nearest PDB structures (foldseek):
  3mcs-assembly1_A  TM=7.620E-01  e=2.934E-10  Fusobacterium nucleatum subsp. nucleatum ATCC 25586
  3bgu-assembly1_A  TM=8.620E-01  e=1.741E-05  Thermobifida fusca YX
  3bn7-assembly1_A-2  TM=8.454E-01  e=2.329E-04  Caulobacter vibrioides CB15
  5b09-assembly1_A-2  TM=8.420E-01  e=8.008E-04  Cannabis sativa
  1r6y-assembly1_A  TM=7.033E-01  e=3.988E-03  Escherichia coli

Solvent-accessible surface area (backbone atoms only — not comparable to full-atom values): 23479 Å² total; per-residue (Å²): 133,82,78,71,68,73,72,75,69,51,43,24,36,41,40,36,38,29,18,58,34,73,65,28,50,45,67,30,51,47,48,53,33,32,53,54,57,56,46,37,58,81,74,39,79,63,50,60,40,54,47,46,39,53,50,58,45,70,71,26,71,52,26,57,72,68,45,55,45,29,36,38,44,34,33,17,70,37,71,66,41,47,52,49,43,66,66,31,66,69,50,46,49,46,40,60,69,38,43,61,79,33,42,77,44,72,37,32,44,29,30,47,36,63,46,93,53,82,48,79,76,52,50,38,16,19,34,39,41,38,38,26,22,62,30,91,90,56,55,66,68,56,52,46,52,51,50,46,54,49,54,63,69,68,47,90,76,70,56,38,40,39,31,24,56,41,78,41,64,89,45,25,85,68,38,38,37,41,36,40,37,35,21,76,20,61,59,55,52,52,33,46,74,29,32,64,67,56,51,50,52,47,60,71,46,48,87,48,46,67,44,62,29,29,35,33,31,60,38,50,62,74,50,44,67,62,110,134,82,78,71,70,74,71,74,68,52,44,23,36,41,40,36,38,29,17,59,35,72,64,28,48,45,64,31,48,46,48,52,35,32,52,53,58,55,47,39,58,81,74,39,79,64,48,59,40,54,46,47,40,52,50,58,45,71,70,27,72,52,27,57,72,67,45,54,46,30,37,36,45,34,33,17,69,37,71,65,41,48,52,50,42,65,67,31,66,69,49,46,47,46,40,61,70,40,41,63,80,33,40,77,44,73,38,32,43,30,29,48,37,64,47,92,53,83,48,78,77,52,50,38,17,18,34,38,41,37,39,26,23,63,28,91,89,53,56,66,68,56,53,46,50,52,49,47,52,48,56,64,70,70,46,91,77,69,59,38,41,40,29,25,54,41,78,42,62,89,46,26,85,68,39,38,36,42,36,39,36,36,22,77,21,61,57,56,52,52,34,46,75,29,32,64,67,56,51,50,52,47,59,71,46,49,87,46,46,67,46,60,30,29,35,32,31,62,40,50,63,74,50,44,68,59,112

Organism: Aegilops tauschii subsp. strangulata (NCBI:txid200361)

pLDDT: mean 87.13, std 15.85, range [26.31, 98.75]

Secondary structure (DSSP, 8-state):
---------PPEEEEEEEEE-HHHHHHSHHHHHHHHHHTHHHHSTT--EEEEEEEEEE-SHHHHHH---EEEEEEESSHHHHHHHHH-HHHHHHIIIIITTTEEEEEEEEEE---SS-----TT-EEEEEEEEEPTT--HHHHHHHHHHHHHHH-TTS-EEEEEE---GGGSTT--EEEEEEESSHHHHHHHTT-HHHHHHHHHHGGGEEEEEEEEEE--GGGGGG-/---------PPEEEEEEEEE-HHHHHHSHHHHHHHHHHTHHHHSTT--EEEEEEEEEE-SHHHHHH---EEEEEEESSHHHHHHHHH-HHHHHHIIIIITTTEEEEEEEEEE---SS-----TT-EEEEEEEEEPTT--HHHHHHHHHHHHHHH-TTS-EEEEEE---GGGSTT--EEEEEEESSHHHHHHHTT-HHHHHHHHHHGGGEEEEEEEEEE--GGGGGG-

Foldseek 3Di:
DPPVPVLQFFKKKKKKFFAWDPVCVVVCLQVVLQVLQLCLPVVAPFWQFKHKDFFPDWDDPVCVVVRGGIMMMTIGSDPVSVVSSCPPPSNVVSCVVRRVVTTPAMAMFMFGFPEPDDADAAAFKKKKKKWFAWDPPDDVVVVSVLVNVLVVVVDDPAWRKTWGFTPDPPRHVRTTIIMMTIGRHVVSVVCVVVPPSVVVSCVVCVVGTDDMTMTMDTGHNVRPPSD/DPPPPVPQFFKKKKKKFFAWDPVCVVVCLQVVLQVLQLCLPVVAPFWQFKHKDFFDDWDDPVCVVVRGGIMMMTIGSDPVSVVSSCPPPSNVVSCVVRRVVTTPAMAMFMFGFPEPDDQDAAAFKKKKKKWFAWDPPDDVVVLSVLVNVLVVVVDDPAWRKTWGFTPDVPRHVRTTIIMMTIGRHPVSVVCVVVPPSVVVSCVVCVVGTDDMTMTMDTGHNVRVVRD